Protein AF-0000000066252886 (afdb_homodimer)

Foldseek 3Di:
DALVVLLVVLLVQLVVDQALVSNLVSVQVSLVVLPFRKKKKWKDDPPDIDIRMDFDPVVVCVCVVVVVCVVVVVNVVLLVDQAKDKDFLVPPDCDDDDPSNVVSVSCLVRFFGIWIKHWHQDPPRMIIIMIGGGNDGDRDCRVVDDRVSSVVSRVSSVVSLVVNLVVQCPPPLLPQDPLLLLLLVCVLVVDQLCRSCVVVVNHSVVSVVSLVSNCRSQVHPDSVSSNVSCVSSPSD/DALVVLLVVLLVQLVVDQALVSNLVSVQVSLVVLPFRKKKKWKDDPPDIDIRMDFDPVVVCVCVVVVVCVVVVVNVVLLVDQAKDKDFLVVPDCDDDDPSNVVSVSCLVRFFGIWIKHWHQDPPRMIIIMIGGGNDGDRDCRVRDDRVSSVVSRVSSVVSLVVNLVVQCPPPLLPQDPLLLLLLVCVLVVDQLCRSCVVVVNHSVVSVVSLVSNCVSQVHPDSVSSNVSCVSSPSD

Organism: Sinorhizobium fredii (strain NBRC 101917 / NGR234) (NCBI:txid394)

pLDDT: mean 86.64, std 11.1, range [49.62, 98.5]

Secondary structure (DSSP, 8-state):
--HHHHHHHHHHHHHH--SHHHHHHHHHHHHHHTT-SEEEEEEEETTEEEEEE-S-HHHHHHHHHTTGGGT-HHHHHHHH-SS-EEEEGGGS--SSS-HHHHHHHHHHHTT-SEEEEEEEE-GGG-EEEEEEEESSS----TTTS-HHHHHHHHHHHHHHHHHHHHHHHH-TTTPPPHHHHHHHHHHHTT--HHHHHHHHS--HHHHHHHHHHHHHHHT-SSHHHHHHHHHHTT--/--HHHHHHHHHHHHHH--SHHHHHHHHHHHHHHTT-SEEEEEEEETTEEEEEE-S-HHHHHHHHHTTGGGT-HHHHHHHH-SS-EEEEGGGS--SSS-HHHHHHHHHHHTT-SEEEEEEEE-GGG-EEEEEEEESSS----TTTS-HHHHHHHHHHHHHHHHHHHHHHHH-TTSPPPHHHHHHHHHHHTT--HHHHHHHHS--HHHHHHHHHHHHHHHT-SSHHHHHHHHHHTT--

Structure (mmCIF, N/CA/C/O backbone):
data_AF-0000000066252886-model_v1
#
loop_
_entity.id
_entity.type
_entity.pdbx_description
1 polymer 'Probable transcriptional activator protein TraR'
#
loop_
_atom_site.group_PDB
_atom_site.id
_atom_site.type_symbol
_atom_site.label_atom_id
_atom_site.label_alt_id
_atom_site.label_comp_id
_atom_site.label_asym_id
_atom_site.label_entity_id
_atom_site.label_seq_id
_atom_site.pdbx_PDB_ins_code
_atom_site.Cartn_x
_atom_site.Cartn_y
_atom_site.Cartn_z
_atom_site.occupancy
_atom_site.B_iso_or_equiv
_atom_site.auth_seq_id
_atom_site.auth_comp_id
_atom_site.auth_asym_id
_atom_site.auth_atom_id
_atom_site.pdbx_PDB_model_num
ATOM 1 N N . MET A 1 1 ? 10.992 -1.065 -24.266 1 65.69 1 MET A N 1
ATOM 2 C CA . MET A 1 1 ? 10.906 -0.198 -23.094 1 65.69 1 MET A CA 1
ATOM 3 C C . MET A 1 1 ? 11.688 -0.783 -21.922 1 65.69 1 MET A C 1
ATOM 5 O O . MET A 1 1 ? 11.828 -2.002 -21.812 1 65.69 1 MET A O 1
ATOM 9 N N . SER A 1 2 ? 12.352 0.051 -21.203 1 86 2 SER A N 1
ATOM 10 C CA . SER A 1 2 ? 13.141 -0.414 -20.078 1 86 2 SER A CA 1
ATOM 11 C C . SER A 1 2 ? 12.258 -1.061 -19.016 1 86 2 SER A C 1
ATOM 13 O O . SER A 1 2 ? 11.055 -0.823 -18.969 1 86 2 SER A O 1
ATOM 15 N N . VAL A 1 3 ? 12.703 -2.037 -18.359 1 86.25 3 VAL A N 1
ATOM 16 C CA . VAL A 1 3 ? 11.977 -2.734 -17.297 1 86.25 3 VAL A CA 1
ATOM 17 C C . VAL A 1 3 ? 11.352 -1.721 -16.344 1 86.25 3 VAL A C 1
ATOM 19 O O . VAL A 1 3 ? 10.203 -1.878 -15.922 1 86.25 3 VAL A O 1
ATOM 22 N N . ASN A 1 4 ? 12.016 -0.656 -16.141 1 87.06 4 ASN A N 1
ATOM 23 C CA . ASN A 1 4 ? 11.508 0.358 -15.219 1 87.06 4 ASN A CA 1
ATOM 24 C C . ASN A 1 4 ? 10.383 1.175 -15.859 1 87.06 4 ASN A C 1
ATOM 26 O O . ASN A 1 4 ? 9.477 1.633 -15.172 1 87.06 4 ASN A O 1
ATOM 30 N N . GLY A 1 5 ? 10.547 1.331 -17.156 1 87.12 5 GLY A N 1
ATOM 31 C CA . GLY A 1 5 ? 9.422 1.916 -17.875 1 87.12 5 GLY A CA 1
ATOM 32 C C . GLY A 1 5 ? 8.164 1.069 -17.797 1 87.12 5 GLY A C 1
ATOM 33 O O . GLY A 1 5 ? 7.07 1.59 -17.578 1 87.12 5 GLY A O 1
ATOM 34 N N . ASN A 1 6 ? 8.297 -0.214 -17.984 1 89.25 6 ASN A N 1
ATOM 35 C CA . ASN A 1 6 ? 7.188 -1.155 -17.875 1 89.25 6 ASN A CA 1
ATOM 36 C C . ASN A 1 6 ? 6.594 -1.152 -16.469 1 89.25 6 ASN A C 1
ATOM 38 O O . ASN A 1 6 ? 5.379 -1.288 -16.297 1 89.25 6 ASN A O 1
ATOM 42 N N . LEU A 1 7 ? 7.461 -0.969 -15.508 1 91.62 7 LEU A N 1
ATOM 43 C CA . LEU A 1 7 ? 7.023 -0.94 -14.117 1 91.62 7 LEU A CA 1
ATOM 44 C C . LEU A 1 7 ? 6.133 0.27 -13.852 1 91.62 7 LEU A C 1
ATOM 46 O O . LEU A 1 7 ? 5.121 0.161 -13.156 1 91.62 7 LEU A O 1
ATOM 50 N N . ARG A 1 8 ? 6.43 1.404 -14.461 1 88.69 8 ARG A N 1
ATOM 51 C CA . ARG A 1 8 ? 5.617 2.607 -14.32 1 88.69 8 ARG A CA 1
ATOM 52 C C . ARG A 1 8 ? 4.234 2.408 -14.938 1 88.69 8 ARG A C 1
ATOM 54 O O . ARG A 1 8 ? 3.227 2.812 -14.352 1 88.69 8 ARG A O 1
ATOM 61 N N . SER A 1 9 ? 4.223 1.802 -16.062 1 89.31 9 SER A N 1
ATOM 62 C CA . SER A 1 9 ? 2.951 1.496 -16.703 1 89.31 9 SER A CA 1
ATOM 63 C C . SER A 1 9 ? 2.109 0.551 -15.859 1 89.31 9 SER A C 1
ATOM 65 O O . SER A 1 9 ? 0.889 0.708 -15.773 1 89.31 9 SER A O 1
ATOM 67 N N . LEU A 1 10 ? 2.773 -0.429 -15.273 1 94.38 10 LEU A N 1
ATOM 68 C CA . LEU A 1 10 ? 2.078 -1.376 -14.406 1 94.38 10 LEU A CA 1
ATOM 69 C C . LEU A 1 10 ? 1.446 -0.662 -13.219 1 94.38 10 LEU A C 1
ATOM 71 O O . LEU A 1 10 ? 0.292 -0.926 -12.875 1 94.38 10 LEU A O 1
ATOM 75 N N . ILE A 1 11 ? 2.156 0.247 -12.617 1 92.62 11 ILE A N 1
ATOM 76 C CA . ILE A 1 11 ? 1.671 1.023 -11.484 1 92.62 11 ILE A CA 1
ATOM 77 C C . ILE A 1 11 ? 0.42 1.801 -11.891 1 92.62 11 ILE A C 1
ATOM 79 O O . ILE A 1 11 ? -0.58 1.799 -11.164 1 92.62 11 ILE A O 1
ATOM 83 N N . ASP A 1 12 ? 0.446 2.373 -13.055 1 88.56 12 ASP A N 1
ATOM 84 C CA . ASP A 1 12 ? -0.712 3.104 -13.562 1 88.56 12 ASP A CA 1
ATOM 85 C C . ASP A 1 12 ? -1.901 2.17 -13.773 1 88.56 12 ASP A C 1
ATOM 87 O O . ASP A 1 12 ? -3.031 2.504 -13.406 1 88.56 12 ASP A O 1
ATOM 91 N N . MET A 1 13 ? -1.691 1.006 -14.312 1 89.69 13 MET A N 1
ATOM 92 C CA . MET A 1 13 ? -2.744 0.031 -14.586 1 89.69 13 MET A CA 1
ATOM 93 C C . MET A 1 13 ? -3.361 -0.475 -13.289 1 89.69 13 MET A C 1
ATOM 95 O O . MET A 1 13 ? -4.582 -0.621 -13.188 1 89.69 13 MET A O 1
ATOM 99 N N . LEU A 1 14 ? -2.494 -0.698 -12.312 1 92.69 14 LEU A N 1
ATOM 100 C CA . LEU A 1 14 ? -2.975 -1.198 -11.031 1 92.69 14 LEU A CA 1
ATOM 101 C C . LEU A 1 14 ? -3.852 -0.161 -10.336 1 92.69 14 LEU A C 1
ATOM 103 O O . LEU A 1 14 ? -4.863 -0.506 -9.727 1 92.69 14 LEU A O 1
ATOM 107 N N . GLU A 1 15 ? -3.418 1.083 -10.43 1 87.56 15 GLU A N 1
ATOM 108 C CA . GLU A 1 15 ? -4.207 2.158 -9.844 1 87.56 15 GLU A CA 1
ATOM 109 C C . GLU A 1 15 ? -5.609 2.207 -10.438 1 87.56 15 GLU A C 1
ATOM 111 O O . GLU A 1 15 ? -6.582 2.494 -9.734 1 87.56 15 GLU A O 1
ATOM 116 N N . ALA A 1 16 ? -5.711 1.885 -11.664 1 82.56 16 ALA A N 1
ATOM 117 C CA . ALA A 1 16 ? -6.973 1.963 -12.391 1 82.56 16 ALA A CA 1
ATOM 118 C C . ALA A 1 16 ? -7.789 0.686 -12.211 1 82.56 16 ALA A C 1
ATOM 120 O O . ALA A 1 16 ? -8.969 0.644 -12.562 1 82.56 16 ALA A O 1
ATOM 121 N N . ALA A 1 17 ? -7.199 -0.359 -11.688 1 85.81 17 ALA A N 1
ATOM 122 C CA . ALA A 1 17 ? -7.863 -1.655 -11.586 1 85.81 17 ALA A CA 1
ATOM 123 C C . ALA A 1 17 ? -9.023 -1.604 -10.594 1 85.81 17 ALA A C 1
ATOM 125 O O . ALA A 1 17 ? -8.867 -1.121 -9.469 1 85.81 17 ALA A O 1
ATOM 126 N N . GLN A 1 18 ? -10.117 -2.143 -10.992 1 78 18 GLN A N 1
ATOM 127 C CA . GLN A 1 18 ? -11.32 -2.057 -10.18 1 78 18 GLN A CA 1
ATOM 128 C C . GLN A 1 18 ? -11.672 -3.412 -9.57 1 78 18 GLN A C 1
ATOM 130 O O . GLN A 1 18 ? -12.492 -3.494 -8.648 1 78 18 GLN A O 1
ATOM 135 N N . ASP A 1 19 ? -11.055 -4.426 -10.172 1 80.94 19 ASP A N 1
ATOM 136 C CA . ASP A 1 19 ? -11.328 -5.77 -9.672 1 80.94 19 ASP A CA 1
ATOM 137 C C . ASP A 1 19 ? -10.109 -6.68 -9.867 1 80.94 19 ASP A C 1
ATOM 139 O O . ASP A 1 19 ? -9.094 -6.258 -10.414 1 80.94 19 ASP A O 1
ATOM 143 N N . GLY A 1 20 ? -10.242 -7.855 -9.359 1 86.06 20 GLY A N 1
ATOM 144 C CA . GLY A 1 20 ? -9.141 -8.805 -9.391 1 86.06 20 GLY A CA 1
ATOM 145 C C . GLY A 1 20 ? -8.734 -9.195 -10.805 1 86.06 20 GLY A C 1
ATOM 146 O O . GLY A 1 20 ? -7.555 -9.445 -11.07 1 86.06 20 GLY A O 1
ATOM 147 N N . HIS A 1 21 ? -9.742 -9.258 -11.672 1 85.25 21 HIS A N 1
ATOM 148 C CA . HIS A 1 21 ? -9.461 -9.609 -13.062 1 85.25 21 HIS A CA 1
ATOM 149 C C . HIS A 1 21 ? -8.539 -8.586 -13.719 1 85.25 21 HIS A C 1
ATOM 151 O O . HIS A 1 21 ? -7.582 -8.953 -14.398 1 85.25 21 HIS A O 1
ATOM 157 N N . MET A 1 22 ? -8.812 -7.348 -13.508 1 86.75 22 MET A N 1
ATOM 158 C CA . MET A 1 22 ? -7.996 -6.277 -14.07 1 86.75 22 MET A CA 1
ATOM 159 C C . MET A 1 22 ? -6.59 -6.305 -13.484 1 86.75 22 MET A C 1
ATOM 161 O O . MET A 1 22 ? -5.613 -6.039 -14.195 1 86.75 22 MET A O 1
ATOM 165 N N . ILE A 1 23 ? -6.469 -6.598 -12.195 1 93.12 23 ILE A N 1
ATOM 166 C CA . ILE A 1 23 ? -5.16 -6.723 -11.562 1 93.12 23 ILE A CA 1
ATOM 167 C C . ILE A 1 23 ? -4.383 -7.863 -12.211 1 93.12 23 ILE A C 1
ATOM 169 O O . ILE A 1 23 ? -3.195 -7.719 -12.516 1 93.12 23 ILE A O 1
ATOM 173 N N . LYS A 1 24 ? -5.074 -8.961 -12.453 1 93.06 24 LYS A N 1
ATOM 174 C CA . LYS A 1 24 ? -4.441 -10.125 -13.07 1 93.06 24 LYS A CA 1
ATOM 175 C C . LYS A 1 24 ? -3.924 -9.789 -14.469 1 93.06 24 LYS A C 1
ATOM 177 O O . LYS A 1 24 ? -2.805 -10.156 -14.828 1 93.06 24 LYS A O 1
ATOM 182 N N . ILE A 1 25 ? -4.746 -9.109 -15.203 1 90.12 25 ILE A N 1
ATOM 183 C CA . ILE A 1 25 ? -4.371 -8.727 -16.562 1 90.12 25 ILE A CA 1
ATOM 184 C C . ILE A 1 25 ? -3.139 -7.828 -16.516 1 90.12 25 ILE A C 1
ATOM 186 O O . ILE A 1 25 ? -2.197 -8.016 -17.297 1 90.12 25 ILE A O 1
ATOM 190 N N . ALA A 1 26 ? -3.131 -6.855 -15.664 1 94.19 26 ALA A N 1
ATOM 191 C CA . ALA A 1 26 ? -2.021 -5.914 -15.539 1 94.19 26 ALA A CA 1
ATOM 192 C C . ALA A 1 26 ? -0.724 -6.637 -15.188 1 94.19 26 ALA A C 1
ATOM 194 O O . ALA A 1 26 ? 0.312 -6.41 -15.82 1 94.19 26 ALA A O 1
ATOM 195 N N . LEU A 1 27 ? -0.748 -7.527 -14.219 1 97.06 27 LEU A N 1
ATOM 196 C CA . LEU A 1 27 ? 0.432 -8.258 -13.766 1 97.06 27 LEU A CA 1
ATOM 197 C C . LEU A 1 27 ? 0.929 -9.203 -14.852 1 97.06 27 LEU A C 1
ATOM 199 O O . LEU A 1 27 ? 2.137 -9.328 -15.07 1 97.06 27 LEU A O 1
ATOM 203 N N . ARG A 1 28 ? 0.003 -9.836 -15.531 1 95.12 28 ARG A N 1
ATOM 204 C CA . ARG A 1 28 ? 0.374 -10.734 -16.625 1 95.12 28 ARG A CA 1
ATOM 205 C C . ARG A 1 28 ? 1.053 -9.977 -17.75 1 95.12 28 ARG A C 1
ATOM 207 O O . ARG A 1 28 ? 2.039 -10.445 -18.328 1 95.12 28 ARG A O 1
ATOM 214 N N . SER A 1 29 ? 0.44 -8.883 -18.078 1 92.69 29 SER A N 1
ATOM 215 C CA . SER A 1 29 ? 1.004 -8.055 -19.141 1 92.69 29 SER A CA 1
ATOM 216 C C . SER A 1 29 ? 2.43 -7.633 -18.812 1 92.69 29 SER A C 1
ATOM 218 O O . SER A 1 29 ? 3.314 -7.695 -19.672 1 92.69 29 SER A O 1
ATOM 220 N N . PHE A 1 30 ? 2.662 -7.223 -17.641 1 96.12 30 PHE A N 1
ATOM 221 C CA . PHE A 1 30 ? 4.004 -6.844 -17.219 1 96.12 30 PHE A CA 1
ATOM 222 C C . PHE A 1 30 ? 4.941 -8.047 -17.25 1 96.12 30 PHE A C 1
ATOM 224 O O . PHE A 1 30 ? 6.066 -7.945 -17.75 1 96.12 30 PHE A O 1
ATOM 231 N N . ALA A 1 31 ? 4.512 -9.188 -16.656 1 96.94 31 ALA A N 1
ATOM 232 C CA . ALA A 1 31 ? 5.316 -10.406 -16.688 1 96.94 31 ALA A CA 1
ATOM 233 C C . ALA A 1 31 ? 5.785 -10.711 -18.109 1 96.94 31 ALA A C 1
ATOM 235 O O . ALA A 1 31 ? 6.977 -10.914 -18.344 1 96.94 31 ALA A O 1
ATOM 236 N N . HIS A 1 32 ? 4.859 -10.641 -19.031 1 95.81 32 HIS A N 1
ATOM 237 C CA . HIS A 1 32 ? 5.16 -10.969 -20.422 1 95.81 32 HIS A CA 1
ATOM 238 C C . HIS A 1 32 ? 6.145 -9.969 -21.016 1 95.81 32 HIS A C 1
ATOM 240 O O . HIS A 1 32 ? 7.059 -10.352 -21.75 1 95.81 32 HIS A O 1
ATOM 246 N N . SER A 1 33 ? 5.941 -8.727 -20.719 1 94.75 33 SER A N 1
ATOM 247 C CA . SER A 1 33 ? 6.812 -7.691 -21.25 1 94.75 33 SER A CA 1
ATOM 248 C C . SER A 1 33 ? 8.25 -7.863 -20.766 1 94.75 33 SER A C 1
ATOM 250 O O . SER A 1 33 ? 9.188 -7.375 -21.406 1 94.75 33 SER A O 1
ATOM 252 N N . CYS A 1 34 ?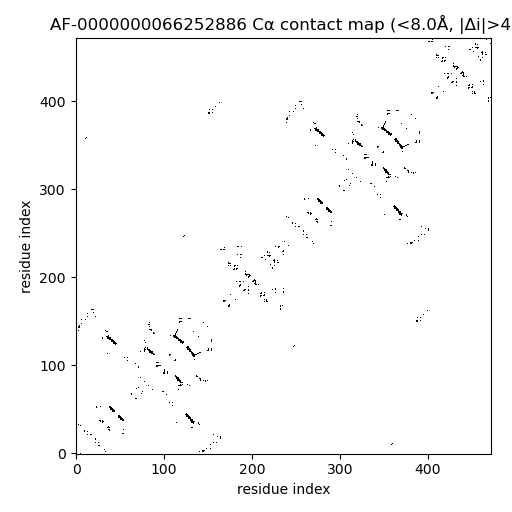 8.469 -8.602 -19.594 1 96.06 34 CYS A N 1
ATOM 253 C CA . CYS A 1 34 ? 9.789 -8.797 -19.016 1 96.06 34 CYS A CA 1
ATOM 254 C C . CYS A 1 34 ? 10.32 -10.195 -19.312 1 96.06 34 CYS A C 1
ATOM 256 O O . CYS A 1 34 ? 11.359 -10.594 -18.781 1 96.06 34 CYS A O 1
ATOM 258 N N . GLY A 1 35 ? 9.57 -10.984 -20.031 1 95.62 35 GLY A N 1
ATOM 259 C CA . GLY A 1 35 ? 10.031 -12.305 -20.438 1 95.62 35 GLY A CA 1
ATOM 260 C C . GLY A 1 35 ? 9.531 -13.414 -19.547 1 95.62 35 GLY A C 1
ATOM 261 O O . GLY A 1 35 ? 10.008 -14.547 -19.625 1 95.62 35 GLY A O 1
ATOM 262 N N . TYR A 1 36 ? 8.633 -13.109 -18.656 1 97.88 36 TYR A N 1
ATOM 263 C CA . TYR A 1 36 ? 8.039 -14.109 -17.781 1 97.88 36 TYR A CA 1
ATOM 264 C C . TYR A 1 36 ? 6.664 -14.531 -18.281 1 97.88 36 TYR A C 1
ATOM 266 O O . TYR A 1 36 ? 6.055 -13.836 -19.094 1 97.88 36 TYR A O 1
ATOM 274 N N . ASP A 1 37 ? 6.16 -15.648 -17.781 1 96.62 37 ASP A N 1
ATOM 275 C CA . ASP A 1 37 ? 4.891 -16.203 -18.234 1 96.62 37 ASP A CA 1
ATOM 276 C C . ASP A 1 37 ? 3.811 -16.078 -17.172 1 96.62 37 ASP A C 1
ATOM 278 O O . ASP A 1 37 ? 2.621 -16 -17.484 1 96.62 37 ASP A O 1
ATOM 282 N N . ARG A 1 38 ? 4.301 -16.031 -15.945 1 96.75 38 ARG A N 1
ATOM 283 C CA . ARG A 1 38 ? 3.363 -16.141 -14.836 1 96.75 38 ARG A CA 1
ATOM 284 C C . ARG A 1 38 ? 3.736 -15.188 -13.703 1 96.75 38 ARG A C 1
ATOM 286 O O . ARG A 1 38 ? 4.855 -14.672 -13.664 1 96.75 38 ARG A O 1
ATOM 293 N N . PHE A 1 39 ? 2.77 -14.969 -12.867 1 98.38 39 PHE A N 1
ATOM 294 C CA . PHE A 1 39 ? 3.027 -14.242 -11.633 1 98.38 39 PHE A CA 1
ATOM 295 C C . PHE A 1 39 ? 2.328 -14.906 -10.453 1 98.38 39 PHE A C 1
ATOM 297 O O . PHE A 1 39 ? 1.385 -15.68 -10.641 1 98.38 39 PHE A O 1
ATOM 304 N N . ALA A 1 40 ? 2.811 -14.609 -9.227 1 97.94 40 ALA A N 1
ATOM 305 C CA . ALA A 1 40 ? 2.146 -15.07 -8.008 1 97.94 40 ALA A CA 1
ATOM 306 C C . ALA A 1 40 ? 2.387 -14.094 -6.855 1 97.94 40 ALA A C 1
ATOM 308 O O . ALA A 1 40 ? 3.531 -13.742 -6.566 1 97.94 40 ALA A O 1
ATOM 309 N N . TYR A 1 41 ? 1.37 -13.609 -6.328 1 97.94 41 TYR A N 1
ATOM 310 C CA . TYR A 1 41 ? 1.401 -12.922 -5.039 1 97.94 41 TYR A CA 1
ATOM 311 C C . TYR A 1 41 ? 1.063 -13.883 -3.902 1 97.94 41 TYR A C 1
ATOM 313 O O . TYR A 1 41 ? 0.116 -14.664 -4.004 1 97.94 41 TYR A O 1
ATOM 321 N N . LEU A 1 42 ? 1.789 -13.852 -2.867 1 95.69 42 LEU A N 1
ATOM 322 C CA . LEU A 1 42 ? 1.565 -14.703 -1.705 1 95.69 42 LEU A CA 1
ATOM 323 C C . LEU A 1 42 ? 1.767 -13.922 -0.411 1 95.69 42 LEU A C 1
ATOM 325 O O . LEU A 1 42 ? 2.727 -13.156 -0.286 1 95.69 42 LEU A O 1
ATOM 329 N N . GLN A 1 43 ? 0.866 -14.008 0.469 1 93.38 43 GLN A N 1
ATOM 330 C CA . GLN A 1 43 ? 0.971 -13.477 1.824 1 93.38 43 GLN A CA 1
ATOM 331 C C . GLN A 1 43 ? 0.886 -14.594 2.859 1 93.38 43 GLN A C 1
ATOM 333 O O . GLN A 1 43 ? -0.076 -15.367 2.871 1 93.38 43 GLN A O 1
ATOM 338 N N . LYS A 1 44 ? 1.85 -14.656 3.6 1 90.94 44 LYS A N 1
ATOM 339 C CA . LYS A 1 44 ? 1.867 -15.648 4.672 1 90.94 44 LYS A CA 1
ATOM 340 C C . LYS A 1 44 ? 1.804 -14.984 6.039 1 90.94 44 LYS A C 1
ATOM 342 O O . LYS A 1 44 ? 2.652 -14.148 6.371 1 90.94 44 LYS A O 1
ATOM 347 N N . ASP A 1 45 ? 0.798 -15.25 6.777 1 84.81 45 ASP A N 1
ATOM 348 C CA . ASP A 1 45 ? 0.593 -14.789 8.148 1 84.81 45 ASP A CA 1
ATOM 349 C C . ASP A 1 45 ? 0.437 -15.961 9.109 1 84.81 45 ASP A C 1
ATOM 351 O O . ASP A 1 45 ? -0.671 -16.469 9.305 1 84.81 45 ASP A O 1
ATOM 355 N N . GLY A 1 46 ? 1.489 -16.234 9.789 1 80.62 46 GLY A N 1
ATOM 356 C CA . GLY A 1 46 ? 1.432 -17.453 10.578 1 80.62 46 GLY A CA 1
ATOM 357 C C . GLY A 1 46 ? 1.128 -18.688 9.75 1 80.62 46 GLY A C 1
ATOM 358 O O . GLY A 1 46 ? 1.869 -19 8.82 1 80.62 46 GLY A O 1
ATOM 359 N N . THR A 1 47 ? -0.057 -19.297 10 1 78.38 47 THR A N 1
ATOM 360 C CA . THR A 1 47 ? -0.427 -20.516 9.273 1 78.38 47 THR A CA 1
ATOM 361 C C . THR A 1 47 ? -1.343 -20.172 8.102 1 78.38 47 THR A C 1
ATOM 363 O O . THR A 1 47 ? -1.63 -21.031 7.266 1 78.38 47 THR A O 1
ATOM 366 N N . GLN A 1 48 ? -1.72 -18.953 7.996 1 81.94 48 GLN A N 1
ATOM 367 C CA . GLN A 1 48 ? -2.623 -18.547 6.922 1 81.94 48 GLN A CA 1
ATOM 368 C C . GLN A 1 48 ? -1.847 -18.094 5.691 1 81.94 48 GLN A C 1
ATOM 370 O O . GLN A 1 48 ? -0.856 -17.375 5.809 1 81.94 48 GLN A O 1
ATOM 375 N N . VAL A 1 49 ? -2.285 -18.625 4.578 1 86.06 49 VAL A N 1
ATOM 376 C CA . VAL A 1 49 ? -1.661 -18.25 3.316 1 86.06 49 VAL A CA 1
ATOM 377 C C . VAL A 1 49 ? -2.725 -17.734 2.348 1 86.06 49 VAL A C 1
ATOM 379 O O . VAL A 1 49 ? -3.766 -18.375 2.168 1 86.06 49 VAL A O 1
ATOM 382 N N . ARG A 1 50 ? -2.512 -16.594 1.849 1 87 50 ARG A N 1
ATOM 383 C CA . ARG A 1 50 ? -3.348 -16.031 0.79 1 87 50 ARG A CA 1
ATOM 384 C C . ARG A 1 50 ? -2.564 -15.898 -0.511 1 87 50 ARG A C 1
ATOM 386 O O . ARG A 1 50 ? -1.406 -15.477 -0.502 1 87 50 ARG A O 1
ATOM 393 N N . THR A 1 51 ? -3.18 -16.328 -1.562 1 89.81 51 THR A N 1
ATOM 394 C CA . THR A 1 51 ? -2.477 -16.281 -2.84 1 89.81 51 THR A CA 1
ATOM 395 C C . THR A 1 51 ? -3.318 -15.578 -3.898 1 89.81 51 THR A C 1
ATOM 397 O O . THR A 1 51 ? -4.543 -15.5 -3.777 1 89.81 51 THR A O 1
ATOM 400 N N . PHE A 1 52 ? -2.74 -14.984 -4.852 1 93.25 52 PHE A N 1
ATOM 401 C CA . PHE A 1 52 ? -3.268 -14.406 -6.082 1 93.25 52 PHE A CA 1
ATOM 402 C C . PHE A 1 52 ? -2.277 -14.578 -7.227 1 93.25 52 PHE A C 1
ATOM 404 O O . PHE A 1 52 ? -1.164 -14.047 -7.176 1 93.25 52 PHE A O 1
ATOM 411 N N . HIS A 1 53 ? -2.666 -15.336 -8.172 1 94 53 HIS A N 1
ATOM 412 C CA . HIS A 1 53 ? -1.648 -15.75 -9.125 1 94 53 HIS A CA 1
ATOM 413 C C . HIS A 1 53 ? -2.273 -16.125 -10.469 1 94 53 HIS A C 1
ATOM 415 O O . HIS A 1 53 ? -3.5 -16.172 -10.594 1 94 53 HIS A O 1
ATOM 421 N N . SER A 1 54 ? -1.422 -16.328 -11.422 1 93 54 SER A N 1
ATOM 422 C CA . SER A 1 54 ? -1.853 -16.812 -12.734 1 93 54 SER A CA 1
ATOM 423 C C . SER A 1 54 ? -1.369 -18.234 -12.992 1 93 54 SER A C 1
ATOM 425 O O . SER A 1 54 ? -1.283 -18.672 -14.141 1 93 54 SER A O 1
ATOM 427 N N . TYR A 1 55 ? -0.923 -18.953 -11.992 1 92.31 55 TYR A N 1
ATOM 428 C CA . TYR A 1 55 ? -0.461 -20.328 -12.125 1 92.31 55 TYR A CA 1
ATOM 429 C C . TYR A 1 55 ? -1.61 -21.25 -12.5 1 92.31 55 TYR A C 1
ATOM 431 O O . TYR A 1 55 ? -2.775 -20.953 -12.242 1 92.31 55 TYR A O 1
ATOM 439 N N . PRO A 1 56 ? -1.228 -22.406 -13.133 1 88 56 PRO A N 1
ATOM 440 C CA . PRO A 1 56 ? -2.287 -23.359 -13.469 1 88 56 PRO A CA 1
ATOM 441 C C . PRO A 1 56 ? -3.002 -23.906 -12.234 1 88 56 PRO A C 1
ATOM 443 O O . PRO A 1 56 ? -2.373 -24.109 -11.195 1 88 56 PRO A O 1
ATOM 446 N N . GLY A 1 57 ? -4.254 -24.156 -12.336 1 84.56 57 GLY A N 1
ATOM 447 C CA . GLY A 1 57 ? -5.102 -24.641 -11.258 1 84.56 57 GLY A CA 1
ATOM 448 C C . GLY A 1 57 ? -4.543 -25.875 -10.57 1 84.56 57 GLY A C 1
ATOM 449 O O . GLY A 1 57 ? -4.441 -25.922 -9.344 1 84.56 57 GLY A O 1
ATOM 450 N N . PRO A 1 58 ? -4.148 -26.875 -11.32 1 86 58 PRO A N 1
ATOM 451 C CA . PRO A 1 58 ? -3.602 -28.094 -10.719 1 86 58 PRO A CA 1
ATOM 452 C C . PRO A 1 58 ? -2.391 -27.812 -9.828 1 86 58 PRO A C 1
ATOM 454 O O . PRO A 1 58 ? -2.244 -28.438 -8.773 1 86 58 PRO A O 1
ATOM 457 N N . TRP A 1 59 ? -1.562 -26.906 -10.227 1 92.31 59 TRP A N 1
ATOM 458 C CA . TRP A 1 59 ? -0.418 -26.547 -9.383 1 92.31 59 TRP A CA 1
ATOM 459 C C . TRP A 1 59 ? -0.875 -25.953 -8.062 1 92.31 59 TRP A C 1
ATOM 461 O O . TRP A 1 59 ? -0.334 -26.281 -7.004 1 92.31 59 TRP A O 1
ATOM 471 N N . GLU A 1 60 ? -1.771 -25 -8.109 1 86.25 60 GLU A N 1
ATOM 472 C CA . GLU A 1 60 ? -2.281 -24.391 -6.879 1 86.25 60 GLU A CA 1
ATOM 473 C C . GLU A 1 60 ? -2.766 -25.469 -5.906 1 86.25 60 GLU A C 1
ATOM 475 O O . GLU A 1 60 ? -2.461 -25.406 -4.711 1 86.25 60 GLU A O 1
ATOM 480 N N . SER A 1 61 ? -3.549 -26.453 -6.445 1 84 61 SER A N 1
ATOM 481 C CA . SER A 1 61 ? -4.078 -27.531 -5.629 1 84 61 SER A CA 1
ATOM 482 C C . SER A 1 61 ? -2.955 -28.344 -4.996 1 84 61 SER A C 1
ATOM 484 O O . SER A 1 61 ? -3.006 -28.672 -3.805 1 84 61 SER A O 1
ATOM 486 N N . ILE A 1 62 ? -2.02 -28.609 -5.785 1 91.12 62 ILE A N 1
ATOM 487 C CA . ILE A 1 62 ? -0.877 -29.391 -5.309 1 91.12 62 ILE A CA 1
ATOM 488 C C . ILE A 1 62 ? -0.105 -28.578 -4.266 1 91.12 62 ILE A C 1
ATOM 490 O O . ILE A 1 62 ? 0.235 -29.094 -3.199 1 91.12 62 ILE A O 1
ATOM 494 N N . TYR A 1 63 ? 0.141 -27.297 -4.512 1 92.12 63 TYR A N 1
ATOM 495 C CA . TYR A 1 63 ? 0.944 -26.422 -3.664 1 92.12 63 TYR A CA 1
ATOM 496 C C . TYR A 1 63 ? 0.314 -26.281 -2.285 1 92.12 63 TYR A C 1
ATOM 498 O O . TYR A 1 63 ? 0.991 -26.438 -1.266 1 92.12 63 TYR A O 1
ATOM 506 N N . LEU A 1 64 ? -0.914 -25.969 -2.301 1 83.75 64 LEU A N 1
ATOM 507 C CA . LEU A 1 64 ? -1.624 -25.766 -1.044 1 83.75 64 LEU A CA 1
ATOM 508 C C . LEU A 1 64 ? -1.889 -27.094 -0.34 1 83.75 64 LEU A C 1
ATOM 510 O O . LEU A 1 64 ? -1.733 -27.188 0.879 1 83.75 64 LEU A O 1
ATOM 514 N N . GLY A 1 65 ? -2.293 -28.125 -1.137 1 85.81 65 GLY A N 1
ATOM 515 C CA . GLY A 1 65 ? -2.625 -29.422 -0.582 1 85.81 65 GLY A CA 1
ATOM 516 C C . GLY A 1 65 ? -1.438 -30.125 0.059 1 85.81 65 GLY A C 1
ATOM 517 O O . GLY A 1 65 ? -1.601 -30.875 1.017 1 85.81 65 GLY A O 1
ATOM 518 N N . SER A 1 66 ? -0.277 -29.859 -0.459 1 90.75 66 SER A N 1
ATOM 519 C CA . SER A 1 66 ? 0.935 -30.5 0.051 1 90.75 66 SER A CA 1
ATOM 520 C C . SER A 1 66 ? 1.66 -29.594 1.037 1 90.75 66 SER A C 1
ATOM 522 O O . SER A 1 66 ? 2.783 -29.891 1.453 1 90.75 66 SER A O 1
ATOM 524 N N . ASP A 1 67 ? 1.139 -28.359 1.36 1 89.12 67 ASP A N 1
ATOM 525 C CA . ASP A 1 67 ? 1.717 -27.359 2.254 1 89.12 67 ASP A CA 1
ATOM 526 C C . ASP A 1 67 ? 3.123 -26.969 1.804 1 89.12 67 ASP A C 1
ATOM 528 O O . ASP A 1 67 ? 4.043 -26.906 2.619 1 89.12 67 ASP A O 1
ATOM 532 N N . TYR A 1 68 ? 3.242 -26.844 0.566 1 93 68 TYR A N 1
ATOM 533 C CA . TYR A 1 68 ? 4.551 -26.547 -0.002 1 93 68 TYR A CA 1
ATOM 534 C C . TYR A 1 68 ? 5.078 -25.219 0.52 1 93 68 TYR A C 1
ATOM 536 O O . TYR A 1 68 ? 6.285 -24.953 0.48 1 93 68 TYR A O 1
ATOM 544 N N . PHE A 1 69 ? 4.203 -24.375 1.044 1 89.56 69 PHE A N 1
ATOM 545 C CA . PHE A 1 69 ? 4.641 -23.078 1.575 1 89.56 69 PHE A CA 1
ATOM 546 C C . PHE A 1 69 ? 5.543 -23.281 2.787 1 89.56 69 PHE A C 1
ATOM 548 O O . PHE A 1 69 ? 6.238 -22.344 3.205 1 89.56 69 PHE A O 1
ATOM 555 N N . ASN A 1 70 ? 5.617 -24.422 3.285 1 90.5 70 ASN A N 1
ATOM 556 C CA . ASN A 1 70 ? 6.473 -24.703 4.434 1 90.5 70 ASN A CA 1
ATOM 557 C C . ASN A 1 70 ? 7.867 -25.141 3.998 1 90.5 70 ASN A C 1
ATOM 559 O O . ASN A 1 70 ? 8.812 -25.109 4.793 1 90.5 70 ASN A O 1
ATOM 563 N N . ILE A 1 71 ? 8.055 -25.562 2.74 1 92.56 71 ILE A N 1
ATOM 564 C CA . ILE A 1 71 ? 9.344 -26.094 2.324 1 92.56 71 ILE A CA 1
ATOM 565 C C . ILE A 1 71 ? 9.836 -25.344 1.089 1 92.56 71 ILE A C 1
ATOM 567 O O . ILE A 1 71 ? 10.938 -25.594 0.594 1 92.56 71 ILE A O 1
ATOM 571 N N . ASP A 1 72 ? 9.008 -24.438 0.497 1 94.81 72 ASP A N 1
ATOM 572 C CA . ASP A 1 72 ? 9.328 -23.672 -0.7 1 94.81 72 ASP A CA 1
ATOM 573 C C . ASP A 1 72 ? 10.602 -22.844 -0.501 1 94.81 72 ASP A C 1
ATOM 575 O O . ASP A 1 72 ? 10.625 -21.922 0.316 1 94.81 72 ASP A O 1
ATOM 579 N N . PRO A 1 73 ? 11.664 -23.156 -1.224 1 95.62 73 PRO A N 1
ATOM 580 C CA . PRO A 1 73 ? 12.922 -22.422 -1.05 1 95.62 73 PRO A CA 1
ATOM 581 C C . PRO A 1 73 ? 12.797 -20.938 -1.377 1 95.62 73 PRO A C 1
ATOM 583 O O . PRO A 1 73 ? 13.555 -20.125 -0.856 1 95.62 73 PRO A O 1
ATOM 586 N N . VAL A 1 74 ? 11.875 -20.625 -2.27 1 96.88 74 VAL A N 1
ATOM 587 C CA . VAL A 1 74 ? 11.664 -19.219 -2.631 1 96.88 74 VAL A CA 1
ATOM 588 C C . VAL A 1 74 ? 11.125 -18.453 -1.426 1 96.88 74 VAL A C 1
ATOM 590 O O . VAL A 1 74 ? 11.594 -17.359 -1.121 1 96.88 74 VAL A O 1
ATOM 593 N N . LEU A 1 75 ? 10.148 -19.062 -0.732 1 94.75 75 LEU A N 1
ATOM 594 C CA . LEU A 1 75 ? 9.594 -18.438 0.466 1 94.75 75 LEU A CA 1
ATOM 595 C C . LEU A 1 75 ? 10.656 -18.312 1.555 1 94.75 75 LEU A C 1
ATOM 597 O O . LEU A 1 75 ? 10.734 -17.297 2.24 1 94.75 75 LEU A O 1
ATOM 601 N N . ALA A 1 76 ? 11.445 -19.359 1.698 1 93.44 76 ALA A N 1
ATOM 602 C CA . ALA A 1 76 ? 12.516 -19.344 2.689 1 93.44 76 ALA A CA 1
ATOM 603 C C . ALA A 1 76 ? 13.508 -18.219 2.395 1 93.44 76 ALA A C 1
ATOM 605 O O . ALA A 1 76 ? 13.938 -17.5 3.305 1 93.44 76 ALA A O 1
ATOM 606 N N . GLU A 1 77 ? 13.867 -18.094 1.144 1 95.31 77 GLU A N 1
ATOM 607 C CA . GLU A 1 77 ? 14.805 -17.047 0.743 1 95.31 77 GLU A CA 1
ATOM 608 C C . GLU A 1 77 ? 14.188 -15.656 0.923 1 95.31 77 GLU A C 1
ATOM 610 O O . GLU A 1 77 ? 14.883 -14.711 1.312 1 95.31 77 GLU A O 1
ATOM 615 N N . ALA A 1 78 ? 12.922 -15.539 0.593 1 94.81 78 ALA A N 1
ATOM 616 C CA . ALA A 1 78 ? 12.211 -14.273 0.746 1 94.81 78 ALA A CA 1
ATOM 617 C C . ALA A 1 78 ? 12.227 -13.805 2.199 1 94.81 78 ALA A C 1
ATOM 619 O O . ALA A 1 78 ? 12.336 -12.609 2.477 1 94.81 78 ALA A O 1
ATOM 620 N N . LYS A 1 79 ? 12.109 -14.68 3.141 1 90.19 79 LYS A N 1
ATOM 621 C CA . LYS A 1 79 ? 12.117 -14.359 4.562 1 90.19 79 LYS A CA 1
ATOM 622 C C . LYS A 1 79 ? 13.5 -13.906 5.016 1 90.19 79 LYS A C 1
ATOM 624 O O . LYS A 1 79 ? 13.633 -13.086 5.922 1 90.19 79 LYS A O 1
ATOM 629 N N . ARG A 1 80 ? 14.43 -14.469 4.316 1 88.56 80 ARG A N 1
ATOM 630 C CA . ARG A 1 80 ? 15.812 -14.172 4.688 1 88.56 80 ARG A CA 1
ATOM 631 C C . ARG A 1 80 ? 16.297 -12.891 4.02 1 88.56 80 ARG A C 1
ATOM 633 O O . ARG A 1 80 ? 16.984 -12.078 4.645 1 88.56 80 ARG A O 1
ATOM 640 N N . ARG A 1 81 ? 15.844 -12.812 2.797 1 86.38 81 ARG A N 1
ATOM 641 C CA . ARG A 1 81 ? 16.328 -11.688 2.012 1 86.38 81 ARG A CA 1
ATOM 642 C C . ARG A 1 81 ? 15.352 -10.508 2.096 1 86.38 81 ARG A C 1
ATOM 644 O O . ARG A 1 81 ? 14.148 -10.703 2.244 1 86.38 81 ARG A O 1
ATOM 651 N N . ARG A 1 82 ? 15.773 -9.367 2.094 1 82.81 82 ARG A N 1
ATOM 652 C CA . ARG A 1 82 ? 14.938 -8.172 2.133 1 82.81 82 ARG A CA 1
ATOM 653 C C . ARG A 1 82 ? 14.922 -7.469 0.777 1 82.81 82 ARG A C 1
ATOM 655 O O . ARG A 1 82 ? 14.242 -6.457 0.604 1 82.81 82 ARG A O 1
ATOM 662 N N . ASP A 1 83 ? 15.641 -8.141 -0.225 1 92.5 83 ASP A N 1
ATOM 663 C CA . ASP A 1 83 ? 15.742 -7.527 -1.547 1 92.5 83 ASP A CA 1
ATOM 664 C C . ASP A 1 83 ? 15.203 -8.469 -2.625 1 92.5 83 ASP A C 1
ATOM 666 O O . ASP A 1 83 ? 15.031 -9.664 -2.387 1 92.5 83 ASP A O 1
ATOM 670 N N . VAL A 1 84 ? 14.961 -7.87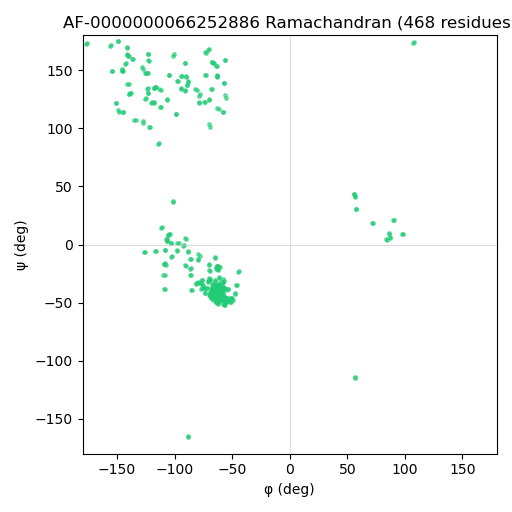5 -3.764 1 97 84 VAL A N 1
ATOM 671 C CA . VAL A 1 84 ? 14.578 -8.641 -4.945 1 97 84 VAL A CA 1
ATOM 672 C C . VAL A 1 84 ? 15.648 -9.68 -5.262 1 97 84 VAL A C 1
ATOM 674 O O . VAL A 1 84 ? 16.844 -9.391 -5.18 1 97 84 VAL A O 1
ATOM 677 N N . PHE A 1 85 ? 15.227 -10.875 -5.633 1 97.44 85 PHE A N 1
ATOM 678 C CA . PHE A 1 85 ? 16.234 -11.883 -5.93 1 97.44 85 PHE A CA 1
ATOM 679 C C . PHE A 1 85 ? 15.766 -12.805 -7.055 1 97.44 85 PHE A C 1
ATOM 681 O O . PHE A 1 85 ? 14.562 -13 -7.238 1 97.44 85 PHE A O 1
ATOM 688 N N . PHE A 1 86 ? 16.719 -13.25 -7.742 1 98.06 86 PHE A N 1
ATOM 689 C CA . PHE A 1 86 ? 16.516 -14.266 -8.773 1 98.06 86 PHE A CA 1
ATOM 690 C C . PHE A 1 86 ? 16.672 -15.664 -8.18 1 98.06 86 PHE A C 1
ATOM 692 O O . PHE A 1 86 ? 17.469 -15.883 -7.277 1 98.06 86 PHE A O 1
ATOM 699 N N . TRP A 1 87 ? 15.906 -16.594 -8.656 1 97.81 87 TRP A N 1
ATOM 700 C CA . TRP A 1 87 ? 16.047 -18 -8.273 1 97.81 87 TRP A CA 1
ATOM 701 C C . TRP A 1 87 ? 15.789 -18.922 -9.469 1 97.81 87 TRP A C 1
ATOM 703 O O . TRP A 1 87 ? 15.117 -18.531 -10.43 1 97.81 87 TRP A O 1
ATOM 713 N N . THR A 1 88 ? 16.312 -20.078 -9.406 1 97.88 88 THR A N 1
ATOM 714 C CA . THR A 1 88 ? 16.094 -21.125 -10.406 1 97.88 88 THR A CA 1
ATOM 715 C C . THR A 1 88 ? 15.977 -22.5 -9.742 1 97.88 88 THR A C 1
ATOM 717 O O . THR A 1 88 ? 16.703 -22.797 -8.797 1 97.88 88 THR A O 1
ATOM 720 N N . ALA A 1 89 ? 15.016 -23.234 -10.258 1 96.5 89 ALA A N 1
ATOM 721 C CA . ALA A 1 89 ? 14.82 -24.594 -9.742 1 96.5 89 ALA A CA 1
ATOM 722 C C . ALA A 1 89 ? 16.047 -25.469 -10.016 1 96.5 89 ALA A C 1
ATOM 724 O O . ALA A 1 89 ? 16.234 -26.484 -9.352 1 96.5 89 ALA A O 1
ATOM 725 N N . ASP A 1 90 ? 16.844 -25.062 -10.906 1 95.56 90 ASP A N 1
ATOM 726 C CA . ASP A 1 90 ? 18.031 -25.828 -11.266 1 95.56 90 ASP A CA 1
ATOM 727 C C . ASP A 1 90 ? 19.062 -25.797 -10.133 1 95.56 90 ASP A C 1
ATOM 729 O O . ASP A 1 90 ? 20 -26.594 -10.117 1 95.56 90 ASP A O 1
ATOM 733 N N . ALA A 1 91 ? 18.922 -24.844 -9.203 1 94.19 91 ALA A N 1
ATOM 734 C CA . ALA A 1 91 ? 19.844 -24.734 -8.078 1 94.19 91 ALA A CA 1
ATOM 735 C C . ALA A 1 91 ? 19.375 -25.594 -6.906 1 94.19 91 ALA A C 1
ATOM 737 O O . ALA A 1 91 ? 20.094 -25.734 -5.91 1 94.19 91 ALA A O 1
ATOM 738 N N . TRP A 1 92 ? 18.219 -26.203 -6.98 1 92.62 92 TRP A N 1
ATOM 739 C CA . TRP A 1 92 ? 17.656 -27.047 -5.918 1 92.62 92 TRP A CA 1
ATOM 740 C C . TRP A 1 92 ? 18.062 -28.5 -6.113 1 92.62 92 TRP A C 1
ATOM 742 O O . TRP A 1 92 ? 18.391 -28.922 -7.223 1 92.62 92 TRP A O 1
ATOM 752 N N . PRO A 1 93 ? 18.047 -29.234 -4.977 1 86.62 93 PRO A N 1
ATOM 753 C CA . PRO A 1 93 ? 18.453 -30.641 -5.078 1 86.62 93 PRO A CA 1
ATOM 754 C C . PRO A 1 93 ? 17.656 -31.422 -6.105 1 86.62 93 PRO A C 1
ATOM 756 O O . PRO A 1 93 ? 16.422 -31.422 -6.059 1 86.62 93 PRO A O 1
ATOM 759 N N . ALA A 1 94 ? 18.25 -32.031 -6.965 1 83.06 94 ALA A N 1
ATOM 760 C CA . ALA A 1 94 ? 17.609 -32.781 -8.055 1 83.06 94 ALA A CA 1
ATOM 761 C C . ALA A 1 94 ? 17.625 -34.281 -7.773 1 83.06 94 ALA A C 1
ATOM 763 O O . ALA A 1 94 ? 17 -35.062 -8.508 1 83.06 94 ALA A O 1
ATOM 764 N N . ARG A 1 95 ? 18.391 -34.594 -6.738 1 79.62 95 ARG A N 1
ATOM 765 C CA . ARG A 1 95 ? 18.516 -36 -6.438 1 79.62 95 ARG A CA 1
ATOM 766 C C . ARG A 1 95 ? 18.125 -36.312 -4.988 1 79.62 95 ARG A C 1
ATOM 768 O O . ARG A 1 95 ? 18.141 -35.406 -4.152 1 79.62 95 ARG A O 1
ATOM 775 N N . GLY A 1 96 ? 17.578 -37.469 -4.785 1 77.5 96 GLY A N 1
ATOM 776 C CA . GLY A 1 96 ? 17.172 -37.906 -3.461 1 77.5 96 GLY A CA 1
ATOM 777 C C . GLY A 1 96 ? 15.664 -37.906 -3.275 1 77.5 96 GLY A C 1
ATOM 778 O O . GLY A 1 96 ? 14.914 -37.781 -4.246 1 77.5 96 GLY A O 1
ATOM 779 N N . SER A 1 97 ? 15.117 -38.406 -2.17 1 71.81 97 SER A N 1
ATOM 780 C CA . SER A 1 97 ? 13.688 -38.562 -1.919 1 71.81 97 SER A CA 1
ATOM 781 C C . SER A 1 97 ? 13.156 -37.438 -1.014 1 71.81 97 SER A C 1
ATOM 783 O O . SER A 1 97 ? 12.125 -37.625 -0.362 1 71.81 97 SER A O 1
ATOM 785 N N . SER A 1 98 ? 13.664 -36.281 -1.198 1 84.5 98 SER A N 1
ATOM 786 C CA . SER A 1 98 ? 13.258 -35.219 -0.297 1 84.5 98 SER A CA 1
ATOM 787 C C . SER A 1 98 ? 12.008 -34.5 -0.805 1 84.5 98 SER A C 1
ATOM 789 O O . SER A 1 98 ? 11.727 -34.531 -2.006 1 84.5 98 SER A O 1
ATOM 791 N N . PRO A 1 99 ? 11.156 -34.188 0.057 1 89.94 99 PRO A N 1
ATOM 792 C CA . PRO A 1 99 ? 10 -33.375 -0.316 1 89.94 99 PRO A CA 1
ATOM 793 C C . PRO A 1 99 ? 10.367 -32.188 -1.22 1 89.94 99 PRO A C 1
ATOM 795 O O . PRO A 1 99 ? 9.594 -31.812 -2.1 1 89.94 99 PRO A O 1
ATOM 798 N N . LEU A 1 100 ? 11.508 -31.797 -1.183 1 91.69 100 LEU A N 1
ATOM 799 C CA . LEU A 1 100 ? 11.953 -30.672 -1.987 1 91.69 100 LEU A CA 1
ATOM 800 C C . LEU A 1 100 ? 12.156 -31.078 -3.441 1 91.69 100 LEU A C 1
ATOM 802 O O . LEU A 1 100 ? 11.898 -30.297 -4.355 1 91.69 100 LEU A O 1
ATOM 806 N N . ARG A 1 101 ? 12.672 -32.281 -3.656 1 93.75 101 ARG A N 1
ATOM 807 C CA . ARG A 1 101 ? 12.82 -32.781 -5.02 1 93.75 101 ARG A CA 1
ATOM 808 C C . ARG A 1 101 ? 11.461 -32.906 -5.707 1 93.75 101 ARG A C 1
ATOM 810 O O . ARG A 1 101 ? 11.328 -32.562 -6.883 1 93.75 101 ARG A O 1
ATOM 817 N N . ARG A 1 102 ? 10.562 -33.438 -4.957 1 93.69 102 ARG A N 1
ATOM 818 C CA . ARG A 1 102 ? 9.211 -33.531 -5.5 1 93.69 102 ARG A CA 1
ATOM 819 C C . ARG A 1 102 ? 8.656 -32.156 -5.852 1 93.69 102 ARG A C 1
ATOM 821 O O . ARG A 1 102 ? 8.055 -31.969 -6.914 1 93.69 102 ARG A O 1
ATOM 828 N N . PHE A 1 103 ? 8.844 -31.203 -4.941 1 95.62 103 PHE A N 1
ATOM 829 C CA . PHE A 1 103 ? 8.43 -29.828 -5.18 1 95.62 103 PHE A CA 1
ATOM 830 C C . PHE A 1 103 ? 9.055 -29.281 -6.461 1 95.62 103 PHE A C 1
ATOM 832 O O . PHE A 1 103 ? 8.367 -28.719 -7.305 1 95.62 103 PHE A O 1
ATOM 839 N N . ARG A 1 104 ? 10.344 -29.484 -6.566 1 95.69 104 ARG A N 1
ATOM 840 C CA . ARG A 1 104 ? 11.094 -29.016 -7.727 1 95.69 104 ARG A CA 1
ATOM 841 C C . ARG A 1 104 ? 10.523 -29.578 -9.016 1 95.69 104 ARG A C 1
ATOM 843 O O . ARG A 1 104 ? 10.219 -28.844 -9.953 1 95.69 104 ARG A O 1
ATOM 850 N N . ASP A 1 105 ? 10.352 -30.922 -9.086 1 95.31 105 ASP A N 1
ATOM 851 C CA . ASP A 1 105 ? 9.891 -31.594 -10.297 1 95.31 105 ASP A CA 1
ATOM 852 C C . ASP A 1 105 ? 8.477 -31.156 -10.664 1 95.31 105 ASP A C 1
ATOM 854 O O . ASP A 1 105 ? 8.18 -30.938 -11.844 1 95.31 105 ASP A O 1
ATOM 858 N N . GLU A 1 106 ? 7.691 -31 -9.672 1 95.38 106 GLU A N 1
ATOM 859 C CA . GLU A 1 106 ? 6.316 -30.578 -9.922 1 95.38 106 GLU A CA 1
ATOM 860 C C . GLU A 1 106 ? 6.266 -29.141 -10.398 1 95.38 106 GLU A C 1
ATOM 862 O O . GLU A 1 106 ? 5.504 -28.812 -11.312 1 95.38 106 GLU A O 1
ATOM 867 N N . ALA A 1 107 ? 7.023 -28.25 -9.789 1 96.25 107 ALA A N 1
ATOM 868 C CA . ALA A 1 107 ? 7.094 -26.859 -10.242 1 96.25 107 ALA A CA 1
ATOM 869 C C . ALA A 1 107 ? 7.527 -26.781 -11.703 1 96.25 107 ALA A C 1
ATOM 871 O O . ALA A 1 107 ? 6.875 -26.109 -12.508 1 96.25 107 ALA A O 1
ATOM 872 N N . ILE A 1 108 ? 8.547 -27.547 -12.047 1 96.25 108 ILE A N 1
ATOM 873 C CA . ILE A 1 108 ? 9.086 -27.531 -13.398 1 96.25 108 ILE A CA 1
ATOM 874 C C . ILE A 1 108 ? 8.039 -28.078 -14.375 1 96.25 108 ILE A C 1
ATOM 876 O O . ILE A 1 108 ? 7.836 -27.5 -15.445 1 96.25 108 ILE A O 1
ATOM 880 N N . SER A 1 109 ? 7.426 -29.141 -13.992 1 96.25 109 SER A N 1
ATOM 881 C CA . SER A 1 109 ? 6.438 -29.766 -14.867 1 96.25 109 SER A CA 1
ATOM 882 C C . SER A 1 109 ? 5.262 -28.844 -15.125 1 96.25 109 SER A C 1
ATOM 884 O O . SER A 1 109 ? 4.547 -29 -16.125 1 96.25 109 SER A O 1
ATOM 886 N N . HIS A 1 110 ? 5.074 -27.828 -14.273 1 96.5 110 HIS A N 1
ATOM 887 C CA . HIS A 1 110 ? 3.973 -26.891 -14.438 1 96.5 110 HIS A CA 1
ATOM 888 C C . HIS A 1 110 ? 4.465 -25.547 -14.984 1 96.5 110 HIS A C 1
ATOM 890 O O . HIS A 1 110 ? 3.748 -24.547 -14.938 1 96.5 110 HIS A O 1
ATOM 896 N N . GLY A 1 111 ? 5.684 -25.5 -15.383 1 95.75 111 GLY A N 1
ATOM 897 C CA . GLY A 1 111 ? 6.211 -24.344 -16.078 1 95.75 111 GLY A CA 1
ATOM 898 C C . GLY A 1 111 ? 6.812 -23.312 -15.156 1 95.75 111 GLY A C 1
ATOM 899 O O . GLY A 1 111 ? 6.891 -22.125 -15.5 1 95.75 111 GLY A O 1
ATOM 900 N N . ILE A 1 112 ? 7.188 -23.656 -13.961 1 97.44 112 ILE A N 1
ATOM 901 C CA . ILE A 1 112 ? 7.809 -22.781 -12.977 1 97.44 112 ILE A CA 1
ATOM 902 C C . ILE A 1 112 ? 9.25 -23.234 -12.719 1 97.44 112 ILE A C 1
ATOM 904 O O . ILE A 1 112 ? 9.5 -24.062 -11.836 1 97.44 112 ILE A O 1
ATOM 908 N N . ARG A 1 113 ? 10.102 -22.719 -13.539 1 97.94 113 ARG A N 1
ATOM 909 C CA . ARG A 1 113 ? 11.477 -23.203 -13.461 1 97.94 113 ARG A CA 1
ATOM 910 C C . ARG A 1 113 ? 12.406 -22.141 -12.875 1 97.94 113 ARG A C 1
ATOM 912 O O . ARG A 1 113 ? 13.375 -22.469 -12.188 1 97.94 113 ARG A O 1
ATOM 919 N N . CYS A 1 114 ? 12.195 -20.922 -13.219 1 98.38 114 CYS A N 1
ATOM 920 C CA . CYS A 1 114 ? 12.93 -19.828 -12.609 1 98.38 114 CYS A CA 1
ATOM 921 C C . CYS A 1 114 ? 12.023 -18.625 -12.375 1 98.38 114 CYS A C 1
ATOM 923 O O . CYS A 1 114 ? 10.867 -18.625 -12.805 1 98.38 114 CYS A O 1
ATOM 925 N N . GLY A 1 115 ? 12.523 -17.609 -11.617 1 98.44 115 GLY A N 1
ATOM 926 C CA . GLY A 1 115 ? 11.719 -16.422 -11.406 1 98.44 115 GLY A CA 1
ATOM 927 C C . GLY A 1 115 ? 12.438 -15.352 -10.609 1 98.44 115 GLY A C 1
ATOM 928 O O . GLY A 1 115 ? 13.594 -15.531 -10.211 1 98.44 115 GLY A O 1
ATOM 929 N N . VAL A 1 116 ? 11.859 -14.289 -10.523 1 98.5 116 VAL A N 1
ATOM 930 C CA . VAL A 1 116 ? 12.281 -13.18 -9.672 1 98.5 116 VAL A CA 1
ATOM 931 C C . VAL A 1 116 ? 11.203 -12.891 -8.625 1 98.5 116 VAL A C 1
ATOM 933 O O . VAL A 1 116 ? 10.016 -12.906 -8.93 1 98.5 116 VAL A O 1
ATOM 936 N N . THR A 1 117 ? 11.648 -12.711 -7.406 1 98.38 117 THR A N 1
ATOM 937 C CA . THR A 1 117 ? 10.711 -12.5 -6.309 1 98.38 117 THR A CA 1
ATOM 938 C C . THR A 1 117 ? 11.008 -11.188 -5.586 1 98.38 117 THR A C 1
ATOM 940 O O . THR A 1 117 ? 12.164 -10.875 -5.312 1 98.38 117 THR A O 1
ATOM 943 N N . ILE A 1 118 ? 10.023 -10.43 -5.402 1 98 118 ILE A N 1
ATOM 944 C CA . ILE A 1 118 ? 10.039 -9.227 -4.578 1 98 118 ILE A CA 1
ATOM 945 C C . ILE A 1 118 ? 9.453 -9.531 -3.201 1 98 118 ILE A C 1
ATOM 947 O O . ILE A 1 118 ? 8.258 -9.789 -3.07 1 98 118 ILE A O 1
ATOM 951 N N . PRO A 1 119 ? 10.242 -9.492 -2.191 1 97.5 119 PRO A N 1
ATOM 952 C CA . PRO A 1 119 ? 9.75 -9.781 -0.844 1 97.5 119 PRO A CA 1
ATOM 953 C C . PRO A 1 119 ? 9.602 -8.523 0.008 1 97.5 119 PRO A C 1
ATOM 955 O O . PRO A 1 119 ? 10.359 -7.57 -0.153 1 97.5 119 PRO A O 1
ATOM 958 N N . VAL A 1 120 ? 8.648 -8.484 0.844 1 96.56 120 VAL A N 1
ATOM 959 C CA . VAL A 1 120 ? 8.5 -7.457 1.867 1 96.56 120 VAL A CA 1
ATOM 960 C C . VAL A 1 120 ? 8.031 -8.094 3.174 1 96.56 120 VAL A C 1
ATOM 962 O O . VAL A 1 120 ? 7.121 -8.93 3.178 1 96.56 120 VAL A O 1
ATOM 965 N N . GLU A 1 121 ? 8.688 -7.789 4.195 1 93.81 121 GLU A N 1
ATOM 966 C CA . GLU A 1 121 ? 8.203 -8.195 5.512 1 93.81 121 GLU A CA 1
ATOM 967 C C . GLU A 1 121 ? 7.004 -7.352 5.945 1 93.81 121 GLU A C 1
ATOM 969 O O . GLU A 1 121 ? 7.078 -6.121 5.957 1 93.81 121 GLU A O 1
ATOM 974 N N . GLY A 1 122 ? 5.938 -8.008 6.219 1 90.06 122 GLY A N 1
ATOM 975 C CA . GLY A 1 122 ? 4.738 -7.316 6.664 1 90.06 122 GLY A CA 1
ATOM 976 C C . GLY A 1 122 ? 4.68 -7.129 8.164 1 90.06 122 GLY A C 1
ATOM 977 O O . GLY A 1 122 ? 5.711 -7.16 8.844 1 90.06 122 GLY A O 1
ATOM 978 N N . SER A 1 123 ? 3.494 -6.793 8.633 1 85.69 123 SER A N 1
ATOM 979 C CA . SER A 1 123 ? 3.25 -6.57 10.055 1 85.69 123 SER A CA 1
ATOM 980 C C . SER A 1 123 ? 3.236 -7.887 10.82 1 85.69 123 SER A C 1
ATOM 982 O O . SER A 1 123 ? 2.84 -8.922 10.281 1 85.69 123 SER A O 1
ATOM 984 N N . TYR A 1 124 ? 3.73 -7.812 12.07 1 84.5 124 TYR A N 1
ATOM 985 C CA . TYR A 1 124 ? 3.682 -8.922 13.016 1 84.5 124 TYR A CA 1
ATOM 986 C C . TYR A 1 124 ? 4.371 -10.156 12.445 1 84.5 124 TYR A C 1
ATOM 988 O O . TYR A 1 124 ? 3.893 -11.281 12.617 1 84.5 124 TYR A O 1
ATOM 996 N N . GLY A 1 125 ? 5.352 -9.922 11.617 1 80.5 125 GLY A N 1
ATOM 997 C CA . GLY A 1 125 ? 6.176 -11.008 11.117 1 80.5 125 GLY A CA 1
ATOM 998 C C . GLY A 1 125 ? 5.609 -11.672 9.875 1 80.5 125 GLY A C 1
ATOM 999 O O . GLY A 1 125 ? 6.137 -12.68 9.406 1 80.5 125 GLY A O 1
ATOM 1000 N N . SER A 1 126 ? 4.59 -11.18 9.359 1 88.06 126 SER A N 1
ATOM 1001 C CA . SER A 1 126 ? 4.047 -11.711 8.109 1 88.06 126 SER A CA 1
ATOM 1002 C C . SER A 1 126 ? 4.988 -11.445 6.941 1 88.06 126 SER A C 1
ATOM 1004 O O . SER A 1 126 ? 5.879 -10.602 7.035 1 88.06 126 SER A O 1
ATOM 1006 N N . ALA A 1 127 ? 4.809 -12.266 5.973 1 92.56 127 ALA A N 1
ATOM 1007 C CA . ALA A 1 127 ? 5.613 -12.109 4.766 1 92.56 127 ALA A CA 1
ATOM 1008 C C . ALA A 1 127 ? 4.723 -11.969 3.531 1 92.56 127 ALA A C 1
ATOM 1010 O O . ALA A 1 127 ? 3.709 -12.656 3.406 1 92.56 127 ALA A O 1
ATOM 1011 N N . MET A 1 128 ? 5.031 -11.023 2.711 1 95.62 128 MET A N 1
ATOM 1012 C CA . MET A 1 128 ? 4.391 -10.891 1.407 1 95.62 128 MET A CA 1
ATOM 1013 C C . MET A 1 128 ? 5.426 -10.914 0.287 1 95.62 128 MET A C 1
ATOM 1015 O O . MET A 1 128 ? 6.551 -10.445 0.468 1 95.62 128 MET A O 1
ATOM 1019 N N . MET A 1 129 ? 5.02 -11.445 -0.826 1 97.5 129 MET A N 1
ATOM 1020 C CA . MET A 1 129 ? 5.965 -11.484 -1.94 1 97.5 129 MET A CA 1
ATOM 1021 C C . MET A 1 129 ? 5.227 -11.523 -3.275 1 97.5 129 MET A C 1
ATOM 1023 O O . MET A 1 129 ? 4.113 -12.047 -3.357 1 97.5 129 MET A O 1
ATOM 1027 N N . LEU A 1 130 ? 5.777 -11 -4.254 1 98.5 130 LEU A N 1
ATOM 1028 C CA . LEU A 1 130 ? 5.344 -11.047 -5.645 1 98.5 130 LEU A CA 1
ATOM 1029 C C . LEU A 1 130 ? 6.41 -11.703 -6.52 1 98.5 130 LEU A C 1
ATOM 1031 O O . LEU A 1 130 ? 7.574 -11.289 -6.5 1 98.5 130 LEU A O 1
ATOM 1035 N N . THR A 1 131 ? 6.012 -12.734 -7.184 1 98.5 131 THR A N 1
ATOM 1036 C CA . THR A 1 131 ? 6.938 -13.492 -8.016 1 98.5 131 THR A CA 1
ATOM 1037 C C . THR A 1 131 ? 6.52 -13.438 -9.477 1 98.5 131 THR A C 1
ATOM 1039 O O . THR A 1 131 ? 5.332 -13.555 -9.797 1 98.5 131 THR A O 1
ATOM 1042 N N . PHE A 1 132 ? 7.434 -13.227 -10.328 1 98.5 132 PHE A N 1
ATOM 1043 C CA . PHE A 1 132 ? 7.289 -13.484 -11.75 1 98.5 132 PHE A CA 1
ATOM 1044 C C . PHE A 1 132 ? 8.086 -14.719 -12.164 1 98.5 132 PHE A C 1
ATOM 1046 O O . PHE A 1 132 ? 9.289 -14.812 -11.883 1 98.5 132 PHE A O 1
ATOM 1053 N N . ALA A 1 133 ? 7.422 -15.656 -12.781 1 98.38 133 ALA A N 1
ATOM 1054 C CA . ALA A 1 133 ? 8.031 -16.953 -13.039 1 98.38 133 ALA A CA 1
ATOM 1055 C C . ALA A 1 133 ? 8.023 -17.281 -14.531 1 98.38 133 ALA A C 1
ATOM 1057 O O . ALA A 1 133 ? 7.188 -16.766 -15.281 1 98.38 133 ALA A O 1
ATOM 1058 N N . SER A 1 134 ? 8.906 -18.172 -14.922 1 98.25 134 SER A N 1
ATOM 1059 C CA . SER A 1 134 ? 9.086 -18.578 -16.312 1 98.25 134 SER A CA 1
ATOM 1060 C C . SER A 1 134 ? 9.469 -20.062 -16.391 1 98.25 134 SER A C 1
ATOM 1062 O O . SER A 1 134 ? 10.125 -20.594 -15.492 1 98.25 134 SER A O 1
ATOM 1064 N N . PRO A 1 135 ? 9.086 -20.734 -17.516 1 97.25 135 PRO A N 1
ATOM 1065 C CA . PRO A 1 135 ? 9.555 -22.109 -17.734 1 97.25 135 PRO A CA 1
ATOM 1066 C C . PRO A 1 135 ? 10.992 -22.172 -18.266 1 97.25 135 PRO A C 1
ATOM 1068 O O . PRO A 1 135 ? 11.586 -23.25 -18.312 1 97.25 135 PRO A O 1
ATOM 1071 N N . GLU A 1 136 ? 11.5 -21.031 -18.594 1 97.31 136 GLU A N 1
ATOM 1072 C CA . GLU A 1 136 ? 12.867 -21 -19.125 1 97.31 136 GLU A CA 1
ATOM 1073 C C . GLU A 1 136 ? 13.883 -21.234 -18.016 1 97.31 136 GLU A C 1
ATOM 1075 O O . GLU A 1 136 ? 13.562 -21.109 -16.828 1 97.31 136 GLU A O 1
ATOM 1080 N N . ARG A 1 137 ? 15.062 -21.516 -18.359 1 95.06 137 ARG A N 1
ATOM 1081 C CA . ARG A 1 137 ? 16.109 -21.812 -17.391 1 95.06 137 ARG A CA 1
ATOM 1082 C C . ARG A 1 137 ? 16.578 -20.547 -16.672 1 95.06 137 ARG A C 1
ATOM 1084 O O . ARG A 1 137 ? 16.906 -20.578 -15.492 1 95.06 137 ARG A O 1
ATOM 1091 N N . LYS A 1 138 ? 16.656 -19.453 -17.422 1 96.5 138 LYS A N 1
ATOM 1092 C CA . LYS A 1 138 ? 17.156 -18.219 -16.828 1 96.5 138 LYS A CA 1
ATOM 1093 C C . LYS A 1 138 ? 16.516 -16.984 -17.453 1 96.5 138 LYS A C 1
ATOM 1095 O O . LYS A 1 138 ? 16.703 -16.734 -18.656 1 96.5 138 LYS A O 1
ATOM 1100 N N . VAL A 1 139 ? 15.797 -16.281 -16.766 1 96.75 139 VAL A N 1
ATOM 1101 C CA . VAL A 1 139 ? 15.297 -14.93 -17 1 96.75 139 VAL A CA 1
ATOM 1102 C C . VAL A 1 139 ? 15.469 -14.086 -15.742 1 96.75 139 VAL A C 1
ATOM 1104 O O . VAL A 1 139 ? 14.797 -14.32 -14.734 1 96.75 139 VAL A O 1
ATOM 1107 N N . ASP A 1 140 ? 16.391 -13.188 -15.766 1 96.69 140 ASP A N 1
ATOM 1108 C CA . ASP A 1 140 ? 16.766 -12.492 -14.539 1 96.69 140 ASP A CA 1
ATOM 1109 C C . ASP A 1 140 ? 16.719 -10.977 -14.727 1 96.69 140 ASP A C 1
ATOM 1111 O O . ASP A 1 140 ? 17.594 -10.398 -15.359 1 96.69 140 ASP A O 1
ATOM 1115 N N . ILE A 1 141 ? 15.711 -10.375 -14.188 1 95 141 ILE A N 1
ATOM 1116 C CA . ILE A 1 141 ? 15.617 -8.922 -14.273 1 95 141 ILE A CA 1
ATOM 1117 C C . ILE A 1 141 ? 15.922 -8.305 -12.914 1 95 141 ILE A C 1
ATOM 1119 O O . ILE A 1 141 ? 15.734 -7.105 -12.711 1 95 141 ILE A O 1
ATOM 1123 N N . SER A 1 142 ? 16.312 -9.078 -11.898 1 94.5 142 SER A N 1
ATOM 1124 C CA . SER A 1 142 ? 16.484 -8.609 -10.531 1 94.5 142 SER A CA 1
ATOM 1125 C C . SER A 1 142 ? 17.5 -7.465 -10.461 1 94.5 142 SER A C 1
ATOM 1127 O O . SER A 1 142 ? 17.359 -6.559 -9.633 1 94.5 142 SER A O 1
ATOM 1129 N N . GLY A 1 143 ? 18.484 -7.418 -11.359 1 93.69 143 GLY A N 1
ATOM 1130 C CA . GLY A 1 143 ? 19.531 -6.41 -11.344 1 93.69 143 GLY A CA 1
ATOM 1131 C C . GLY A 1 143 ? 19.094 -5.086 -11.938 1 93.69 143 GLY A C 1
ATOM 1132 O O . GLY A 1 143 ? 19.766 -4.07 -11.758 1 93.69 143 GLY A O 1
ATOM 1133 N N . VAL A 1 144 ? 17.984 -5.082 -12.602 1 93.25 144 VAL A N 1
ATOM 1134 C CA . VAL A 1 144 ? 17.609 -3.854 -13.289 1 93.25 144 VAL A CA 1
ATOM 1135 C C . VAL A 1 144 ? 16.312 -3.312 -12.695 1 93.25 144 VAL A C 1
ATOM 1137 O O . VAL A 1 144 ? 15.828 -2.254 -13.109 1 93.25 144 VAL A O 1
ATOM 1140 N N . LEU A 1 145 ? 15.727 -4.082 -11.797 1 92.69 145 LEU A N 1
ATOM 1141 C CA . LEU A 1 145 ? 14.516 -3.627 -11.117 1 92.69 145 LEU A CA 1
ATOM 1142 C C . LEU A 1 145 ? 14.852 -2.646 -10 1 92.69 145 LEU A C 1
ATOM 1144 O O . LEU A 1 145 ? 15.617 -2.975 -9.094 1 92.69 145 LEU A O 1
ATOM 1148 N N . ASP A 1 146 ? 14.32 -1.461 -10.055 1 92.19 146 ASP A N 1
ATOM 1149 C CA . ASP A 1 146 ? 14.477 -0.51 -8.961 1 92.19 146 ASP A CA 1
ATOM 1150 C C . ASP A 1 146 ? 13.859 -1.046 -7.672 1 92.19 146 ASP A C 1
ATOM 1152 O O . ASP A 1 146 ? 12.656 -1.306 -7.617 1 92.19 146 ASP A O 1
ATOM 1156 N N . PRO A 1 147 ? 14.703 -1.248 -6.66 1 92.75 147 PRO A N 1
ATOM 1157 C CA . PRO A 1 147 ? 14.195 -1.876 -5.438 1 92.75 147 PRO A CA 1
ATOM 1158 C C . PRO A 1 147 ? 13.047 -1.094 -4.805 1 92.75 147 PRO A C 1
ATOM 1160 O O . PRO A 1 147 ? 12.125 -1.69 -4.25 1 92.75 147 PRO A O 1
ATOM 1163 N N . LYS A 1 148 ? 13.094 0.168 -4.852 1 93.44 148 LYS A N 1
ATOM 1164 C CA . LYS A 1 148 ? 12.039 0.996 -4.27 1 93.44 148 LYS A CA 1
ATOM 1165 C C . LYS A 1 148 ? 10.734 0.843 -5.035 1 93.44 148 LYS A C 1
ATOM 1167 O O . LYS A 1 148 ? 9.664 0.719 -4.434 1 93.44 148 LYS A O 1
ATOM 1172 N N . LYS A 1 149 ? 10.883 0.864 -6.324 1 93.75 149 LYS A N 1
ATOM 1173 C CA . LYS A 1 149 ? 9.695 0.688 -7.152 1 93.75 149 LYS A CA 1
ATOM 1174 C C . LYS A 1 149 ? 9.117 -0.716 -6.996 1 93.75 149 LYS A C 1
ATOM 1176 O O . LYS A 1 149 ? 7.902 -0.903 -7.066 1 93.75 149 LYS A O 1
ATOM 1181 N N . ALA A 1 150 ? 9.992 -1.662 -6.805 1 95.69 150 ALA A N 1
ATOM 1182 C CA . ALA A 1 150 ? 9.547 -3.035 -6.582 1 95.69 150 ALA A CA 1
ATOM 1183 C C . ALA A 1 150 ? 8.711 -3.141 -5.312 1 95.69 150 ALA A C 1
ATOM 1185 O O . ALA A 1 150 ? 7.656 -3.781 -5.309 1 95.69 150 ALA A O 1
ATOM 1186 N N . VAL A 1 151 ? 9.172 -2.52 -4.27 1 96.31 151 VAL A N 1
ATOM 1187 C CA . VAL A 1 151 ? 8.43 -2.508 -3.016 1 96.31 151 VAL A CA 1
ATOM 1188 C C . VAL A 1 151 ? 7.098 -1.782 -3.213 1 96.31 151 VAL A C 1
ATOM 1190 O O . VAL A 1 151 ? 6.051 -2.252 -2.758 1 96.31 151 VAL A O 1
ATOM 1193 N N . GLN A 1 152 ? 7.168 -0.643 -3.857 1 96.56 152 GLN A N 1
ATOM 1194 C CA . GLN A 1 152 ? 5.949 0.097 -4.164 1 96.56 152 GLN A CA 1
ATOM 1195 C C . GLN A 1 152 ? 4.934 -0.787 -4.883 1 96.56 152 GLN A C 1
ATOM 1197 O O . GLN A 1 152 ? 3.756 -0.809 -4.523 1 96.56 152 GLN A O 1
ATOM 1202 N N . LEU A 1 153 ? 5.426 -1.479 -5.898 1 97 153 LEU A N 1
ATOM 1203 C CA . LEU A 1 153 ? 4.578 -2.369 -6.68 1 97 153 LEU A CA 1
ATOM 1204 C C . LEU A 1 153 ? 3.924 -3.42 -5.789 1 97 153 LEU A C 1
ATOM 1206 O O . LEU A 1 153 ? 2.705 -3.607 -5.832 1 97 153 LEU A O 1
ATOM 1210 N N . LEU A 1 154 ? 4.715 -4.09 -5.004 1 97.88 154 LEU A N 1
ATOM 1211 C CA . LEU A 1 154 ? 4.191 -5.148 -4.148 1 97.88 154 LEU A CA 1
ATOM 1212 C C . LEU A 1 154 ? 3.158 -4.594 -3.172 1 97.88 154 LEU A C 1
ATOM 1214 O O . LEU A 1 154 ? 2.105 -5.203 -2.963 1 97.88 154 LEU A O 1
ATOM 1218 N N . MET A 1 155 ? 3.441 -3.461 -2.588 1 97.31 155 MET A N 1
ATOM 1219 C CA . MET A 1 155 ? 2.512 -2.846 -1.645 1 97.31 155 MET A CA 1
ATOM 1220 C C . MET A 1 155 ? 1.212 -2.457 -2.34 1 97.31 155 MET A C 1
ATOM 1222 O O . MET A 1 155 ? 0.13 -2.6 -1.766 1 97.31 155 MET A O 1
ATOM 1226 N N . MET A 1 156 ? 1.309 -1.975 -3.521 1 96.56 156 MET A N 1
ATOM 1227 C CA . MET A 1 156 ? 0.118 -1.638 -4.297 1 96.56 156 MET A CA 1
ATOM 1228 C C . MET A 1 156 ? -0.738 -2.875 -4.543 1 96.56 156 MET A C 1
ATOM 1230 O O . MET A 1 156 ? -1.954 -2.844 -4.344 1 96.56 156 MET A O 1
ATOM 1234 N N . VAL A 1 157 ? -0.121 -3.918 -4.984 1 97.62 157 VAL A N 1
ATOM 1235 C CA . VAL A 1 157 ? -0.846 -5.16 -5.23 1 97.62 157 VAL A CA 1
ATOM 1236 C C . VAL A 1 157 ? -1.519 -5.629 -3.941 1 97.62 157 VAL A C 1
ATOM 1238 O O . VAL A 1 157 ? -2.707 -5.957 -3.938 1 97.62 157 VAL A O 1
ATOM 1241 N N . HIS A 1 158 ? -0.802 -5.645 -2.838 1 96.5 158 HIS A N 1
ATOM 1242 C CA . HIS A 1 158 ? -1.294 -6.082 -1.536 1 96.5 158 HIS A CA 1
ATOM 1243 C C . HIS A 1 158 ? -2.547 -5.309 -1.134 1 96.5 158 HIS A C 1
ATOM 1245 O O . HIS A 1 158 ? -3.574 -5.91 -0.811 1 96.5 158 HIS A O 1
ATOM 1251 N N . TYR A 1 159 ? -2.498 -4.027 -1.235 1 94.62 159 TYR A N 1
ATOM 1252 C CA . TYR A 1 159 ? -3.596 -3.217 -0.717 1 94.62 159 TYR A CA 1
ATOM 1253 C C . TYR A 1 159 ? -4.75 -3.166 -1.708 1 94.62 159 TYR A C 1
ATOM 1255 O O . TYR A 1 159 ? -5.918 -3.102 -1.31 1 94.62 159 TYR A O 1
ATOM 1263 N N . GLN A 1 160 ? -4.457 -3.184 -2.984 1 92.44 160 GLN A N 1
ATOM 1264 C CA . GLN A 1 160 ? -5.547 -3.242 -3.951 1 92.44 160 GLN A CA 1
ATOM 1265 C C . GLN A 1 160 ? -6.363 -4.52 -3.787 1 92.44 160 GLN A C 1
ATOM 1267 O O . GLN A 1 160 ? -7.59 -4.496 -3.869 1 92.44 160 GLN A O 1
ATOM 1272 N N . LEU A 1 161 ? -5.652 -5.578 -3.6 1 91.44 161 LEU A N 1
ATOM 1273 C CA . LEU A 1 161 ? -6.344 -6.844 -3.363 1 91.44 161 LEU A CA 1
ATOM 1274 C C . LEU A 1 161 ? -7.172 -6.777 -2.086 1 91.44 161 LEU A C 1
ATOM 1276 O O . LEU A 1 161 ? -8.281 -7.309 -2.037 1 91.44 161 LEU A O 1
ATOM 1280 N N . LYS A 1 162 ? -6.703 -6.125 -1.064 1 88.31 162 LYS A N 1
ATOM 1281 C CA . LYS A 1 162 ? -7.426 -5.957 0.194 1 88.31 162 LYS A CA 1
ATOM 1282 C C . LYS A 1 162 ? -8.68 -5.117 -0.003 1 88.31 162 LYS A C 1
ATOM 1284 O O . LYS A 1 162 ? -9.742 -5.449 0.525 1 88.31 162 LYS A O 1
ATOM 1289 N N . ILE A 1 163 ? -8.562 -4.07 -0.745 1 85.06 163 ILE A N 1
ATOM 1290 C CA . ILE A 1 163 ? -9.664 -3.15 -0.995 1 85.06 163 ILE A CA 1
ATOM 1291 C C . ILE A 1 163 ? -10.75 -3.857 -1.802 1 85.06 163 ILE A C 1
ATOM 1293 O O . ILE A 1 163 ? -11.938 -3.748 -1.485 1 85.06 163 ILE A O 1
ATOM 1297 N N . ILE A 1 164 ? -10.328 -4.543 -2.752 1 79.81 164 ILE A N 1
ATOM 1298 C CA . ILE A 1 164 ? -11.266 -5.246 -3.617 1 79.81 164 ILE A CA 1
ATOM 1299 C C . ILE A 1 164 ? -12 -6.324 -2.818 1 79.81 164 ILE A C 1
ATOM 1301 O O . ILE A 1 164 ? -13.203 -6.512 -2.977 1 79.81 164 ILE A O 1
ATOM 1305 N N . ALA A 1 165 ? -11.258 -6.973 -1.979 1 75.69 165 ALA A N 1
ATOM 1306 C CA . ALA A 1 165 ? -11.859 -8.008 -1.14 1 75.69 165 ALA A CA 1
ATOM 1307 C C . ALA A 1 165 ? -12.898 -7.41 -0.195 1 75.69 165 ALA A C 1
ATOM 1309 O O . ALA A 1 165 ? -13.953 -8.008 0.033 1 75.69 165 ALA A O 1
ATOM 1310 N N . ALA A 1 166 ? -12.68 -6.266 0.345 1 71.31 166 ALA A N 1
ATOM 1311 C CA . ALA A 1 166 ? -13.586 -5.59 1.269 1 71.31 166 ALA A CA 1
ATOM 1312 C C . ALA A 1 166 ? -14.852 -5.121 0.551 1 71.31 166 ALA A C 1
ATOM 1314 O O . ALA A 1 166 ? -15.945 -5.191 1.105 1 71.31 166 ALA A O 1
ATOM 1315 N N . LYS A 1 167 ? -14.727 -4.617 -0.573 1 67.12 167 LYS A N 1
ATOM 1316 C CA . LYS A 1 167 ? -15.867 -4.164 -1.36 1 67.12 167 LYS A CA 1
ATOM 1317 C C . LYS A 1 167 ? -16.797 -5.324 -1.697 1 67.12 167 LYS A C 1
ATOM 1319 O O . LYS A 1 167 ? -18.016 -5.16 -1.729 1 67.12 167 LYS A O 1
ATOM 1324 N N . THR A 1 168 ? -16.234 -6.332 -1.931 1 58.06 168 THR A N 1
ATOM 1325 C CA . THR A 1 168 ? -17 -7.508 -2.346 1 58.06 168 THR A CA 1
ATOM 1326 C C . THR A 1 168 ? -17.828 -8.055 -1.184 1 58.06 168 THR A C 1
ATOM 1328 O O . THR A 1 168 ? -18.953 -8.5 -1.375 1 58.06 168 THR A O 1
ATOM 1331 N N . VAL A 1 169 ? -17.328 -7.875 0.014 1 54.44 169 VAL A N 1
ATOM 1332 C CA . VAL A 1 169 ? -18.047 -8.344 1.199 1 54.44 169 VAL A CA 1
ATOM 1333 C C . VAL A 1 169 ? -19.219 -7.41 1.495 1 54.44 169 VAL A C 1
ATOM 1335 O O . VAL A 1 169 ? -20.297 -7.863 1.899 1 54.44 169 VAL A O 1
ATOM 1338 N N . LEU A 1 170 ? -19.141 -6.133 1.272 1 49.62 170 LEU A N 1
ATOM 1339 C CA . LEU A 1 170 ? -20.141 -5.129 1.643 1 49.62 170 LEU A CA 1
ATOM 1340 C C . LEU A 1 170 ? -21.203 -5.004 0.566 1 49.62 170 LEU A C 1
ATOM 1342 O O . LEU A 1 170 ? -22.281 -4.449 0.814 1 49.62 170 LEU A O 1
ATOM 1346 N N . ASN A 1 171 ? -21.188 -5.285 -0.542 1 50.81 171 ASN A N 1
ATOM 1347 C CA . ASN A 1 171 ? -22.234 -5.145 -1.547 1 50.81 171 ASN A CA 1
ATOM 1348 C C . ASN A 1 171 ? -23.391 -6.102 -1.284 1 50.81 171 ASN A C 1
ATOM 1350 O O . ASN A 1 171 ? -23.25 -7.316 -1.444 1 50.81 171 ASN A O 1
ATOM 1354 N N . PRO A 1 172 ? -24.5 -5.441 -0.673 1 51.41 172 PRO A N 1
ATOM 1355 C CA . PRO A 1 172 ? -25.672 -6.258 -0.354 1 51.41 172 PRO A CA 1
ATOM 1356 C C . PRO A 1 172 ? -26.109 -7.148 -1.518 1 51.41 172 PRO A C 1
ATOM 1358 O O . PRO A 1 172 ? -26.578 -8.266 -1.301 1 51.41 172 PRO A O 1
ATOM 1361 N N . LYS A 1 173 ? -26.094 -6.602 -2.699 1 55.41 173 LYS A N 1
ATOM 1362 C CA . LYS A 1 173 ? -26.484 -7.398 -3.855 1 55.41 173 LYS A CA 1
ATOM 1363 C C . LYS A 1 173 ? -25.547 -8.586 -4.055 1 55.41 173 LYS A C 1
ATOM 1365 O O . LYS A 1 173 ? -25.938 -9.602 -4.641 1 55.41 173 LYS A O 1
ATOM 1370 N N . GLN A 1 174 ? -24.484 -8.281 -3.443 1 59.19 174 GLN A N 1
ATOM 1371 C CA . GLN A 1 174 ? -23.5 -9.344 -3.59 1 59.19 174 GLN A CA 1
ATOM 1372 C C . GLN A 1 174 ? -23.312 -10.109 -2.281 1 59.19 174 GLN A C 1
ATOM 1374 O O . GLN A 1 174 ? -22.562 -11.086 -2.227 1 59.19 174 GLN A O 1
ATOM 1379 N N . MET A 1 175 ? -24.047 -9.484 -1.339 1 60.47 175 MET A N 1
ATOM 1380 C CA . MET A 1 175 ? -24.016 -10.188 -0.061 1 60.47 175 MET A CA 1
ATOM 1381 C C . MET A 1 175 ? -24.797 -11.492 -0.142 1 60.47 175 MET A C 1
ATOM 1383 O O . MET A 1 175 ? -25.953 -11.5 -0.56 1 60.47 175 MET A O 1
ATOM 1387 N N . LEU A 1 176 ? -24.125 -12.422 0.194 1 69.69 176 LEU A N 1
ATOM 1388 C CA . LEU A 1 176 ? -24.766 -13.727 0.196 1 69.69 176 LEU A CA 1
ATOM 1389 C C . LEU A 1 176 ? -25.625 -13.906 1.443 1 69.69 176 LEU A C 1
ATOM 1391 O O . LEU A 1 176 ? -25.234 -13.492 2.537 1 69.69 176 LEU A O 1
ATOM 1395 N N . SER A 1 177 ? -26.953 -14.312 1.222 1 70.31 177 SER A N 1
ATOM 1396 C CA . SER A 1 177 ? -27.766 -14.711 2.359 1 70.31 177 SER A CA 1
ATOM 1397 C C . SER A 1 177 ? -27.109 -15.836 3.146 1 70.31 177 SER A C 1
ATOM 1399 O O . SER A 1 177 ? -26.203 -16.516 2.639 1 70.31 177 SER A O 1
ATOM 1401 N N . PRO A 1 178 ? -27.469 -16.016 4.367 1 69.5 178 PRO A N 1
ATOM 1402 C CA . PRO A 1 178 ? -26.891 -17.109 5.152 1 69.5 178 PRO A CA 1
ATOM 1403 C C . PRO A 1 178 ? -27.031 -18.469 4.465 1 69.5 178 PRO A C 1
ATOM 1405 O O . PRO A 1 178 ? -26.094 -19.281 4.523 1 69.5 178 PRO A O 1
ATOM 1408 N N . ARG A 1 179 ? -28.094 -18.672 3.85 1 77.44 179 ARG A N 1
ATOM 1409 C CA . ARG A 1 179 ? -28.312 -19.938 3.168 1 77.44 179 ARG A CA 1
ATOM 1410 C C . ARG A 1 179 ? -27.438 -20.031 1.916 1 77.44 179 ARG A C 1
ATOM 1412 O O . ARG A 1 179 ? -26.891 -21.094 1.618 1 77.44 179 ARG A O 1
ATOM 1419 N N . GLU A 1 180 ? -27.266 -18.844 1.199 1 81 180 GLU A N 1
ATOM 1420 C CA . GLU A 1 180 ? -26.375 -18.812 0.044 1 81 180 GLU A CA 1
ATOM 1421 C C . GLU A 1 180 ? -24.938 -19.078 0.453 1 81 180 GLU A C 1
ATOM 1423 O O . GLU A 1 180 ? -24.219 -19.844 -0.203 1 81 180 GLU A O 1
ATOM 1428 N N . MET A 1 181 ? -24.641 -18.531 1.52 1 79.19 181 MET A N 1
ATOM 1429 C CA . MET A 1 181 ? -23.297 -18.703 2.041 1 79.19 181 MET A CA 1
ATOM 1430 C C . MET A 1 181 ? -23.062 -20.141 2.49 1 79.19 181 MET A C 1
ATOM 1432 O O . MET A 1 181 ? -22.016 -20.719 2.213 1 79.19 181 MET A O 1
ATOM 1436 N N . LEU A 1 182 ? -24.031 -20.672 3.16 1 75.75 182 LEU A N 1
ATOM 1437 C CA . LEU A 1 182 ? -23.953 -22.047 3.611 1 75.75 182 LEU A CA 1
ATOM 1438 C C . LEU A 1 182 ? -23.719 -23 2.438 1 75.75 182 LEU A C 1
ATOM 1440 O O . LEU A 1 182 ? -22.828 -23.859 2.494 1 75.75 182 LEU A O 1
ATOM 1444 N N . CYS A 1 183 ? -24.469 -22.797 1.434 1 84.12 183 CYS A N 1
ATOM 1445 C CA . CYS A 1 183 ? -24.344 -23.641 0.247 1 84.12 183 CYS A CA 1
ATOM 1446 C C . CYS A 1 183 ? -22.984 -23.422 -0.424 1 84.12 183 CYS A C 1
ATOM 1448 O O . CYS A 1 183 ? -22.359 -24.375 -0.894 1 84.12 183 CYS A O 1
ATOM 1450 N N . LEU A 1 184 ? -22.578 -22.156 -0.361 1 81.69 184 LEU A N 1
ATOM 1451 C CA . LEU A 1 184 ? -21.297 -21.812 -0.972 1 81.69 184 LEU A CA 1
ATOM 1452 C C . LEU A 1 184 ? -20.141 -22.453 -0.214 1 81.69 184 LEU A C 1
ATOM 1454 O O . LEU A 1 184 ? -19.188 -22.938 -0.826 1 81.69 184 LEU A O 1
ATOM 1458 N N . VAL A 1 185 ? -20.203 -22.516 1.046 1 77.25 185 VAL A N 1
ATOM 1459 C CA . VAL A 1 185 ? -19.156 -23.094 1.881 1 77.25 185 VAL A CA 1
ATOM 1460 C C . VAL A 1 185 ? -19.016 -24.594 1.56 1 77.25 185 VAL A C 1
ATOM 1462 O O . VAL A 1 185 ? -17.906 -25.094 1.383 1 77.25 185 VAL A O 1
ATOM 1465 N N . TRP A 1 186 ? -20.062 -25.219 1.471 1 78 186 TRP A N 1
ATOM 1466 C CA . TRP A 1 186 ? -20.031 -26.641 1.168 1 78 186 TRP A CA 1
ATOM 1467 C C . TRP A 1 186 ? -19.531 -26.891 -0.256 1 78 186 TRP A C 1
ATOM 1469 O O . TRP A 1 186 ? -18.781 -27.828 -0.507 1 78 186 TRP A O 1
ATOM 1479 N N . ALA A 1 187 ? -19.953 -25.984 -1.164 1 82.56 187 ALA A N 1
ATOM 1480 C CA . ALA A 1 187 ? -19.453 -26.078 -2.529 1 82.56 187 ALA A CA 1
ATOM 1481 C C . ALA A 1 187 ? -17.938 -25.906 -2.564 1 82.56 187 ALA A C 1
ATOM 1483 O O . ALA A 1 187 ? -17.25 -26.625 -3.293 1 82.56 187 ALA A O 1
ATOM 1484 N N . SER A 1 188 ? -17.516 -25.031 -1.722 1 76.62 188 SER A N 1
ATOM 1485 C CA . SER A 1 188 ? -16.078 -24.75 -1.683 1 76.62 188 SER A CA 1
ATOM 1486 C C . SER A 1 188 ? -15.297 -25.922 -1.108 1 76.62 188 SER A C 1
ATOM 1488 O O . SER A 1 188 ? -14.102 -26.078 -1.376 1 76.62 188 SER A O 1
ATOM 1490 N N . LYS A 1 189 ? -15.938 -26.688 -0.406 1 70.69 189 LYS A N 1
ATOM 1491 C CA . LYS A 1 189 ? -15.344 -27.891 0.168 1 70.69 189 LYS A CA 1
ATOM 1492 C C . LYS A 1 189 ? -15.531 -29.094 -0.758 1 70.69 189 LYS A C 1
ATOM 1494 O O . LYS A 1 189 ? -15.297 -30.234 -0.358 1 70.69 189 LYS A O 1
ATOM 1499 N N . GLY A 1 190 ? -16.062 -28.75 -1.884 1 72.06 190 GLY A N 1
ATOM 1500 C CA . GLY A 1 190 ? -16.156 -29.766 -2.916 1 72.06 190 GLY A CA 1
ATOM 1501 C C . GLY A 1 190 ? -17.406 -30.625 -2.803 1 72.06 190 GLY A C 1
ATOM 1502 O O . GLY A 1 190 ? -17.516 -31.672 -3.441 1 72.06 190 GLY A O 1
ATOM 1503 N N . LYS A 1 191 ? -18.297 -30.266 -1.995 1 78.69 191 LYS A N 1
ATOM 1504 C CA . LYS A 1 191 ? -19.531 -31.047 -1.842 1 78.69 191 LYS A CA 1
ATOM 1505 C C . LYS A 1 191 ? -20.531 -30.703 -2.93 1 78.69 191 LYS A C 1
ATOM 1507 O O . LYS A 1 191 ? -20.719 -29.531 -3.273 1 78.69 191 LYS A O 1
ATOM 1512 N N . THR A 1 192 ? -21.109 -31.781 -3.518 1 81.19 192 THR A N 1
ATOM 1513 C CA . THR A 1 192 ? -22.172 -31.609 -4.504 1 81.19 192 THR A CA 1
ATOM 1514 C C . THR A 1 192 ? -23.453 -31.109 -3.836 1 81.19 192 THR A C 1
ATOM 1516 O O . THR A 1 192 ? -23.562 -31.141 -2.609 1 81.19 192 THR A O 1
ATOM 1519 N N . ALA A 1 193 ? -24.422 -30.672 -4.75 1 85.94 193 ALA A N 1
ATOM 1520 C CA . ALA A 1 193 ? -25.703 -30.203 -4.246 1 85.94 193 ALA A CA 1
ATOM 1521 C C . ALA A 1 193 ? -26.422 -31.312 -3.477 1 85.94 193 ALA A C 1
ATOM 1523 O O . ALA A 1 193 ? -27.062 -31.062 -2.453 1 85.94 193 ALA A O 1
ATOM 1524 N N . SER A 1 194 ? -26.297 -32.531 -3.959 1 87.62 194 SER A N 1
ATOM 1525 C CA . SER A 1 194 ? -26.953 -33.656 -3.318 1 87.62 194 SER A CA 1
ATOM 1526 C C . SER A 1 194 ? -26.359 -33.938 -1.937 1 87.62 194 SER A C 1
ATOM 1528 O O . SER A 1 194 ? -27.094 -34.156 -0.973 1 87.62 194 SER A O 1
ATOM 1530 N N . VAL A 1 195 ? -25.125 -33.875 -1.869 1 82.38 195 VAL A N 1
ATOM 1531 C CA . VAL A 1 195 ? -24.438 -34.094 -0.6 1 82.38 195 VAL A CA 1
ATOM 1532 C C . VAL A 1 195 ? -24.766 -32.969 0.373 1 82.38 195 VAL A C 1
ATOM 1534 O O . VAL A 1 195 ? -25.031 -33.219 1.551 1 82.38 195 VAL A O 1
ATOM 1537 N N . THR A 1 196 ? -24.672 -31.75 -0.104 1 83.69 196 THR A N 1
ATOM 1538 C CA . THR A 1 196 ? -25.016 -30.578 0.711 1 83.69 196 THR A CA 1
ATOM 1539 C C . THR A 1 196 ? -26.438 -30.703 1.259 1 83.69 196 THR A C 1
ATOM 1541 O O . THR A 1 196 ? -26.688 -30.375 2.42 1 83.69 196 THR A O 1
ATOM 1544 N N . ALA A 1 197 ? -27.344 -31.219 0.428 1 86.06 197 ALA A N 1
ATOM 1545 C CA . ALA A 1 197 ? -28.734 -31.438 0.837 1 86.06 197 ALA A CA 1
ATOM 1546 C C . ALA A 1 197 ? -28.812 -32.406 2.02 1 86.06 197 ALA A C 1
ATOM 1548 O O . ALA A 1 197 ? -29.516 -32.125 2.998 1 86.06 197 ALA A O 1
ATOM 1549 N N . ASN A 1 198 ? -28.078 -33.406 1.967 1 82.31 198 ASN A N 1
ATOM 1550 C CA . ASN A 1 198 ? -28.078 -34.406 3.025 1 82.31 198 ASN A CA 1
ATOM 1551 C C . ASN A 1 198 ? -27.5 -33.844 4.324 1 82.31 198 ASN A C 1
ATOM 1553 O O . ASN A 1 198 ? -27.984 -34.156 5.41 1 82.31 198 ASN A O 1
ATOM 1557 N N . LEU A 1 199 ? -26.562 -33 4.121 1 74.75 199 LEU A N 1
ATOM 1558 C CA . LEU A 1 199 ? -25.844 -32.469 5.27 1 74.75 199 LEU A CA 1
ATOM 1559 C C . LEU A 1 199 ? -26.641 -31.359 5.949 1 74.75 199 LEU A C 1
ATOM 1561 O O . LEU A 1 199 ? -26.516 -31.156 7.16 1 74.75 199 LEU A O 1
ATOM 1565 N N . THR A 1 200 ? -27.375 -30.641 5.219 1 75.38 200 THR A N 1
ATOM 1566 C CA . THR A 1 200 ? -28 -29.422 5.73 1 75.38 200 THR A CA 1
ATOM 1567 C C . THR A 1 200 ? -29.5 -29.625 5.91 1 75.38 200 THR A C 1
ATOM 1569 O O . THR A 1 200 ? -30.172 -28.828 6.586 1 75.38 200 THR A O 1
ATOM 1572 N N . GLY A 1 201 ? -30.078 -30.688 5.262 1 81.88 201 GLY A N 1
ATOM 1573 C CA . GLY A 1 201 ? -31.516 -30.938 5.309 1 81.88 201 GLY A CA 1
ATOM 1574 C C . GLY A 1 201 ? -32.281 -30.156 4.273 1 81.88 201 GLY A C 1
ATOM 1575 O O . GLY A 1 201 ? -33.531 -30.109 4.312 1 81.88 201 GLY A O 1
ATOM 1576 N N . ILE A 1 202 ? -31.594 -29.469 3.48 1 79.81 202 ILE A N 1
ATOM 1577 C CA . ILE A 1 202 ? -32.188 -28.75 2.367 1 79.81 202 ILE A CA 1
ATOM 1578 C C . ILE A 1 202 ? -32.25 -29.641 1.137 1 79.81 202 ILE A C 1
ATOM 1580 O O . ILE A 1 202 ? -31.375 -30.484 0.942 1 79.81 202 ILE A O 1
ATOM 1584 N N . ASN A 1 203 ? -33.312 -29.656 0.392 1 87.56 203 ASN A N 1
ATOM 1585 C CA . ASN A 1 203 ? -33.344 -30.469 -0.813 1 87.56 203 ASN A CA 1
ATOM 1586 C C . ASN A 1 203 ? -32.312 -30.016 -1.839 1 87.56 203 ASN A C 1
ATOM 1588 O O . ASN A 1 203 ? -31.938 -28.844 -1.857 1 87.56 203 ASN A O 1
ATOM 1592 N N . ALA A 1 204 ? -31.922 -30.953 -2.645 1 87.56 204 ALA A N 1
ATOM 1593 C CA . ALA A 1 204 ? -30.859 -30.703 -3.617 1 87.56 204 ALA A CA 1
ATOM 1594 C C . ALA A 1 204 ? -31.25 -29.594 -4.594 1 87.56 204 ALA A C 1
ATOM 1596 O O . ALA A 1 204 ? -30.406 -28.797 -5.004 1 87.56 204 ALA A O 1
ATOM 1597 N N . ARG A 1 205 ? -32.469 -29.516 -4.875 1 89.25 205 ARG A N 1
ATOM 1598 C CA . ARG A 1 205 ? -32.938 -28.484 -5.785 1 89.25 205 ARG A CA 1
ATOM 1599 C C . ARG A 1 205 ? -32.812 -27.094 -5.156 1 89.25 205 ARG A C 1
ATOM 1601 O O . ARG A 1 205 ? -32.438 -26.141 -5.836 1 89.25 205 ARG A O 1
ATOM 1608 N N . THR A 1 206 ? -33.094 -27 -3.965 1 92.06 206 THR A N 1
ATOM 1609 C CA . THR A 1 206 ? -32.969 -25.734 -3.234 1 92.06 206 THR A CA 1
ATOM 1610 C C . THR A 1 206 ? -31.516 -25.312 -3.08 1 92.06 206 THR A C 1
ATOM 1612 O O . THR A 1 206 ? -31.203 -24.125 -3.164 1 92.06 206 THR A O 1
ATOM 1615 N N . VAL A 1 207 ? -30.703 -26.297 -2.834 1 89.69 207 VAL A N 1
ATOM 1616 C CA . VAL A 1 207 ? -29.281 -26.016 -2.764 1 89.69 207 VAL A CA 1
ATOM 1617 C C . VAL A 1 207 ? -28.812 -25.375 -4.07 1 89.69 207 VAL A C 1
ATOM 1619 O O . VAL A 1 207 ? -28.109 -24.359 -4.062 1 89.69 207 VAL A O 1
ATOM 1622 N N . GLN A 1 208 ? -29.281 -25.984 -5.145 1 89.31 208 GLN A N 1
ATOM 1623 C CA . GLN A 1 208 ? -28.922 -25.469 -6.453 1 89.31 208 GLN A CA 1
ATOM 1624 C C . GLN A 1 208 ? -29.453 -24.047 -6.645 1 89.31 208 GLN A C 1
ATOM 1626 O O . GLN A 1 208 ? -28.781 -23.188 -7.215 1 89.31 208 GLN A O 1
ATOM 1631 N N . HIS A 1 209 ? -30.609 -23.844 -6.18 1 90.38 209 HIS A N 1
ATOM 1632 C CA . HIS A 1 209 ? -31.219 -22.516 -6.25 1 90.38 209 HIS A CA 1
ATOM 1633 C C . HIS A 1 209 ? -30.359 -21.484 -5.508 1 90.38 209 HIS A C 1
ATOM 1635 O O . HIS A 1 209 ? -30.094 -20.406 -6.027 1 90.38 209 HIS A O 1
ATOM 1641 N N . TYR A 1 210 ? -29.906 -21.828 -4.363 1 87.12 210 TYR A N 1
ATOM 1642 C CA . TYR A 1 210 ? -29.078 -20.906 -3.584 1 87.12 210 TYR A CA 1
ATOM 1643 C C . TYR A 1 210 ? -27.75 -20.672 -4.27 1 87.12 210 TYR A C 1
ATOM 1645 O O . TYR A 1 210 ? -27.234 -19.547 -4.266 1 87.12 210 TYR A O 1
ATOM 1653 N N . LEU A 1 211 ? -27.203 -21.688 -4.812 1 88.06 211 LE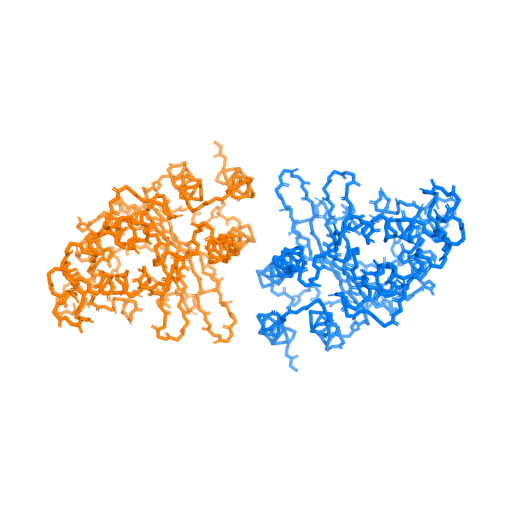U A N 1
ATOM 1654 C CA . LEU A 1 211 ? -25.953 -21.531 -5.543 1 88.06 211 LEU A CA 1
ATOM 1655 C C . LEU A 1 211 ? -26.141 -20.656 -6.773 1 88.06 211 LEU A C 1
ATOM 1657 O O . LEU A 1 211 ? -25.281 -19.844 -7.109 1 88.06 211 LEU A O 1
ATOM 1661 N N . ASP A 1 212 ? -27.25 -20.828 -7.398 1 87.81 212 ASP A N 1
ATOM 1662 C CA . ASP A 1 212 ? -27.578 -20 -8.555 1 87.81 212 ASP A CA 1
ATOM 1663 C C . ASP A 1 212 ? -27.766 -18.531 -8.141 1 87.81 212 ASP A C 1
ATOM 1665 O O . ASP A 1 212 ? -27.297 -17.641 -8.844 1 87.81 212 ASP A O 1
ATOM 1669 N N . LYS A 1 213 ? -28.406 -18.344 -7.059 1 86.81 213 LYS A N 1
ATOM 1670 C CA . LYS A 1 213 ? -28.562 -16.984 -6.543 1 86.81 213 LYS A CA 1
ATOM 1671 C C . LYS A 1 213 ? -27.203 -16.375 -6.176 1 86.81 213 LYS A C 1
ATOM 1673 O O . LYS A 1 213 ? -26.953 -15.211 -6.469 1 86.81 213 LYS A O 1
ATOM 1678 N N . ALA A 1 214 ? -26.453 -17.172 -5.516 1 83.31 214 ALA A N 1
ATOM 1679 C CA . ALA A 1 214 ? -25.109 -16.734 -5.164 1 83.31 214 ALA A CA 1
ATOM 1680 C C . ALA A 1 214 ? -24.297 -16.375 -6.414 1 83.31 214 ALA A C 1
ATOM 1682 O O . ALA A 1 214 ? -23.578 -15.383 -6.43 1 83.31 214 ALA A O 1
ATOM 1683 N N . ARG A 1 215 ? -24.469 -17.219 -7.398 1 82.88 215 ARG A N 1
ATOM 1684 C CA . ARG A 1 215 ? -23.797 -16.953 -8.672 1 82.88 215 ARG A CA 1
ATOM 1685 C C . ARG A 1 215 ? -24.234 -15.617 -9.258 1 82.88 215 ARG A C 1
ATOM 1687 O O . ARG A 1 215 ? -23.391 -14.828 -9.703 1 82.88 215 ARG A O 1
ATOM 1694 N N . ALA A 1 216 ? -25.438 -15.383 -9.234 1 83.69 216 ALA A N 1
ATOM 1695 C CA . ALA A 1 216 ? -25.984 -14.133 -9.758 1 83.69 216 ALA A CA 1
ATOM 1696 C C . ALA A 1 216 ? -25.469 -12.938 -8.961 1 83.69 216 ALA A C 1
ATOM 1698 O O . ALA A 1 216 ? -25.094 -11.922 -9.539 1 83.69 216 ALA A O 1
ATOM 1699 N N . LYS A 1 217 ? -25.391 -13.141 -7.707 1 79 217 LYS A N 1
ATOM 1700 C CA . LYS A 1 217 ? -24.969 -12.047 -6.836 1 79 217 LYS A CA 1
ATOM 1701 C C . LYS A 1 217 ? -23.484 -11.734 -7.02 1 79 217 LYS A C 1
ATOM 1703 O O . LYS A 1 217 ? -23.078 -10.57 -6.949 1 79 217 LYS A O 1
ATOM 1708 N N . LEU A 1 218 ? -22.812 -12.812 -7.332 1 72.81 218 LEU A N 1
ATOM 1709 C CA . LEU A 1 218 ? -21.359 -12.633 -7.422 1 72.81 218 LEU A CA 1
ATOM 1710 C C . LEU A 1 218 ? -20.906 -12.641 -8.875 1 72.81 218 LEU A C 1
ATOM 1712 O O . LEU A 1 218 ? -19.703 -12.688 -9.148 1 72.81 218 LEU A O 1
ATOM 1716 N N . ASP A 1 219 ? -21.844 -12.625 -9.812 1 74.56 219 ASP A N 1
ATOM 1717 C CA . ASP A 1 219 ? -21.625 -12.57 -11.25 1 74.56 219 ASP A CA 1
ATOM 1718 C C . ASP A 1 219 ? -20.719 -13.711 -11.719 1 74.56 219 ASP A C 1
ATOM 1720 O O . ASP A 1 219 ? -19.75 -13.484 -12.43 1 74.56 219 ASP A O 1
ATOM 1724 N N . ALA A 1 220 ? -21 -14.805 -11.195 1 76.44 220 ALA A N 1
ATOM 1725 C CA . ALA A 1 220 ? -20.312 -16.016 -11.617 1 76.44 220 ALA A CA 1
ATOM 1726 C C . ALA A 1 220 ? -21.125 -16.797 -12.648 1 76.44 220 ALA A C 1
ATOM 1728 O O . ALA A 1 220 ? -22.359 -16.844 -12.555 1 76.44 220 ALA A O 1
ATOM 1729 N N . GLU A 1 221 ? -20.422 -17.297 -13.562 1 74.81 221 GLU A N 1
ATOM 1730 C CA . GLU A 1 221 ? -21.094 -18.047 -14.617 1 74.81 221 GLU A CA 1
ATOM 1731 C C . GLU A 1 221 ? -21.281 -19.5 -14.219 1 74.81 221 GLU A C 1
ATOM 1733 O O . GLU A 1 221 ? -22.141 -20.203 -14.789 1 74.81 221 GLU A O 1
ATOM 1738 N N . SER A 1 222 ? -20.469 -19.969 -13.391 1 78.5 222 SER A N 1
ATOM 1739 C CA . SER A 1 222 ? -20.516 -21.359 -12.938 1 78.5 222 SER A CA 1
ATOM 1740 C C . SER A 1 222 ? -20.203 -21.469 -11.453 1 78.5 222 SER A C 1
ATOM 1742 O O . SER A 1 222 ? -19.703 -20.531 -10.844 1 78.5 222 SER A O 1
ATOM 1744 N N . VAL A 1 223 ? -20.547 -22.625 -10.906 1 77.38 223 VAL A N 1
ATOM 1745 C CA . VAL A 1 223 ? -20.328 -22.844 -9.484 1 77.38 223 VAL A CA 1
ATOM 1746 C C . VAL A 1 223 ? -18.828 -22.844 -9.195 1 77.38 223 VAL A C 1
ATOM 1748 O O . VAL A 1 223 ? -18.359 -22.234 -8.219 1 77.38 223 VAL A O 1
ATOM 1751 N N . PRO A 1 224 ? -18.016 -23.453 -10.031 1 64.69 224 PRO A N 1
ATOM 1752 C CA . PRO A 1 224 ? -16.578 -23.375 -9.781 1 64.69 224 PRO A CA 1
ATOM 1753 C C . PRO A 1 224 ? -16.047 -21.938 -9.797 1 64.69 224 PRO A C 1
ATOM 1755 O O . PRO A 1 224 ? -15.227 -21.562 -8.953 1 64.69 224 PRO A O 1
ATOM 1758 N N . GLN A 1 225 ? -16.547 -21.156 -10.688 1 67.25 225 GLN A N 1
ATOM 1759 C CA . GLN A 1 225 ? -16.172 -19.75 -10.703 1 67.25 225 GLN A CA 1
ATOM 1760 C C . GLN A 1 225 ? -16.672 -19.031 -9.445 1 67.25 225 GLN A C 1
ATOM 1762 O O . GLN A 1 225 ? -15.977 -18.172 -8.906 1 67.25 225 GLN A O 1
ATOM 1767 N N . LEU A 1 226 ? -17.938 -19.422 -9.109 1 78.06 226 LEU A N 1
ATOM 1768 C CA . LEU A 1 226 ? -18.5 -18.875 -7.891 1 78.06 226 LEU A CA 1
ATOM 1769 C C . LEU A 1 226 ? -17.578 -19.125 -6.699 1 78.06 226 LEU A C 1
ATOM 1771 O O . LEU A 1 226 ? -17.281 -18.203 -5.938 1 78.06 226 LEU A O 1
ATOM 1775 N N . VAL A 1 227 ? -17.078 -20.281 -6.543 1 70.81 227 VAL A N 1
ATOM 1776 C CA . VAL A 1 227 ? -16.203 -20.672 -5.441 1 70.81 227 VAL A CA 1
ATOM 1777 C C . VAL A 1 227 ? -14.891 -19.906 -5.535 1 70.81 227 VAL A C 1
ATOM 1779 O O . VAL A 1 227 ? -14.375 -19.422 -4.527 1 70.81 227 VAL A O 1
ATOM 1782 N N . ALA A 1 228 ? -14.438 -19.766 -6.691 1 62.84 228 ALA A N 1
ATOM 1783 C CA . ALA A 1 228 ? -13.188 -19.047 -6.914 1 62.84 228 ALA A CA 1
ATOM 1784 C C . ALA A 1 228 ? -13.312 -17.594 -6.488 1 62.84 228 ALA A C 1
ATOM 1786 O O . ALA A 1 228 ? -12.445 -17.062 -5.785 1 62.84 228 ALA A O 1
ATOM 1787 N N . ILE A 1 229 ? -14.406 -17.047 -6.957 1 66.88 229 ILE A N 1
ATOM 1788 C CA . ILE A 1 229 ? -14.68 -15.656 -6.637 1 66.88 229 ILE A CA 1
ATOM 1789 C C . ILE A 1 229 ? -14.805 -15.484 -5.125 1 66.88 229 ILE A C 1
ATOM 1791 O O . ILE A 1 229 ? -14.258 -14.547 -4.547 1 66.88 229 ILE A O 1
ATOM 1795 N N . ALA A 1 230 ? -15.594 -16.422 -4.551 1 70.5 230 ALA A N 1
ATOM 1796 C CA . ALA A 1 230 ? -15.828 -16.359 -3.107 1 70.5 230 ALA A CA 1
ATOM 1797 C C . ALA A 1 230 ? -14.516 -16.469 -2.336 1 70.5 230 ALA A C 1
ATOM 1799 O O . ALA A 1 230 ? -14.32 -15.766 -1.336 1 70.5 230 ALA A O 1
ATOM 1800 N N . LYS A 1 231 ? -13.633 -17.234 -2.746 1 60.56 231 LYS A N 1
ATOM 1801 C CA . LYS A 1 231 ? -12.32 -17.406 -2.123 1 60.56 231 LYS A CA 1
ATOM 1802 C C . LYS A 1 231 ? -11.477 -16.141 -2.27 1 60.56 231 LYS A C 1
ATOM 1804 O O . LYS A 1 231 ? -10.875 -15.672 -1.304 1 60.56 231 LYS A O 1
ATOM 1809 N N . ASP A 1 232 ? -11.547 -15.688 -3.49 1 55.44 232 ASP A N 1
ATOM 1810 C CA . ASP A 1 232 ? -10.812 -14.461 -3.777 1 55.44 232 ASP A CA 1
ATOM 1811 C C . ASP A 1 232 ? -11.273 -13.32 -2.867 1 55.44 232 ASP A C 1
ATOM 1813 O O . ASP A 1 232 ? -10.469 -12.484 -2.453 1 55.44 232 ASP A O 1
ATOM 1817 N N . ARG A 1 233 ? -12.586 -13.5 -2.611 1 59.34 233 ARG A N 1
ATOM 1818 C CA . ARG A 1 233 ? -13.203 -12.438 -1.825 1 59.34 233 ARG A CA 1
ATOM 1819 C C . ARG A 1 233 ? -13.156 -12.758 -0.335 1 59.34 233 ARG A C 1
ATOM 1821 O O . ARG A 1 233 ? -13.656 -11.992 0.488 1 59.34 233 ARG A O 1
ATOM 1828 N N . GLY A 1 234 ? -12.617 -13.852 -0.075 1 57.16 234 GLY A N 1
ATOM 1829 C CA . GLY A 1 234 ? -12.477 -14.281 1.309 1 57.16 234 GLY A CA 1
ATOM 1830 C C . GLY A 1 234 ? -13.797 -14.68 1.943 1 57.16 234 GLY A C 1
ATOM 1831 O O . GLY A 1 234 ? -13.953 -14.609 3.164 1 57.16 234 GLY A O 1
ATOM 1832 N N . LEU A 1 235 ? -14.719 -14.938 1.173 1 61.19 235 LEU A N 1
ATOM 1833 C CA . LEU A 1 235 ? -16.031 -15.32 1.671 1 61.19 235 LEU A CA 1
ATOM 1834 C C . LEU A 1 235 ? -16.031 -16.766 2.158 1 61.19 235 LEU A C 1
ATOM 1836 O O . LEU A 1 235 ? -16.875 -17.141 2.977 1 61.19 235 LEU A O 1
ATOM 1840 N N . VAL A 1 236 ? -15.188 -17.422 1.466 1 63.78 236 VAL A N 1
ATOM 1841 C CA . VAL A 1 236 ? -15.008 -18.812 1.891 1 63.78 236 VAL A CA 1
ATOM 1842 C C . VAL A 1 236 ? -13.523 -19.156 1.945 1 63.78 236 VAL A C 1
ATOM 1844 O O . VAL A 1 236 ? -12.703 -18.484 1.312 1 63.78 236 VAL A O 1
ATOM 1847 N N . MET B 1 1 ? 16.234 2.244 20.875 1 65.31 1 MET B N 1
ATOM 1848 C CA . MET B 1 1 ? 15.938 1.37 19.75 1 65.31 1 MET B CA 1
ATOM 1849 C C . MET B 1 1 ? 16.391 2.004 18.438 1 65.31 1 MET B C 1
ATOM 1851 O O . MET B 1 1 ? 16.406 3.23 18.312 1 65.31 1 MET B O 1
ATOM 1855 N N . SER B 1 2 ? 16.922 1.2 17.578 1 85.69 2 SER B N 1
ATOM 1856 C CA . SER B 1 2 ? 17.391 1.718 16.281 1 85.69 2 SER B CA 1
ATOM 1857 C C . SER B 1 2 ? 16.234 2.281 15.469 1 85.69 2 SER B C 1
ATOM 1859 O O . SER B 1 2 ? 15.07 1.948 15.711 1 85.69 2 SER B O 1
ATOM 1861 N N . VAL B 1 3 ? 16.422 3.281 14.75 1 85.88 3 VAL B N 1
ATOM 1862 C CA . VAL B 1 3 ? 15.414 3.908 13.891 1 85.88 3 VAL B CA 1
ATOM 1863 C C . VAL B 1 3 ? 14.672 2.838 13.102 1 85.88 3 VAL B C 1
ATOM 1865 O O . VAL B 1 3 ? 13.445 2.898 12.961 1 85.88 3 VAL B O 1
ATOM 1868 N N . ASN B 1 4 ? 15.352 1.822 12.742 1 86.88 4 ASN B N 1
ATOM 1869 C CA . ASN B 1 4 ? 14.719 0.761 11.961 1 86.88 4 ASN B CA 1
ATOM 1870 C C . ASN B 1 4 ? 13.844 -0.135 12.844 1 86.88 4 ASN B C 1
ATOM 1872 O O . ASN B 1 4 ? 12.836 -0.662 12.383 1 86.88 4 ASN B O 1
ATOM 1876 N N . GLY B 1 5 ? 14.312 -0.264 14.07 1 86.62 5 GLY B N 1
ATOM 1877 C CA . GLY B 1 5 ? 13.438 -0.928 15.016 1 86.62 5 GLY B CA 1
ATOM 1878 C C . GLY B 1 5 ? 12.133 -0.184 15.242 1 86.62 5 GLY B C 1
ATOM 1879 O O . GLY B 1 5 ? 11.062 -0.792 15.281 1 86.62 5 GLY B O 1
ATOM 1880 N N . ASN B 1 6 ? 12.211 1.106 15.391 1 88.94 6 ASN B N 1
ATOM 1881 C CA . ASN B 1 6 ? 11.039 1.957 15.547 1 88.94 6 ASN B CA 1
ATOM 1882 C C . ASN B 1 6 ? 10.133 1.895 14.328 1 88.94 6 ASN B C 1
ATOM 1884 O O . ASN B 1 6 ? 8.906 1.933 14.453 1 88.94 6 ASN B O 1
ATOM 1888 N N . LEU B 1 7 ? 10.758 1.769 13.195 1 91.5 7 LEU B N 1
ATOM 1889 C CA . LEU B 1 7 ? 10.008 1.693 11.945 1 91.5 7 LEU B CA 1
ATOM 1890 C C . LEU B 1 7 ? 9.18 0.418 11.891 1 91.5 7 LEU B C 1
ATOM 1892 O O . LEU B 1 7 ? 8.023 0.444 11.453 1 91.5 7 LEU B O 1
ATOM 1896 N N . ARG B 1 8 ? 9.688 -0.685 12.406 1 88.62 8 ARG B N 1
ATOM 1897 C CA . ARG B 1 8 ? 8.961 -1.948 12.453 1 88.62 8 ARG B CA 1
ATOM 1898 C C . ARG B 1 8 ? 7.746 -1.847 13.375 1 88.62 8 ARG B C 1
ATOM 1900 O O . ARG B 1 8 ? 6.664 -2.33 13.031 1 88.62 8 ARG B O 1
ATOM 1907 N N . SER B 1 9 ? 7.957 -1.241 14.469 1 89 9 SER B N 1
ATOM 1908 C CA . SER B 1 9 ? 6.855 -1.025 15.398 1 89 9 SER B CA 1
ATOM 1909 C C . SER B 1 9 ? 5.766 -0.156 14.773 1 89 9 SER B C 1
ATOM 1911 O O . SER B 1 9 ? 4.578 -0.406 14.969 1 89 9 SER B O 1
ATOM 1913 N N . LEU B 1 10 ? 6.207 0.876 14.062 1 94.25 10 LEU B N 1
ATOM 1914 C CA . LEU B 1 10 ? 5.258 1.758 13.391 1 94.25 10 LEU B CA 1
ATOM 1915 C C . LEU B 1 10 ? 4.422 0.984 12.375 1 94.25 10 LEU B C 1
ATOM 1917 O O . LEU B 1 10 ? 3.203 1.156 12.312 1 94.25 10 LEU B O 1
ATOM 1921 N N . ILE B 1 11 ? 5.039 0.114 11.617 1 92.5 11 ILE B N 1
ATOM 1922 C CA . ILE B 1 11 ? 4.359 -0.71 10.625 1 92.5 11 ILE B CA 1
ATOM 1923 C C . ILE B 1 11 ? 3.303 -1.576 11.297 1 92.5 11 ILE B C 1
ATOM 1925 O O . ILE B 1 11 ? 2.164 -1.656 10.836 1 92.5 11 ILE B O 1
ATOM 1929 N N . ASP B 1 12 ? 3.641 -2.135 12.422 1 88 12 ASP B N 1
ATOM 1930 C CA . ASP B 1 12 ? 2.693 -2.947 13.18 1 88 12 ASP B CA 1
ATOM 1931 C C . ASP B 1 12 ? 1.517 -2.105 13.672 1 88 12 ASP B C 1
ATOM 1933 O O . ASP B 1 12 ? 0.363 -2.529 13.578 1 88 12 ASP B O 1
ATOM 1937 N N . MET B 1 13 ? 1.772 -0.923 14.164 1 89.31 13 MET B N 1
ATOM 1938 C CA . MET B 1 13 ? 0.74 -0.03 14.68 1 89.31 13 MET B CA 1
ATOM 1939 C C . MET B 1 13 ? -0.202 0.415 13.57 1 89.31 13 MET B C 1
ATOM 1941 O O . MET B 1 13 ? -1.418 0.466 13.758 1 89.31 13 MET B O 1
ATOM 1945 N N . LEU B 1 14 ? 0.39 0.699 12.414 1 92.56 14 LEU B N 1
ATOM 1946 C CA . LEU B 1 14 ? -0.415 1.145 11.289 1 92.56 14 LEU B CA 1
ATOM 1947 C C . LEU B 1 14 ? -1.344 0.034 10.805 1 92.56 14 LEU B C 1
ATOM 1949 O O . LEU B 1 14 ? -2.496 0.291 10.453 1 92.56 14 LEU B O 1
ATOM 1953 N N . GLU B 1 15 ? -0.812 -1.168 10.797 1 87.19 15 GLU B N 1
ATOM 1954 C CA . GLU B 1 15 ? -1.631 -2.311 10.398 1 87.19 15 GLU B CA 1
ATOM 1955 C C . GLU B 1 15 ? -2.846 -2.463 11.305 1 87.19 15 GLU B C 1
ATOM 1957 O O . GLU B 1 15 ? -3.928 -2.832 10.852 1 87.19 15 GLU B O 1
ATOM 1962 N N . ALA B 1 16 ? -2.676 -2.135 12.531 1 81.75 16 ALA B N 1
ATOM 1963 C CA . ALA B 1 16 ? -3.725 -2.303 13.531 1 81.75 16 ALA B CA 1
ATOM 1964 C C . ALA B 1 16 ? -4.66 -1.098 13.555 1 81.75 16 ALA B C 1
ATOM 1966 O O . ALA B 1 16 ? -5.734 -1.149 14.156 1 81.75 16 ALA B O 1
ATOM 1967 N N . ALA B 1 17 ? -4.289 -0.016 12.906 1 85.44 17 ALA B N 1
ATOM 1968 C CA . ALA B 1 17 ? -5.059 1.224 12.977 1 85.44 17 ALA B CA 1
ATOM 1969 C C . ALA B 1 17 ? -6.406 1.072 12.273 1 85.44 17 ALA B C 1
ATOM 1971 O O . ALA B 1 17 ? -6.473 0.591 11.141 1 85.44 17 ALA B O 1
ATOM 1972 N N . GLN B 1 18 ? -7.414 1.522 12.906 1 77.69 18 GLN B N 1
ATOM 1973 C CA . GLN B 1 18 ? -8.766 1.338 12.391 1 77.69 18 GLN B CA 1
ATOM 1974 C C . GLN B 1 18 ? -9.352 2.658 11.891 1 77.69 18 GLN B C 1
ATOM 1976 O O . GLN 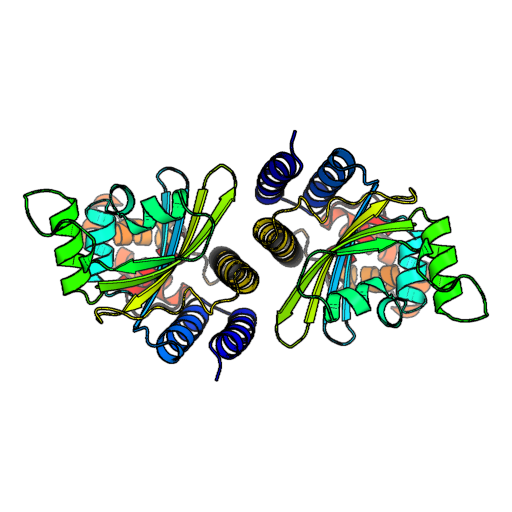B 1 18 ? -10.359 2.67 11.188 1 77.69 18 GLN B O 1
ATOM 1981 N N . ASP B 1 19 ? -8.688 3.715 12.344 1 80.69 19 ASP B N 1
ATOM 1982 C CA . ASP B 1 19 ? -9.172 5.031 11.938 1 80.69 19 ASP B CA 1
ATOM 1983 C C . ASP B 1 19 ? -8.023 6.035 11.852 1 80.69 19 ASP B C 1
ATOM 1985 O O . ASP B 1 19 ? -6.875 5.699 12.148 1 80.69 19 ASP B O 1
ATOM 1989 N N . GLY B 1 20 ? -8.359 7.199 11.406 1 86.19 20 GLY B N 1
ATOM 1990 C CA . GLY B 1 20 ? -7.355 8.227 11.203 1 86.19 20 GLY B CA 1
ATOM 1991 C C . GLY B 1 20 ? -6.664 8.664 12.484 1 86.19 20 GLY B C 1
ATOM 1992 O O . GLY B 1 20 ? -5.484 9.016 12.469 1 86.19 20 GLY B O 1
ATOM 1993 N N . HIS B 1 21 ? -7.453 8.656 13.562 1 84.75 21 HIS B N 1
ATOM 1994 C CA . HIS B 1 21 ? -6.883 9.047 14.852 1 84.75 21 HIS B CA 1
ATOM 1995 C C . HIS B 1 21 ? -5.762 8.102 15.258 1 84.75 21 HIS B C 1
ATOM 1997 O O . HIS B 1 21 ? -4.695 8.547 15.695 1 84.75 21 HIS B O 1
ATOM 2003 N N . MET B 1 22 ? -5.977 6.84 15.109 1 86.12 22 MET B N 1
ATOM 2004 C CA . MET B 1 22 ? -4.973 5.84 15.453 1 86.12 22 MET B CA 1
ATOM 2005 C C . MET B 1 22 ? -3.744 5.969 14.562 1 86.12 22 MET B C 1
ATOM 2007 O O . MET B 1 22 ? -2.613 5.793 15.016 1 86.12 22 MET B O 1
ATOM 2011 N N . ILE B 1 23 ? -3.947 6.246 13.281 1 92.94 23 ILE B N 1
ATOM 2012 C CA . ILE B 1 23 ? -2.838 6.469 12.359 1 92.94 23 ILE B CA 1
ATOM 2013 C C . ILE B 1 23 ? -2.018 7.672 12.82 1 92.94 23 ILE B C 1
ATOM 2015 O O . ILE B 1 23 ? -0.786 7.621 12.836 1 92.94 23 ILE B O 1
ATOM 2019 N N . LYS B 1 24 ? -2.727 8.719 13.227 1 92.81 24 LYS B N 1
ATOM 2020 C CA . LYS B 1 24 ? -2.059 9.938 13.695 1 92.81 24 LYS B CA 1
ATOM 2021 C C . LYS B 1 24 ? -1.206 9.656 14.922 1 92.81 24 LYS B C 1
ATOM 2023 O O . LYS B 1 24 ? -0.066 10.117 15.016 1 92.81 24 LYS B O 1
ATOM 2028 N N . ILE B 1 25 ? -1.776 8.93 15.82 1 89.44 25 ILE B N 1
ATOM 2029 C CA . ILE B 1 25 ? -1.064 8.586 17.047 1 89.44 25 ILE B CA 1
ATOM 2030 C C . ILE B 1 25 ? 0.188 7.781 16.719 1 89.44 25 ILE B C 1
ATOM 2032 O O . ILE B 1 25 ? 1.269 8.047 17.25 1 89.44 25 ILE B O 1
ATOM 2036 N N . ALA B 1 26 ? 0.078 6.812 15.875 1 93.75 26 ALA B N 1
ATOM 2037 C CA . ALA B 1 26 ? 1.197 5.957 15.484 1 93.75 26 ALA B CA 1
ATOM 2038 C C . ALA B 1 26 ? 2.314 6.777 14.844 1 93.75 26 ALA B C 1
ATOM 2040 O O . ALA B 1 26 ? 3.484 6.641 15.211 1 93.75 26 ALA B O 1
ATOM 2041 N N . LEU B 1 27 ? 1.995 7.645 13.906 1 96.94 27 LEU B N 1
ATOM 2042 C CA . LEU B 1 27 ? 2.977 8.461 13.203 1 96.94 27 LEU B CA 1
ATOM 2043 C C . LEU B 1 27 ? 3.639 9.461 14.156 1 96.94 27 LEU B C 1
ATOM 2045 O O . LEU B 1 27 ? 4.848 9.68 14.086 1 96.94 27 LEU B O 1
ATOM 2049 N N . ARG B 1 28 ? 2.842 10.031 15.031 1 94.94 28 ARG B N 1
ATOM 2050 C CA . ARG B 1 28 ? 3.385 10.969 16.016 1 94.94 28 ARG B CA 1
ATOM 2051 C C . ARG B 1 28 ? 4.367 10.273 16.953 1 94.94 28 ARG B C 1
ATOM 2053 O O . ARG B 1 28 ? 5.418 10.828 17.281 1 94.94 28 ARG B O 1
ATOM 2060 N N . SER B 1 29 ? 3.943 9.133 17.406 1 92.06 29 SER B N 1
ATOM 2061 C CA . SER B 1 29 ? 4.801 8.367 18.297 1 92.06 29 SER B CA 1
ATOM 2062 C C . SER B 1 29 ? 6.141 8.047 17.641 1 92.06 29 SER B C 1
ATOM 2064 O O . SER B 1 29 ? 7.195 8.188 18.266 1 92.06 29 SER B O 1
ATOM 2066 N N . PHE B 1 30 ? 6.137 7.652 16.438 1 95.88 30 PHE B N 1
ATOM 2067 C CA . PHE B 1 30 ? 7.371 7.379 15.703 1 95.88 30 PHE B CA 1
ATOM 2068 C C . PHE B 1 30 ? 8.195 8.648 15.539 1 95.88 30 PHE B C 1
ATOM 2070 O O . PHE B 1 30 ? 9.406 8.641 15.75 1 95.88 30 PHE B O 1
ATOM 2077 N N . ALA B 1 31 ? 7.527 9.75 15.07 1 96.81 31 ALA B N 1
ATOM 2078 C CA . ALA B 1 31 ? 8.219 11.023 14.922 1 96.81 31 ALA B CA 1
ATOM 2079 C C . ALA B 1 31 ? 8.977 11.391 16.203 1 96.81 31 ALA B C 1
ATOM 2081 O O . ALA B 1 31 ? 10.172 11.688 16.156 1 96.81 31 ALA B O 1
ATOM 2082 N N . HIS B 1 32 ? 8.312 11.25 17.312 1 95.5 32 HIS B N 1
ATOM 2083 C CA . HIS B 1 32 ? 8.906 11.609 18.594 1 95.5 32 HIS B CA 1
ATOM 2084 C C . HIS B 1 32 ? 10.078 10.703 18.938 1 95.5 32 HIS B C 1
ATOM 2086 O O . HIS B 1 32 ? 11.102 11.172 19.438 1 95.5 32 HIS B O 1
ATOM 2092 N N . SER B 1 33 ? 9.898 9.445 18.672 1 94.44 33 SER B N 1
ATOM 2093 C CA . SER B 1 33 ? 10.953 8.492 19 1 94.44 33 SER B CA 1
ATOM 2094 C C . SER B 1 33 ? 12.219 8.773 18.188 1 94.44 33 SER B C 1
ATOM 2096 O O . SER B 1 33 ? 13.312 8.375 18.578 1 94.44 33 SER B O 1
ATOM 2098 N N . CYS B 1 34 ? 12.094 9.516 17 1 96 34 CYS B N 1
ATOM 2099 C CA . CYS B 1 34 ? 13.227 9.805 16.141 1 96 34 CYS B CA 1
ATOM 2100 C C . CYS B 1 34 ? 13.695 11.25 16.312 1 96 34 CYS B C 1
ATOM 2102 O O . CYS B 1 34 ? 14.547 11.727 15.555 1 96 34 CYS B O 1
ATOM 2104 N N . GLY B 1 35 ? 13.062 11.984 17.188 1 95.44 35 GLY B N 1
ATOM 2105 C CA . GLY B 1 35 ? 13.5 13.344 17.484 1 95.44 35 GLY B CA 1
ATOM 2106 C C . GLY B 1 35 ? 12.711 14.398 16.734 1 95.44 35 GLY B C 1
ATOM 2107 O O . GLY B 1 35 ? 13.102 15.57 16.719 1 95.44 35 GLY B O 1
ATOM 2108 N N . TYR B 1 36 ? 11.664 14.008 16.094 1 97.81 36 TYR B N 1
ATOM 2109 C CA . TYR B 1 36 ? 10.805 14.945 15.383 1 97.81 36 TYR B CA 1
ATOM 2110 C C . TYR B 1 36 ? 9.555 15.258 16.188 1 97.81 36 TYR B C 1
ATOM 2112 O O . TYR B 1 36 ? 9.211 14.523 17.125 1 97.81 36 TYR B O 1
ATOM 2120 N N . ASP B 1 37 ? 8.883 16.344 15.844 1 96.5 37 ASP B N 1
ATOM 2121 C CA . ASP B 1 37 ? 7.711 16.797 16.594 1 96.5 37 ASP B CA 1
ATOM 2122 C C . ASP B 1 37 ? 6.426 16.562 15.797 1 96.5 37 ASP B C 1
ATOM 2124 O O . ASP B 1 37 ? 5.352 16.406 16.391 1 96.5 37 ASP B O 1
ATOM 2128 N N . ARG B 1 38 ? 6.621 16.547 14.5 1 96.62 38 ARG B N 1
ATOM 2129 C CA . ARG B 1 38 ? 5.445 16.562 13.633 1 96.62 38 ARG B CA 1
ATOM 2130 C C . ARG B 1 38 ? 5.617 15.641 12.438 1 96.62 38 ARG B C 1
ATOM 2132 O O . ARG B 1 38 ? 6.734 15.227 12.133 1 96.62 38 ARG B O 1
ATOM 2139 N N . PHE B 1 39 ? 4.492 15.336 11.852 1 98.31 39 PHE B N 1
ATOM 2140 C CA . PHE B 1 39 ? 4.512 14.617 10.578 1 98.31 39 PHE B CA 1
ATOM 2141 C C . PHE B 1 39 ? 3.51 15.219 9.602 1 98.31 39 PHE B C 1
ATOM 2143 O O . PHE B 1 39 ? 2.58 15.914 10.008 1 98.31 39 PHE B O 1
ATOM 2150 N N . ALA B 1 40 ? 3.717 14.945 8.312 1 97.88 40 ALA B N 1
ATOM 2151 C CA . ALA B 1 40 ? 2.754 15.336 7.289 1 97.88 40 ALA B CA 1
ATOM 2152 C C . ALA B 1 40 ? 2.795 14.375 6.102 1 97.88 40 ALA B C 1
ATOM 2154 O O . ALA B 1 40 ? 3.865 14.109 5.547 1 97.88 40 ALA B O 1
ATOM 2155 N N . TYR B 1 41 ? 1.718 13.797 5.812 1 97.88 41 TYR B N 1
ATOM 2156 C CA . TYR B 1 41 ? 1.5 13.102 4.547 1 97.88 41 TYR B CA 1
ATOM 2157 C C . TYR B 1 41 ? 0.833 14.023 3.529 1 97.88 41 TYR B C 1
ATOM 2159 O O . TYR B 1 41 ? -0.121 14.734 3.857 1 97.88 41 TYR B O 1
ATOM 2167 N N . LEU B 1 42 ? 1.31 14.047 2.359 1 95.62 42 LEU B N 1
ATOM 2168 C CA . LEU B 1 42 ? 0.755 14.867 1.291 1 95.62 42 LEU B CA 1
ATOM 2169 C C . LEU B 1 42 ? 0.71 14.094 -0.023 1 95.62 42 LEU B C 1
ATOM 2171 O O . LEU B 1 42 ? 1.67 13.406 -0.377 1 95.62 42 LEU B O 1
ATOM 2175 N N . GLN B 1 43 ? -0.378 14.102 -0.669 1 93.44 43 GLN B N 1
ATOM 2176 C CA . GLN B 1 43 ? -0.55 13.57 -2.018 1 93.44 43 GLN B CA 1
ATOM 2177 C C . GLN B 1 43 ? -0.962 14.664 -2.994 1 93.44 43 GLN B C 1
ATOM 2179 O O . GLN B 1 43 ? -1.956 15.359 -2.771 1 93.44 43 GLN B O 1
ATOM 2184 N N . LYS B 1 44 ? -0.202 14.805 -3.938 1 91.06 44 LYS B N 1
ATOM 2185 C CA . LYS B 1 44 ? -0.514 15.781 -4.977 1 91.06 44 LYS B CA 1
ATOM 2186 C C . LYS B 1 44 ? -0.847 15.094 -6.297 1 91.06 44 LYS B C 1
ATOM 2188 O O . LYS B 1 44 ? -0.042 14.32 -6.824 1 91.06 44 LYS B O 1
ATOM 2193 N N . ASP B 1 45 ? -2.01 15.281 -6.777 1 85.44 45 ASP B N 1
ATOM 2194 C CA . ASP B 1 45 ? -2.494 14.789 -8.062 1 85.44 45 ASP B CA 1
ATOM 2195 C C . ASP B 1 45 ? -2.965 15.938 -8.945 1 85.44 45 ASP B C 1
ATOM 2197 O O . ASP B 1 45 ? -4.129 16.344 -8.883 1 85.44 45 ASP B O 1
ATOM 2201 N N . GLY B 1 46 ? -2.113 16.281 -9.859 1 81 46 GLY B N 1
ATOM 2202 C CA . GLY B 1 46 ? -2.447 17.484 -10.602 1 81 46 GLY B CA 1
ATOM 2203 C C . GLY B 1 46 ? -2.645 18.703 -9.711 1 81 46 GLY B C 1
ATOM 2204 O O . GLY B 1 46 ? -1.734 19.094 -8.984 1 81 46 GLY B O 1
ATOM 2205 N N . THR B 1 47 ? -3.891 19.234 -9.664 1 79 47 THR B N 1
ATOM 2206 C CA . THR B 1 47 ? -4.172 20.422 -8.867 1 79 47 THR B CA 1
ATOM 2207 C C . THR B 1 47 ? -4.766 20.031 -7.512 1 79 47 THR B C 1
ATOM 2209 O O . THR B 1 47 ? -4.922 20.875 -6.629 1 79 47 THR B O 1
ATOM 2212 N N . GLN B 1 48 ? -5.012 18.75 -7.344 1 82.06 48 GLN B N 1
ATOM 2213 C CA . GLN B 1 48 ? -5.605 18.297 -6.094 1 82.06 48 GLN B CA 1
ATOM 2214 C C . GLN B 1 48 ? -4.531 17.922 -5.082 1 82.06 48 GLN B C 1
ATOM 2216 O O . GLN B 1 48 ? -3.543 17.266 -5.434 1 82.06 48 GLN B O 1
ATOM 2221 N N . VAL B 1 49 ? -4.754 18.422 -3.895 1 86.12 49 VAL B N 1
ATOM 2222 C CA . VAL B 1 49 ? -3.824 18.109 -2.814 1 86.12 49 VAL B CA 1
ATOM 2223 C C . VAL B 1 49 ? -4.59 17.531 -1.63 1 86.12 49 VAL B C 1
ATOM 2225 O O . VAL B 1 49 ? -5.605 18.078 -1.205 1 86.12 49 VAL B O 1
ATOM 2228 N N . ARG B 1 50 ? -4.168 16.375 -1.213 1 87 50 ARG B N 1
ATOM 2229 C CA . ARG B 1 50 ? -4.684 15.758 0.007 1 87 50 ARG B CA 1
ATOM 2230 C C . ARG B 1 50 ? -3.611 15.703 1.088 1 87 50 ARG B C 1
ATOM 2232 O O . ARG B 1 50 ? -2.457 15.375 0.807 1 87 50 ARG B O 1
ATOM 2239 N N . THR B 1 51 ? -3.998 16.109 2.254 1 89.75 51 THR B N 1
ATOM 2240 C CA . THR B 1 51 ? -3.018 16.141 3.334 1 89.75 51 THR B CA 1
ATOM 2241 C C . THR B 1 51 ? -3.529 15.383 4.555 1 89.75 51 THR B C 1
ATOM 2243 O O . THR B 1 51 ? -4.738 15.211 4.723 1 89.75 51 THR B O 1
ATOM 2246 N N . PHE B 1 52 ? -2.699 14.836 5.34 1 93.06 52 PHE B N 1
ATOM 2247 C CA . PHE B 1 52 ? -2.879 14.227 6.652 1 93.06 52 PHE B CA 1
ATOM 2248 C C . PHE B 1 52 ? -1.665 14.484 7.535 1 93.06 52 PHE B C 1
ATOM 2250 O O . PHE B 1 52 ? -0.559 14.039 7.227 1 93.06 52 PHE B O 1
ATOM 2257 N N . HIS B 1 53 ? -1.882 15.211 8.539 1 93.81 53 HIS B N 1
ATOM 2258 C CA . HIS B 1 53 ? -0.706 15.719 9.242 1 93.81 53 HIS B CA 1
ATOM 2259 C C . HIS B 1 53 ? -1.032 16.047 10.695 1 93.81 53 HIS B C 1
ATOM 2261 O O . HIS B 1 53 ? -2.195 16 11.102 1 93.81 53 HIS B O 1
ATOM 2267 N N . SER B 1 54 ? -0.003 16.344 11.43 1 92.75 54 SER B N 1
ATOM 2268 C CA . SER B 1 54 ? -0.155 16.797 12.805 1 92.75 54 SER B CA 1
ATOM 2269 C C . SER B 1 54 ? 0.262 18.266 12.961 1 92.75 54 SER B C 1
ATOM 2271 O O . SER B 1 54 ? 0.581 18.703 14.062 1 92.75 54 SER B O 1
ATOM 2273 N N . TYR B 1 55 ? 0.405 19 11.891 1 91.94 55 TYR B N 1
ATOM 2274 C CA . TYR B 1 55 ? 0.773 20.406 11.93 1 91.94 55 TYR B CA 1
ATOM 2275 C C . TYR B 1 55 ? -0.326 21.25 12.578 1 91.94 55 TYR B C 1
ATOM 2277 O O . TYR B 1 55 ? -1.492 20.844 12.594 1 91.94 55 TYR B O 1
ATOM 2285 N N . PRO B 1 56 ? 0.105 22.438 13.125 1 87.38 56 PRO B N 1
ATOM 2286 C CA . PRO B 1 56 ? -0.919 23.297 13.711 1 87.38 56 PRO B CA 1
ATOM 2287 C C . PRO B 1 56 ? -1.945 23.781 12.68 1 87.38 56 PRO B C 1
ATOM 2289 O O . PRO B 1 56 ? -1.598 24.031 11.523 1 87.38 56 PRO B O 1
ATOM 2292 N N . GLY B 1 57 ? -3.15 23.922 13.062 1 84.38 57 GLY B N 1
ATOM 2293 C CA . GLY B 1 57 ? -4.262 24.344 12.219 1 84.38 57 GLY B CA 1
ATOM 2294 C C . GLY B 1 57 ? -3.975 25.609 11.438 1 84.38 57 GLY B C 1
ATOM 2295 O O . GLY B 1 57 ? -4.168 25.641 10.219 1 84.38 57 GLY B O 1
ATOM 2296 N N . PRO B 1 58 ? -3.502 26.641 12.078 1 86.12 58 PRO B N 1
ATOM 2297 C CA . PRO B 1 58 ? -3.207 27.891 11.367 1 86.12 58 PRO B CA 1
ATOM 2298 C C . PRO B 1 58 ? -2.219 27.703 10.219 1 86.12 58 PRO B C 1
ATOM 2300 O O . PRO B 1 58 ? -2.367 28.328 9.164 1 86.12 58 PRO B O 1
ATOM 2303 N N . TRP B 1 59 ? -1.253 26.859 10.406 1 92 59 TRP B N 1
ATOM 2304 C CA . TRP B 1 59 ? -0.312 26.594 9.32 1 92 59 TRP B CA 1
ATOM 2305 C C . TRP B 1 59 ? -1.019 25.953 8.133 1 92 59 TRP B C 1
ATOM 2307 O O . TRP B 1 59 ? -0.763 26.312 6.98 1 92 59 TRP B O 1
ATOM 2317 N N . GLU B 1 60 ? -1.8 24.922 8.391 1 85.88 60 GLU B N 1
ATOM 2318 C CA . GLU B 1 60 ? -2.537 24.281 7.309 1 85.88 60 GLU B CA 1
ATOM 2319 C C . GLU B 1 60 ? -3.316 25.297 6.488 1 85.88 60 GLU B C 1
ATOM 2321 O O . GLU B 1 60 ? -3.293 25.266 5.254 1 85.88 60 GLU B O 1
ATOM 2326 N N . SER B 1 61 ? -4.016 26.219 7.199 1 83.5 61 SER B N 1
ATOM 2327 C CA . SER B 1 61 ? -4.801 27.25 6.539 1 83.5 61 SER B CA 1
ATOM 2328 C C . SER B 1 61 ? -3.92 28.141 5.668 1 83.5 61 SER B C 1
ATOM 2330 O O . SER B 1 61 ? -4.27 28.453 4.527 1 83.5 61 SER B O 1
ATOM 2332 N N . ILE B 1 62 ? -2.848 28.5 6.215 1 91.06 62 ILE B N 1
ATOM 2333 C CA . ILE B 1 62 ? -1.912 29.344 5.496 1 91.06 62 ILE B CA 1
ATOM 2334 C C . ILE B 1 62 ? -1.342 28.594 4.297 1 91.06 62 ILE B C 1
ATOM 2336 O O . ILE B 1 62 ? -1.3 29.141 3.186 1 91.06 62 ILE B O 1
ATOM 2340 N N . TYR B 1 63 ? -0.955 27.344 4.477 1 91.94 63 TYR B N 1
ATOM 2341 C CA . TYR B 1 63 ? -0.307 26.531 3.455 1 91.94 63 TYR B CA 1
ATOM 2342 C C . TYR B 1 63 ? -1.23 26.312 2.26 1 91.94 63 TYR B C 1
ATOM 2344 O O . TYR B 1 63 ? -0.827 26.516 1.112 1 91.94 63 TYR B O 1
ATOM 2352 N N . LEU B 1 64 ? -2.389 25.906 2.549 1 83.62 64 LEU B N 1
ATOM 2353 C CA . LEU B 1 64 ? -3.357 25.641 1.493 1 83.62 64 LEU B CA 1
ATOM 2354 C C . LEU B 1 64 ? -3.883 26.938 0.886 1 83.62 64 LEU B C 1
ATOM 2356 O O . LEU B 1 64 ? -4.027 27.031 -0.335 1 83.62 64 LEU B O 1
ATOM 2360 N N . GLY B 1 65 ? -4.168 27.938 1.767 1 85.94 65 GLY B N 1
ATOM 2361 C CA . GLY B 1 65 ? -4.723 29.203 1.32 1 85.94 65 GLY B CA 1
ATOM 2362 C C . GLY B 1 65 ? -3.777 29.984 0.425 1 85.94 65 GLY B C 1
ATOM 2363 O O . GLY B 1 65 ? -4.219 30.734 -0.458 1 85.94 65 GLY B O 1
ATOM 2364 N N . SER B 1 66 ? -2.502 29.844 0.643 1 90.69 66 SER B N 1
ATOM 2365 C CA . SER B 1 66 ? -1.497 30.562 -0.129 1 90.69 66 SER B CA 1
ATOM 2366 C C . SER B 1 66 ? -0.955 29.703 -1.269 1 90.69 66 SER B C 1
ATOM 2368 O O . SER B 1 66 ? 0.012 30.078 -1.933 1 90.69 66 SER B O 1
ATOM 2370 N N . ASP B 1 67 ? -1.445 28.438 -1.47 1 89.19 67 ASP B N 1
ATOM 2371 C CA . ASP B 1 67 ? -1.018 27.484 -2.484 1 89.19 67 ASP B CA 1
ATOM 2372 C C . ASP B 1 67 ? 0.481 27.203 -2.381 1 89.19 67 ASP B C 1
ATOM 2374 O O . ASP B 1 67 ? 1.189 27.203 -3.389 1 89.19 67 ASP B O 1
ATOM 2378 N N . TYR B 1 68 ? 0.9 27.078 -1.207 1 92.81 68 TYR B N 1
ATOM 2379 C CA . TYR B 1 68 ? 2.326 26.891 -0.966 1 92.81 68 TYR B CA 1
ATOM 2380 C C . TYR B 1 68 ? 2.818 25.594 -1.608 1 92.81 68 TYR B C 1
ATOM 2382 O O . TYR B 1 68 ? 4.016 25.438 -1.857 1 92.81 68 TYR B O 1
ATOM 2390 N N . PHE B 1 69 ? 1.906 24.688 -1.915 1 89.44 69 PHE B N 1
ATOM 2391 C CA . PHE B 1 69 ? 2.305 23.438 -2.547 1 89.44 69 PHE B CA 1
ATOM 2392 C C . PHE B 1 69 ? 2.881 23.688 -3.934 1 89.44 69 PHE B C 1
ATOM 2394 O O . PHE B 1 69 ? 3.529 22.812 -4.512 1 89.44 69 PHE B O 1
ATOM 2401 N N . ASN B 1 70 ? 2.746 24.828 -4.43 1 90.5 70 ASN B N 1
ATOM 2402 C CA . ASN B 1 70 ? 3.283 25.172 -5.742 1 90.5 70 ASN B CA 1
ATOM 2403 C C . ASN B 1 70 ? 4.703 25.719 -5.641 1 90.5 70 ASN B C 1
ATOM 2405 O O . ASN B 1 70 ? 5.434 25.75 -6.637 1 90.5 70 ASN B O 1
ATOM 2409 N N . ILE B 1 71 ? 5.145 26.172 -4.457 1 92.56 71 ILE B N 1
ATOM 2410 C CA . ILE B 1 71 ? 6.453 26.812 -4.348 1 92.56 71 ILE B CA 1
ATOM 2411 C C . ILE B 1 71 ? 7.277 26.109 -3.271 1 92.56 71 ILE B C 1
ATOM 2413 O O . ILE B 1 71 ? 8.445 26.438 -3.049 1 92.56 71 ILE B O 1
ATOM 2417 N N . ASP B 1 72 ? 6.691 25.141 -2.514 1 94.88 72 ASP B N 1
ATOM 2418 C CA . ASP B 1 72 ? 7.34 24.406 -1.433 1 94.88 72 ASP B CA 1
ATOM 2419 C C . ASP B 1 72 ? 8.586 23.688 -1.933 1 94.88 72 ASP B C 1
ATOM 2421 O O . ASP B 1 72 ? 8.492 22.766 -2.746 1 94.88 72 ASP B O 1
ATOM 2425 N N . PRO B 1 73 ? 9.758 24.094 -1.471 1 95.62 73 PRO B N 1
ATOM 2426 C CA . PRO B 1 73 ? 10.992 23.469 -1.942 1 95.62 73 PRO B CA 1
ATOM 2427 C C . PRO B 1 73 ? 11.062 21.969 -1.606 1 95.62 73 PRO B C 1
ATOM 2429 O O . PRO B 1 73 ? 11.742 21.219 -2.299 1 95.62 73 PRO B O 1
ATOM 2432 N N . VAL B 1 74 ? 10.398 21.594 -0.526 1 96.94 74 VAL B N 1
ATOM 2433 C CA . VAL B 1 74 ? 10.391 20.188 -0.139 1 96.94 74 VAL B CA 1
ATOM 2434 C C . VAL B 1 74 ? 9.648 19.359 -1.189 1 96.94 74 VAL B C 1
ATOM 2436 O O . VAL B 1 74 ? 10.117 18.297 -1.607 1 96.94 74 VAL B O 1
ATOM 2439 N N . LEU B 1 75 ? 8.492 19.891 -1.622 1 94.75 75 LEU B N 1
ATOM 2440 C CA . LEU B 1 75 ? 7.719 19.219 -2.662 1 94.75 75 LEU B CA 1
ATOM 2441 C C . LEU B 1 75 ? 8.5 19.172 -3.973 1 94.75 75 LEU B C 1
ATOM 2443 O O . LEU B 1 75 ? 8.492 18.156 -4.668 1 94.75 75 LEU B O 1
ATOM 2447 N N . ALA B 1 76 ? 9.141 20.281 -4.293 1 93.44 76 ALA B N 1
ATOM 2448 C CA . ALA B 1 76 ? 9.953 20.328 -5.508 1 93.44 76 ALA B CA 1
ATOM 2449 C C . ALA B 1 76 ? 11.07 19.281 -5.469 1 93.44 76 ALA B C 1
ATOM 2451 O O . ALA B 1 76 ? 11.32 18.609 -6.461 1 93.44 76 ALA B O 1
ATOM 2452 N N . GLU B 1 77 ? 11.727 19.188 -4.332 1 95.31 77 GLU B N 1
ATOM 2453 C CA . GLU B 1 77 ? 12.812 18.234 -4.172 1 95.31 77 GLU B CA 1
ATOM 2454 C C . GLU B 1 77 ? 12.289 16.797 -4.215 1 95.31 77 GLU B C 1
ATOM 2456 O O . GLU B 1 77 ? 12.938 15.906 -4.762 1 95.31 77 GLU B O 1
ATOM 2461 N N . ALA B 1 78 ? 11.141 16.578 -3.605 1 94.81 78 ALA B N 1
ATOM 2462 C CA . ALA B 1 78 ? 10.523 15.258 -3.6 1 94.81 78 ALA B CA 1
ATOM 2463 C C . ALA B 1 78 ? 10.227 14.781 -5.02 1 94.81 78 ALA B C 1
ATOM 2465 O O . ALA B 1 78 ? 10.367 13.594 -5.324 1 94.81 78 ALA B O 1
ATOM 2466 N N . LYS B 1 79 ? 9.812 15.641 -5.891 1 90.19 79 LYS B N 1
ATOM 2467 C CA . LYS B 1 79 ? 9.516 15.297 -7.281 1 90.19 79 LYS B CA 1
ATOM 2468 C C . LYS B 1 79 ? 10.789 14.961 -8.047 1 90.19 79 LYS B C 1
ATOM 2470 O O . LYS B 1 79 ? 10.766 14.148 -8.977 1 90.19 79 LYS B O 1
ATOM 2475 N N . ARG B 1 80 ? 11.812 15.617 -7.57 1 88.56 80 ARG B N 1
ATOM 2476 C CA . ARG B 1 80 ? 13.086 15.43 -8.258 1 88.56 80 ARG B CA 1
ATOM 2477 C C . ARG B 1 80 ? 13.812 14.188 -7.742 1 88.56 80 ARG B C 1
ATOM 2479 O O . ARG B 1 80 ? 14.391 13.43 -8.516 1 88.56 80 ARG B O 1
ATOM 2486 N N . ARG B 1 81 ? 13.672 14.086 -6.441 1 86.06 81 ARG B N 1
ATOM 2487 C CA . ARG B 1 81 ? 14.414 13 -5.805 1 86.06 81 ARG B CA 1
ATOM 2488 C C . ARG B 1 81 ? 13.555 11.75 -5.668 1 86.06 81 ARG B C 1
ATOM 2490 O O . ARG B 1 81 ? 12.336 11.844 -5.512 1 86.06 81 ARG B O 1
ATOM 2497 N N . ARG B 1 82 ? 14.039 10.641 -5.785 1 82.81 82 ARG B N 1
ATOM 2498 C CA . ARG B 1 82 ? 13.32 9.383 -5.637 1 82.81 82 ARG B CA 1
ATOM 2499 C C . ARG B 1 82 ? 13.688 8.695 -4.324 1 82.81 82 ARG B C 1
ATOM 2501 O O . ARG B 1 82 ? 13.148 7.629 -4.008 1 82.81 82 ARG B O 1
ATOM 2508 N N . ASP B 1 83 ? 14.562 9.43 -3.516 1 92.56 83 ASP B N 1
ATOM 2509 C CA . ASP B 1 83 ? 15.023 8.844 -2.262 1 92.56 83 ASP B CA 1
ATOM 2510 C C . ASP B 1 83 ? 14.68 9.742 -1.075 1 92.56 83 ASP B C 1
ATOM 2512 O O . ASP B 1 83 ? 14.359 10.922 -1.253 1 92.56 83 ASP B O 1
ATOM 2516 N N . VAL B 1 84 ? 14.75 9.148 0.078 1 97 84 VAL B N 1
ATOM 2517 C CA . VAL B 1 84 ? 14.594 9.891 1.325 1 97 84 VAL B CA 1
ATOM 2518 C C . VAL B 1 84 ? 15.625 11.008 1.395 1 97 84 VAL B C 1
ATOM 2520 O O . VAL B 1 84 ? 16.781 10.82 1.036 1 97 84 VAL B O 1
ATOM 2523 N N . PHE B 1 85 ? 15.195 12.164 1.864 1 97.44 85 PHE B N 1
ATOM 2524 C CA . PHE B 1 85 ? 16.156 13.258 1.928 1 97.44 85 PHE B CA 1
ATOM 2525 C C . PHE B 1 85 ? 15.898 14.141 3.143 1 97.44 85 PHE B C 1
ATOM 2527 O O . PHE B 1 85 ? 14.766 14.242 3.607 1 97.44 85 PHE B O 1
ATOM 2534 N N . PHE B 1 86 ? 16.938 14.672 3.594 1 98.06 86 PHE B N 1
ATOM 2535 C CA . PHE B 1 86 ? 16.922 15.672 4.652 1 98.06 86 PHE B CA 1
ATOM 2536 C C . PHE B 1 86 ? 16.812 17.078 4.062 1 98.06 86 PHE B C 1
ATOM 2538 O O .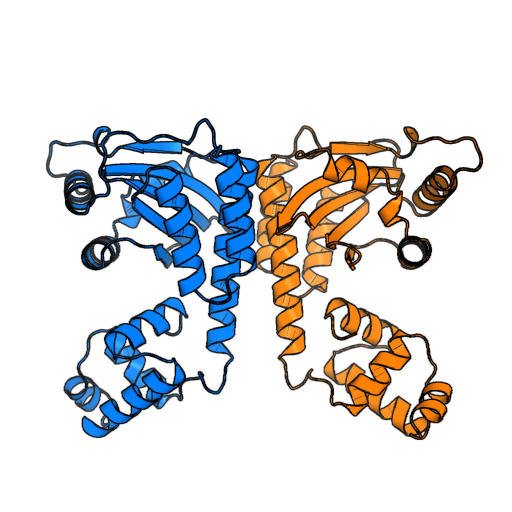 PHE B 1 86 ? 17.375 17.359 3 1 98.06 86 PHE B O 1
ATOM 2545 N N . TRP B 1 87 ? 16.109 17.953 4.711 1 97.81 87 TRP B N 1
ATOM 2546 C CA . TRP B 1 87 ? 16.047 19.359 4.324 1 97.81 87 TRP B CA 1
ATOM 2547 C C . TRP B 1 87 ? 16 20.266 5.555 1 97.81 87 TRP B C 1
ATOM 2549 O O . TRP B 1 87 ? 15.609 19.828 6.641 1 97.81 87 TRP B O 1
ATOM 2559 N N . THR B 1 88 ? 16.422 21.469 5.395 1 97.88 88 THR B N 1
ATOM 2560 C CA . THR B 1 88 ? 16.359 22.5 6.426 1 97.88 88 THR B CA 1
ATOM 2561 C C . THR B 1 88 ? 15.969 23.844 5.824 1 97.88 88 THR B C 1
ATOM 2563 O O . THR B 1 88 ? 16.422 24.188 4.734 1 97.88 88 THR B O 1
ATOM 2566 N N . ALA B 1 89 ? 15.109 24.516 6.539 1 96.5 89 ALA B N 1
ATOM 2567 C CA . ALA B 1 89 ? 14.695 25.844 6.102 1 96.5 89 ALA B CA 1
ATOM 2568 C C . ALA B 1 89 ? 15.867 26.812 6.082 1 96.5 89 ALA B C 1
ATOM 2570 O O . ALA B 1 89 ? 15.828 27.828 5.398 1 96.5 89 ALA B O 1
ATOM 2571 N N . ASP B 1 90 ? 16.875 26.484 6.754 1 95.56 90 ASP B N 1
ATOM 2572 C CA . ASP B 1 90 ? 18.062 27.344 6.824 1 95.56 90 ASP B CA 1
ATOM 2573 C C . ASP B 1 90 ? 18.797 27.375 5.484 1 95.56 90 ASP B C 1
ATOM 2575 O O . ASP B 1 90 ? 19.641 28.25 5.254 1 95.56 90 ASP B O 1
ATOM 2579 N N . ALA B 1 91 ? 18.5 26.406 4.621 1 94.19 91 ALA B N 1
ATOM 2580 C CA . ALA B 1 91 ? 19.141 26.359 3.307 1 94.19 91 AL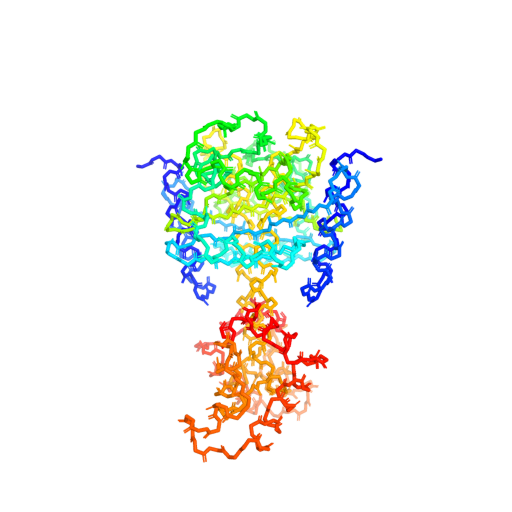A B CA 1
ATOM 2581 C C . ALA B 1 91 ? 18.359 27.172 2.287 1 94.19 91 ALA B C 1
ATOM 2583 O O . ALA B 1 91 ? 18.797 27.359 1.152 1 94.19 91 ALA B O 1
ATOM 2584 N N . TRP B 1 92 ? 17.188 27.688 2.629 1 92.69 92 TRP B N 1
ATOM 2585 C CA . TRP B 1 92 ? 16.344 28.469 1.733 1 92.69 92 TRP B CA 1
ATOM 2586 C C . TRP B 1 92 ? 16.656 29.953 1.842 1 92.69 92 TRP B C 1
ATOM 2588 O O . TRP B 1 92 ? 17.203 30.406 2.85 1 92.69 92 TRP B O 1
ATOM 2598 N N . PRO B 1 93 ? 16.328 30.688 0.756 1 86.69 93 PRO B N 1
ATOM 2599 C CA . PRO B 1 93 ? 16.656 32.125 0.771 1 86.69 93 PRO B CA 1
ATOM 2600 C C . PRO B 1 93 ? 16.047 32.844 1.967 1 86.69 93 PRO B C 1
ATOM 2602 O O . PRO B 1 93 ? 14.836 32.75 2.211 1 86.69 93 PRO B O 1
ATOM 2605 N N . ALA B 1 94 ? 16.781 33.531 2.672 1 83.12 94 ALA B N 1
ATOM 2606 C CA . ALA B 1 94 ? 16.359 34.219 3.883 1 83.12 94 ALA B CA 1
ATOM 2607 C C . ALA B 1 94 ? 16.172 35.719 3.621 1 83.12 94 ALA B C 1
ATOM 2609 O O . ALA B 1 94 ? 15.68 36.438 4.484 1 83.12 94 ALA B O 1
ATOM 2610 N N . ARG B 1 95 ? 16.656 36.062 2.445 1 79.56 95 ARG B N 1
ATOM 2611 C CA . ARG B 1 95 ? 16.578 37.5 2.133 1 79.56 95 ARG B CA 1
ATOM 2612 C C . ARG B 1 95 ? 15.875 37.75 0.805 1 79.56 95 ARG B C 1
ATOM 2614 O O . ARG B 1 95 ? 15.758 36.812 -0.017 1 79.56 95 ARG B O 1
ATOM 2621 N N . GLY B 1 96 ? 15.195 38.844 0.733 1 77.38 96 GLY B N 1
ATOM 2622 C CA . GLY B 1 96 ? 14.469 39.25 -0.464 1 77.38 96 GLY B CA 1
ATOM 2623 C C . GLY B 1 96 ? 12.961 39.125 -0.306 1 77.38 96 GLY B C 1
ATOM 2624 O O . GLY B 1 96 ? 12.461 38.938 0.806 1 77.38 96 GLY B O 1
ATOM 2625 N N . SER B 1 97 ? 12.141 39.562 -1.256 1 72.44 97 SER B N 1
ATOM 2626 C CA . SER B 1 97 ? 10.688 39.625 -1.174 1 72.44 97 SER B CA 1
ATOM 2627 C C . SER B 1 97 ? 10.047 38.469 -1.931 1 72.44 97 SER B C 1
ATOM 2629 O O . SER B 1 97 ? 8.883 38.531 -2.322 1 72.44 97 SER B O 1
ATOM 2631 N N . SER B 1 98 ? 10.672 37.344 -1.856 1 84.56 98 SER B N 1
ATOM 2632 C CA . SER B 1 98 ? 10.156 36.219 -2.639 1 84.56 98 SER B CA 1
ATOM 2633 C C . SER B 1 98 ? 9.117 35.438 -1.854 1 84.56 98 SER B C 1
ATOM 2635 O O . SER B 1 98 ? 9.125 35.438 -0.622 1 84.56 98 SER B O 1
ATOM 2637 N N . PRO B 1 99 ? 8.117 35.031 -2.504 1 90 99 PRO B N 1
ATOM 2638 C CA . PRO B 1 99 ? 7.141 34.125 -1.875 1 90 99 PRO B CA 1
ATOM 2639 C C . PRO B 1 99 ? 7.801 33 -1.092 1 90 99 PRO B C 1
ATOM 2641 O O . PRO B 1 99 ? 7.281 32.562 -0.057 1 90 99 PRO B O 1
ATOM 2644 N N . LEU B 1 100 ? 8.922 32.688 -1.393 1 91.75 100 LEU B N 1
ATOM 2645 C CA . LEU B 1 100 ? 9.633 31.594 -0.725 1 91.75 100 LEU B CA 1
ATOM 2646 C C . LEU B 1 100 ? 10.133 32.031 0.646 1 91.75 100 LEU B C 1
ATOM 2648 O O . LEU B 1 100 ? 10.156 31.234 1.589 1 91.75 100 LEU B O 1
ATOM 2652 N N . ARG B 1 101 ? 10.578 33.281 0.748 1 93.75 101 ARG B N 1
ATOM 2653 C CA . ARG B 1 101 ? 11 33.812 2.043 1 93.75 101 ARG B CA 1
ATOM 2654 C C . ARG B 1 101 ? 9.836 33.812 3.033 1 93.75 101 ARG B C 1
ATOM 2656 O O . ARG B 1 101 ? 10.008 33.469 4.203 1 93.75 101 ARG B O 1
ATOM 2663 N N . ARG B 1 102 ? 8.758 34.281 2.523 1 93.75 102 ARG B N 1
ATOM 2664 C CA . ARG B 1 102 ? 7.57 34.281 3.371 1 93.75 102 ARG B CA 1
ATOM 2665 C C . ARG B 1 102 ? 7.219 32.875 3.826 1 93.75 102 ARG B C 1
ATOM 2667 O O . ARG B 1 102 ? 6.906 32.656 4.996 1 93.75 102 ARG B O 1
ATOM 2674 N N . PHE B 1 103 ? 7.27 31.922 2.881 1 95.62 103 PHE B N 1
ATOM 2675 C CA . PHE B 1 103 ? 7.031 30.516 3.197 1 95.62 103 PHE B CA 1
ATOM 2676 C C . PHE B 1 103 ? 7.98 30.047 4.289 1 95.62 103 PHE B C 1
ATOM 2678 O O . PHE B 1 103 ? 7.551 29.422 5.266 1 95.62 103 PHE B O 1
ATOM 2685 N N . ARG B 1 104 ? 9.234 30.328 4.102 1 95.69 104 ARG B N 1
ATOM 2686 C CA . ARG B 1 104 ? 10.273 29.938 5.051 1 95.69 104 ARG B CA 1
ATOM 2687 C C . ARG B 1 104 ? 9.969 30.469 6.445 1 95.69 104 ARG B C 1
ATOM 2689 O O . ARG B 1 104 ? 9.961 29.703 7.418 1 95.69 104 ARG B O 1
ATOM 2696 N N . ASP B 1 105 ? 9.703 31.797 6.562 1 95.31 105 ASP B N 1
ATOM 2697 C CA . ASP B 1 105 ? 9.492 32.438 7.852 1 95.31 105 ASP B CA 1
ATOM 2698 C C . ASP B 1 105 ? 8.242 31.891 8.539 1 95.31 105 ASP B C 1
ATOM 2700 O O . ASP B 1 105 ? 8.25 31.656 9.75 1 95.31 105 ASP B O 1
ATOM 2704 N N . GLU B 1 106 ? 7.27 31.672 7.75 1 95.38 106 GLU B N 1
ATOM 2705 C CA . GLU B 1 106 ? 6.031 31.141 8.305 1 95.38 106 GLU B CA 1
ATOM 2706 C C . GLU B 1 106 ? 6.207 29.703 8.766 1 95.38 106 GLU B C 1
ATOM 2708 O O . GLU B 1 106 ? 5.711 29.312 9.836 1 95.38 106 GLU B O 1
ATOM 2713 N N . ALA B 1 107 ? 6.867 28.859 7.984 1 96.25 107 ALA B N 1
ATOM 2714 C CA . ALA B 1 107 ? 7.152 27.484 8.391 1 96.25 107 ALA B CA 1
ATOM 2715 C C . ALA B 1 107 ? 7.922 27.453 9.711 1 96.25 107 ALA B C 1
ATOM 2717 O O . ALA B 1 107 ? 7.531 26.75 10.641 1 96.25 107 ALA B O 1
ATOM 2718 N N . ILE B 1 108 ? 8.93 28.312 9.812 1 96.19 108 ILE B N 1
ATOM 2719 C CA . ILE B 1 108 ? 9.766 28.359 11 1 96.19 108 ILE B CA 1
ATOM 2720 C C . ILE B 1 108 ? 8.938 28.812 12.203 1 96.19 108 ILE B C 1
ATOM 2722 O O . ILE B 1 108 ? 9.031 28.234 13.289 1 96.19 108 ILE B O 1
ATOM 2726 N N . SER B 1 109 ? 8.164 29.828 11.992 1 96.19 109 SER B N 1
ATOM 2727 C CA . SER B 1 109 ? 7.359 30.375 13.078 1 96.19 109 SER B CA 1
ATOM 2728 C C . SER B 1 109 ? 6.355 29.359 13.594 1 96.19 109 SER B C 1
ATOM 2730 O O . SER B 1 109 ? 5.891 29.469 14.734 1 96.19 109 SER B O 1
ATOM 2732 N N . HIS B 1 110 ? 6.059 28.328 12.789 1 96.38 110 HIS B N 1
ATOM 2733 C CA . HIS B 1 110 ? 5.105 27.297 13.203 1 96.38 110 HIS B CA 1
ATOM 2734 C C . HIS B 1 110 ? 5.816 26.016 13.609 1 96.38 110 HIS B C 1
ATOM 2736 O O . HIS B 1 110 ? 5.188 24.969 13.719 1 96.38 110 HIS B O 1
ATOM 2742 N N . GLY B 1 111 ? 7.094 26.078 13.711 1 95.62 111 GLY B N 1
ATOM 2743 C CA . GLY B 1 111 ? 7.859 24.969 14.258 1 95.62 111 GLY B CA 1
ATOM 2744 C C . GLY B 1 111 ? 8.305 23.969 13.203 1 95.62 111 GLY B C 1
ATOM 2745 O O . GLY B 1 111 ? 8.555 22.812 13.508 1 95.62 111 GLY B O 1
ATOM 2746 N N . ILE B 1 112 ? 8.359 24.344 11.961 1 97.38 112 ILE B N 1
ATOM 2747 C CA . ILE B 1 112 ? 8.789 23.5 10.844 1 97.38 112 ILE B CA 1
ATOM 2748 C C . ILE B 1 112 ? 10.094 24.062 10.258 1 97.38 112 ILE B C 1
ATOM 2750 O O . ILE B 1 112 ? 10.062 24.875 9.336 1 97.38 112 ILE B O 1
ATOM 2754 N N . ARG B 1 113 ? 11.156 23.641 10.852 1 97.94 113 ARG B N 1
ATOM 2755 C CA . ARG B 1 113 ? 12.43 24.234 10.461 1 97.94 113 ARG B CA 1
ATOM 2756 C C . ARG B 1 113 ? 13.273 23.234 9.672 1 97.94 113 ARG B C 1
ATOM 2758 O O . ARG B 1 113 ? 14.031 23.625 8.781 1 97.94 113 ARG B O 1
ATOM 2765 N N . CYS B 1 114 ? 13.242 22.016 10.047 1 98.38 114 CYS B N 1
ATOM 2766 C CA . CYS B 1 114 ? 13.906 20.969 9.273 1 98.38 114 CYS B CA 1
ATOM 2767 C C . CYS B 1 114 ? 13.062 19.688 9.25 1 98.38 114 CYS B C 1
ATOM 2769 O O . CYS B 1 114 ? 12.047 19.594 9.938 1 98.38 114 CYS B O 1
ATOM 2771 N N . GLY B 1 115 ? 13.445 18.734 8.391 1 98.44 115 GLY B N 1
ATOM 2772 C CA . GLY B 1 115 ? 12.711 17.484 8.359 1 98.44 115 GLY B CA 1
ATOM 2773 C C . GLY B 1 115 ? 13.312 16.453 7.406 1 98.44 115 GLY B C 1
ATOM 2774 O O . GLY B 1 115 ? 14.32 16.734 6.75 1 98.44 115 GLY B O 1
ATOM 2775 N N . VAL B 1 116 ? 12.805 15.352 7.445 1 98.44 116 VAL B N 1
ATOM 2776 C CA . VAL B 1 116 ? 13.109 14.273 6.516 1 98.44 116 VAL B CA 1
ATOM 2777 C C . VAL B 1 116 ? 11.844 13.883 5.742 1 98.44 116 VAL B C 1
ATOM 2779 O O . VAL B 1 116 ? 10.758 13.805 6.32 1 98.44 116 VAL B O 1
ATOM 2782 N N . THR B 1 117 ? 12.008 13.727 4.453 1 98.44 117 THR B N 1
ATOM 2783 C CA . THR B 1 117 ? 10.859 13.438 3.602 1 98.44 117 THR B CA 1
ATOM 2784 C C . THR B 1 117 ? 11.086 12.141 2.822 1 98.44 117 THR B C 1
ATOM 2786 O O . THR B 1 117 ? 12.172 11.914 2.285 1 98.44 117 THR B O 1
ATOM 2789 N N . ILE B 1 118 ? 10.148 11.305 2.865 1 98 118 ILE B N 1
ATOM 2790 C CA . ILE B 1 118 ? 10.062 10.102 2.049 1 98 118 ILE B CA 1
ATOM 2791 C C . ILE B 1 118 ? 9.148 10.352 0.848 1 98 118 ILE B C 1
ATOM 2793 O O . ILE B 1 118 ? 7.938 10.516 1.002 1 98 118 ILE B O 1
ATOM 2797 N N . PRO B 1 119 ? 9.688 10.367 -0.317 1 97.5 119 PRO B N 1
ATOM 2798 C CA . PRO B 1 119 ? 8.867 10.602 -1.51 1 97.5 119 PRO B CA 1
ATOM 2799 C C . PRO B 1 119 ? 8.617 9.328 -2.314 1 97.5 119 PRO B C 1
ATOM 2801 O O . PRO B 1 119 ? 9.477 8.445 -2.355 1 97.5 119 PRO B O 1
ATOM 2804 N N . VAL B 1 120 ? 7.504 9.211 -2.902 1 96.56 120 VAL B N 1
ATOM 2805 C CA . VAL B 1 120 ? 7.195 8.164 -3.873 1 96.56 120 VAL B CA 1
ATOM 2806 C C . VAL B 1 120 ? 6.391 8.75 -5.027 1 96.56 120 VAL B C 1
ATOM 2808 O O . VAL B 1 120 ? 5.441 9.508 -4.809 1 96.56 120 VAL B O 1
ATOM 2811 N N . GLU B 1 121 ? 6.809 8.492 -6.184 1 93.94 121 GLU B N 1
ATOM 2812 C CA . GLU B 1 121 ? 6 8.852 -7.348 1 93.94 121 GLU B CA 1
ATOM 2813 C C . GLU B 1 121 ? 4.809 7.91 -7.496 1 93.94 121 GLU B C 1
ATOM 2815 O O . GLU B 1 121 ? 4.973 6.688 -7.543 1 93.94 121 GLU B O 1
ATOM 2820 N N . GLY B 1 122 ? 3.66 8.469 -7.504 1 90.31 122 GLY B N 1
ATOM 2821 C CA . GLY B 1 122 ? 2.451 7.68 -7.668 1 90.31 122 GLY B CA 1
ATOM 2822 C C . GLY B 1 122 ? 2.059 7.48 -9.117 1 90.31 122 GLY B C 1
ATOM 2823 O O . GLY B 1 122 ? 2.898 7.586 -10.016 1 90.31 122 GLY B O 1
ATOM 2824 N N . SER B 1 123 ? 0.827 7.039 -9.297 1 86.31 123 SER B N 1
ATOM 2825 C CA . SER B 1 123 ? 0.274 6.789 -10.625 1 86.31 123 SER B CA 1
ATOM 2826 C C . SER B 1 123 ? -0.014 8.094 -11.359 1 86.31 123 SER B C 1
ATOM 2828 O O . SER B 1 123 ? -0.355 9.102 -10.734 1 86.31 123 SER B O 1
ATOM 2830 N N . TYR B 1 124 ? 0.181 8.055 -12.695 1 85.25 124 TYR B N 1
ATOM 2831 C CA . TYR B 1 124 ? -0.161 9.148 -13.594 1 85.25 124 TYR B CA 1
ATOM 2832 C C . TYR B 1 124 ? 0.551 10.43 -13.188 1 85.25 124 TYR B C 1
ATOM 2834 O O . TYR B 1 124 ? -0.033 11.516 -13.242 1 85.25 124 TYR B O 1
ATOM 2842 N N . GLY B 1 125 ? 1.713 10.273 -12.609 1 81.25 125 GLY B N 1
ATOM 2843 C CA . GLY B 1 125 ? 2.553 11.414 -12.305 1 81.25 125 GLY B CA 1
ATOM 2844 C C . GLY B 1 125 ? 2.236 12.047 -10.961 1 81.25 125 GLY B C 1
ATOM 2845 O O . GLY B 1 125 ? 2.775 13.102 -10.617 1 81.25 125 GLY B O 1
ATOM 2846 N N . SER B 1 126 ? 1.398 11.477 -10.219 1 88.25 126 SER B N 1
ATOM 2847 C CA . SER B 1 126 ? 1.117 11.984 -8.883 1 88.25 126 SER B CA 1
ATOM 2848 C C . SER B 1 126 ? 2.318 11.805 -7.961 1 88.25 126 SER B C 1
ATOM 2850 O O . SER B 1 126 ? 3.23 11.031 -8.266 1 88.25 126 SER B O 1
ATOM 2852 N N . ALA B 1 127 ? 2.297 12.633 -6.965 1 92.62 127 ALA B N 1
ATOM 2853 C CA . ALA B 1 127 ? 3.367 12.547 -5.977 1 92.62 127 ALA B CA 1
ATOM 2854 C C . ALA B 1 127 ? 2.803 12.336 -4.574 1 92.62 127 ALA B C 1
ATOM 2856 O O . ALA B 1 127 ? 1.788 12.938 -4.211 1 92.62 127 ALA B O 1
ATOM 2857 N N . MET B 1 128 ? 3.383 11.43 -3.859 1 95.69 128 MET B N 1
ATOM 2858 C CA . MET B 1 128 ? 3.076 11.258 -2.443 1 95.69 128 MET B CA 1
ATOM 2859 C C . MET B 1 128 ? 4.336 11.367 -1.595 1 95.69 128 MET B C 1
ATOM 2861 O O . MET B 1 128 ? 5.426 10.984 -2.035 1 95.69 128 MET B O 1
ATOM 2865 N N . MET B 1 129 ? 4.145 11.883 -0.41 1 97.5 129 MET B N 1
ATOM 2866 C CA . MET B 1 129 ? 5.312 12.008 0.455 1 97.5 129 MET B CA 1
ATOM 2867 C C . MET B 1 129 ? 4.906 12 1.925 1 97.5 129 MET B C 1
ATOM 2869 O O . MET B 1 129 ? 3.805 12.43 2.27 1 97.5 129 MET B O 1
ATOM 2873 N N . LEU B 1 130 ? 5.719 11.531 2.74 1 98.5 130 LEU B N 1
ATOM 2874 C CA . LEU B 1 130 ? 5.621 11.562 4.195 1 98.5 130 LEU B CA 1
ATOM 2875 C C . LEU B 1 130 ? 6.809 12.297 4.805 1 98.5 130 LEU B C 1
ATOM 2877 O O . LEU B 1 130 ? 7.961 11.969 4.516 1 98.5 130 LEU B O 1
ATOM 2881 N N . THR B 1 131 ? 6.492 13.32 5.543 1 98.44 131 THR B N 1
ATOM 2882 C CA . THR B 1 131 ? 7.523 14.156 6.141 1 98.44 131 THR B CA 1
ATOM 2883 C C . THR B 1 131 ? 7.465 14.086 7.664 1 98.44 131 THR B C 1
ATOM 2885 O O . THR B 1 131 ? 6.383 14.117 8.25 1 98.44 131 THR B O 1
ATOM 2888 N N . PHE B 1 132 ? 8.562 13.953 8.273 1 98.44 132 PHE B N 1
ATOM 2889 C CA . PHE B 1 132 ? 8.742 14.211 9.695 1 98.44 132 PHE B CA 1
ATOM 2890 C C . PHE B 1 132 ? 9.516 15.508 9.922 1 98.44 132 PHE B C 1
ATOM 2892 O O . PHE B 1 132 ? 10.602 15.688 9.367 1 98.44 132 PHE B O 1
ATOM 2899 N N . ALA B 1 133 ? 8.938 16.391 10.68 1 98.31 133 ALA B N 1
ATOM 2900 C CA . ALA B 1 133 ? 9.484 17.75 10.797 1 98.31 133 ALA B CA 1
ATOM 2901 C C . ALA B 1 133 ? 9.797 18.078 12.258 1 98.31 133 ALA B C 1
ATOM 2903 O O . ALA B 1 133 ? 9.211 17.516 13.172 1 98.31 133 ALA B O 1
ATOM 2904 N N . SER B 1 134 ? 10.672 19.031 12.445 1 98.19 134 SER B N 1
ATOM 2905 C CA . SER B 1 134 ? 11.148 19.469 13.75 1 98.19 134 SER B CA 1
ATOM 2906 C C . SER B 1 134 ? 11.422 20.969 13.766 1 98.19 134 SER B C 1
ATOM 2908 O O . SER B 1 134 ? 11.797 21.547 12.742 1 98.19 134 SER B O 1
ATOM 2910 N N . PRO B 1 135 ? 11.266 21.625 14.945 1 97.19 135 PRO B N 1
ATOM 2911 C CA . PRO B 1 135 ? 11.664 23.031 15.078 1 97.19 135 PRO B CA 1
ATOM 2912 C C . PRO B 1 135 ? 13.172 23.203 15.242 1 97.19 135 PRO B C 1
ATOM 2914 O O . PRO B 1 135 ? 13.68 24.328 15.164 1 97.19 135 PRO B O 1
ATOM 2917 N N . GLU B 1 136 ? 13.828 22.125 15.438 1 97.25 136 GLU B N 1
ATOM 2918 C CA . GLU B 1 136 ? 15.273 22.188 15.617 1 97.25 136 GLU B CA 1
ATOM 2919 C C . GLU B 1 136 ? 15.984 22.5 14.305 1 97.25 136 GLU B C 1
ATOM 2921 O O . GLU B 1 136 ? 15.406 22.344 13.227 1 97.25 136 GLU B O 1
ATOM 2926 N N . ARG B 1 137 ? 17.188 22.875 14.367 1 94.94 137 ARG B N 1
ATOM 2927 C CA . ARG B 1 137 ? 17.953 23.25 13.172 1 94.94 137 ARG B CA 1
ATOM 2928 C C . ARG B 1 137 ? 18.344 22.016 12.367 1 94.94 137 ARG B C 1
ATOM 2930 O O . ARG B 1 137 ? 18.391 22.062 11.141 1 94.94 137 ARG B O 1
ATOM 2937 N N . LYS B 1 138 ? 18.672 20.938 13.094 1 96.38 138 LYS B N 1
ATOM 2938 C CA . LYS B 1 138 ? 19.109 19.734 12.375 1 96.38 138 LYS B CA 1
ATOM 2939 C C . LYS B 1 138 ? 18.734 18.469 13.141 1 96.38 138 LYS B C 1
ATOM 2941 O O . LYS B 1 138 ? 19.203 18.25 14.25 1 96.38 138 LYS B O 1
ATOM 2946 N N . VAL B 1 139 ? 17.938 17.719 12.602 1 96.69 139 VAL B N 1
ATOM 2947 C CA . VAL B 1 139 ? 17.609 16.328 12.945 1 96.69 139 VAL B CA 1
ATOM 2948 C C . VAL B 1 139 ? 17.547 15.492 11.672 1 96.69 139 VAL B C 1
ATOM 2950 O O . VAL B 1 139 ? 16.641 15.648 10.859 1 96.69 139 VAL B O 1
ATOM 2953 N N . ASP B 1 140 ? 18.531 14.672 11.469 1 96.62 140 ASP B N 1
ATOM 2954 C CA . ASP B 1 140 ? 18.641 13.992 10.18 1 96.62 140 ASP B CA 1
ATOM 2955 C C . ASP B 1 140 ? 18.766 12.477 10.367 1 96.62 140 ASP B C 1
ATOM 2957 O O . ASP B 1 140 ? 19.812 11.977 10.758 1 96.62 140 ASP B O 1
ATOM 2961 N N . ILE B 1 141 ? 17.703 11.812 10.062 1 94.81 141 ILE B N 1
ATOM 2962 C CA . ILE B 1 141 ? 17.75 10.359 10.164 1 94.81 141 ILE B CA 1
ATOM 2963 C C . ILE B 1 141 ? 17.781 9.75 8.758 1 94.81 141 ILE B C 1
ATOM 2965 O O . ILE B 1 141 ? 17.625 8.531 8.602 1 94.81 141 ILE B O 1
ATOM 2969 N N . SER B 1 142 ? 17.859 10.523 7.699 1 94.44 142 SER B N 1
ATOM 2970 C CA . SER B 1 142 ? 17.75 10.062 6.32 1 94.44 142 SER B CA 1
ATOM 2971 C C . SER B 1 142 ? 18.797 8.992 6.016 1 94.44 142 SER B C 1
ATOM 2973 O O . SER B 1 142 ? 18.531 8.07 5.242 1 94.44 142 SER B O 1
ATOM 2975 N N . GLY B 1 143 ? 19.953 9.047 6.652 1 93.62 143 GLY B N 1
ATOM 2976 C CA . GLY B 1 143 ? 21.047 8.133 6.379 1 93.62 143 GLY B CA 1
ATOM 2977 C C . GLY B 1 143 ? 20.875 6.781 7.051 1 93.62 143 GLY B C 1
ATOM 2978 O O . GLY B 1 143 ? 21.578 5.816 6.711 1 93.62 143 GLY B O 1
ATOM 2979 N N . VAL B 1 144 ? 19.969 6.695 7.945 1 93.19 144 VAL B N 1
ATOM 2980 C CA . VAL B 1 144 ? 19.844 5.445 8.695 1 93.19 144 VAL B CA 1
ATOM 2981 C C . VAL B 1 144 ? 18.484 4.801 8.414 1 93.19 144 VAL B C 1
ATOM 2983 O O . VAL B 1 144 ? 18.203 3.715 8.922 1 93.19 144 VAL B O 1
ATOM 2986 N N . LEU B 1 145 ? 17.641 5.496 7.684 1 92.69 145 LEU B N 1
ATOM 2987 C CA . LEU B 1 145 ? 16.359 4.945 7.305 1 92.69 145 LEU B CA 1
ATOM 2988 C C . LEU B 1 145 ? 16.5 3.982 6.129 1 92.69 145 LEU B C 1
ATOM 2990 O O . LEU B 1 145 ? 17 4.359 5.07 1 92.69 145 LEU B O 1
ATOM 2994 N N . ASP B 1 146 ? 16.078 2.773 6.293 1 92.19 146 ASP B N 1
ATOM 2995 C CA . ASP B 1 146 ? 16.062 1.825 5.184 1 92.19 146 ASP B CA 1
ATOM 2996 C C . ASP B 1 146 ? 15.117 2.295 4.078 1 92.19 146 ASP B C 1
ATOM 2998 O O . ASP B 1 146 ? 13.922 2.455 4.309 1 92.19 146 ASP B O 1
ATOM 3002 N N . PRO B 1 147 ? 15.688 2.543 2.898 1 92.75 147 PRO B N 1
ATOM 3003 C CA . PRO B 1 147 ? 14.859 3.113 1.831 1 92.75 147 PRO B CA 1
ATOM 3004 C C . PRO B 1 147 ? 13.664 2.234 1.478 1 92.75 147 PRO B C 1
ATOM 3006 O O . PRO B 1 147 ? 12.586 2.748 1.164 1 92.75 147 PRO B O 1
ATOM 3009 N N . LYS B 1 148 ? 13.82 0.985 1.503 1 93.5 148 LYS B N 1
ATOM 3010 C CA . LYS B 1 148 ? 12.734 0.068 1.178 1 93.5 148 LYS B CA 1
ATOM 3011 C C . LYS B 1 148 ? 11.633 0.128 2.23 1 93.5 148 LYS B C 1
ATOM 3013 O O . LYS B 1 148 ? 10.445 0.168 1.895 1 93.5 148 LYS B O 1
ATOM 3018 N N . LYS B 1 149 ? 12.07 0.129 3.455 1 93.69 149 LYS B N 1
ATOM 3019 C CA . LYS B 1 149 ? 11.102 0.223 4.543 1 93.69 149 LYS B CA 1
ATOM 3020 C C . LYS B 1 149 ? 10.391 1.576 4.531 1 93.69 149 LYS B C 1
ATOM 3022 O O . LYS B 1 149 ? 9.219 1.67 4.887 1 93.69 149 LYS B O 1
ATOM 3027 N N . ALA B 1 150 ? 11.125 2.582 4.145 1 95.69 150 ALA B N 1
ATOM 3028 C CA . ALA B 1 150 ? 10.539 3.914 4.047 1 95.69 150 ALA B CA 1
ATOM 3029 C C . ALA B 1 150 ? 9.422 3.943 3.008 1 95.69 150 ALA B C 1
ATOM 3031 O O . ALA B 1 150 ? 8.344 4.496 3.258 1 95.69 150 ALA B O 1
ATOM 3032 N N . VAL B 1 151 ? 9.672 3.346 1.874 1 96.31 151 VAL B N 1
ATOM 3033 C CA . VAL B 1 151 ? 8.648 3.264 0.83 1 96.31 151 VAL B CA 1
ATOM 3034 C C . VAL B 1 151 ? 7.469 2.436 1.325 1 96.31 151 VAL B C 1
ATOM 3036 O O . VAL B 1 151 ? 6.312 2.818 1.133 1 96.31 151 VAL B O 1
ATOM 3039 N N . GLN B 1 152 ? 7.773 1.312 1.926 1 96.62 152 GLN B N 1
ATOM 3040 C CA . GLN B 1 152 ? 6.723 0.481 2.504 1 96.62 152 GLN B CA 1
ATOM 3041 C C . GLN B 1 152 ? 5.836 1.291 3.449 1 96.62 152 GLN B C 1
ATOM 3043 O O . GLN B 1 152 ? 4.609 1.217 3.373 1 96.62 152 GLN B O 1
ATOM 3048 N N . LEU B 1 153 ? 6.504 2.031 4.324 1 97 153 LEU B N 1
ATOM 3049 C CA . LEU B 1 153 ? 5.793 2.859 5.289 1 97 153 LEU B CA 1
ATOM 3050 C C . LEU B 1 153 ? 4.871 3.848 4.586 1 97 153 LEU B C 1
ATOM 3052 O O . LEU B 1 153 ? 3.686 3.941 4.918 1 97 153 LEU B O 1
ATOM 3056 N N . LEU B 1 154 ? 5.402 4.574 3.646 1 97.88 154 LEU B N 1
ATOM 3057 C CA . LEU B 1 154 ? 4.613 5.582 2.945 1 97.88 154 LEU B CA 1
ATOM 3058 C C . LEU B 1 154 ? 3.428 4.938 2.23 1 97.88 154 LEU B C 1
ATOM 3060 O O . LEU B 1 154 ? 2.311 5.457 2.281 1 97.88 154 LEU B O 1
ATOM 3064 N N . MET B 1 155 ? 3.65 3.816 1.589 1 97.31 155 MET B N 1
ATOM 3065 C CA . MET B 1 155 ? 2.578 3.123 0.88 1 97.31 155 MET B CA 1
ATOM 3066 C C . MET B 1 155 ? 1.509 2.637 1.854 1 97.31 155 MET B C 1
ATOM 3068 O O . MET B 1 155 ? 0.316 2.691 1.549 1 97.31 155 MET B O 1
ATOM 3072 N N . MET B 1 156 ? 1.912 2.176 2.979 1 96.56 156 MET B N 1
ATOM 3073 C CA . MET B 1 156 ? 0.965 1.753 4.008 1 96.56 156 MET B CA 1
ATOM 3074 C C . MET B 1 156 ? 0.095 2.92 4.457 1 96.56 156 MET B C 1
ATOM 3076 O O . MET B 1 156 ? -1.128 2.791 4.547 1 96.56 156 MET B O 1
ATOM 3080 N N . VAL B 1 157 ? 0.715 4.02 4.762 1 97.62 157 VAL B N 1
ATOM 3081 C CA . VAL B 1 157 ? -0.028 5.203 5.18 1 97.62 157 VAL B CA 1
ATOM 3082 C C . VAL B 1 157 ? -1.016 5.605 4.09 1 97.62 157 VAL B C 1
ATOM 3084 O O . VAL B 1 157 ? -2.195 5.84 4.367 1 97.62 157 VAL B O 1
ATOM 3087 N N . HIS B 1 158 ? -0.577 5.668 2.844 1 96.56 158 HIS B N 1
ATOM 3088 C CA . HIS B 1 158 ? -1.392 6.055 1.696 1 96.56 158 HIS B CA 1
ATOM 3089 C C . HIS B 1 158 ? -2.639 5.184 1.589 1 96.56 158 HIS B C 1
ATOM 3091 O O . HIS B 1 158 ? -3.756 5.699 1.521 1 96.56 158 HIS B O 1
ATOM 3097 N N . TYR B 1 159 ? -2.465 3.906 1.665 1 94.69 159 TYR B N 1
ATOM 3098 C CA . TYR B 1 159 ? -3.584 3.008 1.409 1 94.69 159 TYR B CA 1
ATOM 3099 C C . TYR B 1 159 ? -4.469 2.875 2.643 1 94.69 159 TYR B C 1
ATOM 3101 O O . TYR B 1 159 ? -5.688 2.717 2.525 1 94.69 159 TYR B O 1
ATOM 3109 N N . GLN B 1 160 ? -3.893 2.938 3.816 1 92.31 160 GLN B N 1
ATOM 3110 C CA . GLN B 1 160 ? -4.727 2.918 5.012 1 92.31 160 GLN B CA 1
ATOM 3111 C C . GLN B 1 160 ? -5.656 4.125 5.055 1 92.31 160 GLN B C 1
ATOM 3113 O O . GLN B 1 160 ? -6.828 4.004 5.418 1 92.31 160 GLN B O 1
ATOM 3118 N N . LEU B 1 161 ? -5.09 5.234 4.715 1 91.44 161 LEU B N 1
ATOM 3119 C CA . LEU B 1 161 ? -5.914 6.438 4.66 1 91.44 161 LEU B CA 1
ATOM 3120 C C . LEU B 1 161 ? -7.012 6.297 3.609 1 91.44 161 LEU B C 1
ATOM 3122 O O . LEU B 1 161 ? -8.141 6.738 3.826 1 91.44 161 LEU B O 1
ATOM 3126 N N . LYS B 1 162 ? -6.738 5.676 2.498 1 88.38 162 LYS B N 1
ATOM 3127 C CA . LYS B 1 162 ? -7.719 5.438 1.442 1 88.38 162 LYS B CA 1
ATOM 3128 C C . LYS B 1 162 ? -8.828 4.504 1.92 1 88.38 162 LYS B C 1
ATOM 3130 O O . LYS B 1 162 ? -10.008 4.746 1.659 1 88.38 162 LYS B O 1
ATOM 3135 N N . ILE B 1 163 ? -8.461 3.482 2.605 1 85.31 163 ILE B N 1
ATOM 3136 C CA . ILE B 1 163 ? -9.398 2.479 3.098 1 85.31 163 ILE B CA 1
ATOM 3137 C C . ILE B 1 163 ? -10.32 3.104 4.145 1 85.31 163 ILE B C 1
ATOM 3139 O O . ILE B 1 163 ? -11.539 2.898 4.109 1 85.31 163 ILE B O 1
ATOM 3143 N N . ILE B 1 164 ? -9.734 3.822 4.977 1 79.69 164 ILE B N 1
ATOM 3144 C CA . ILE B 1 164 ? -10.5 4.461 6.047 1 79.69 164 ILE B CA 1
ATOM 3145 C C . ILE B 1 164 ? -11.477 5.469 5.449 1 79.69 164 ILE B C 1
ATOM 3147 O O . ILE B 1 164 ? -12.625 5.559 5.887 1 79.69 164 ILE B O 1
ATOM 3151 N N . ALA B 1 165 ? -11.016 6.176 4.461 1 75.81 165 ALA B N 1
ATOM 3152 C CA . ALA B 1 165 ? -11.875 7.148 3.793 1 75.81 165 ALA B CA 1
ATOM 3153 C C . ALA B 1 165 ? -13.055 6.457 3.111 1 75.81 165 ALA B C 1
ATOM 3155 O O . ALA B 1 165 ? -14.18 6.961 3.143 1 75.81 165 ALA B O 1
ATOM 3156 N N . ALA B 1 166 ? -12.875 5.34 2.523 1 71.75 166 ALA B N 1
ATOM 3157 C CA . ALA B 1 166 ? -13.914 4.586 1.832 1 71.75 166 ALA B CA 1
ATOM 3158 C C . ALA B 1 166 ? -14.93 4.023 2.82 1 71.75 166 ALA B C 1
ATOM 3160 O O . ALA B 1 166 ? -16.125 3.996 2.539 1 71.75 166 ALA B O 1
ATOM 3161 N N . LYS B 1 167 ? -14.5 3.541 3.895 1 67.56 167 LYS B N 1
ATOM 3162 C CA . LYS B 1 167 ? -15.391 3.006 4.926 1 67.56 167 LYS B CA 1
ATOM 3163 C C . LYS B 1 167 ? -16.312 4.09 5.477 1 67.56 167 LYS B C 1
ATOM 3165 O O . LYS B 1 167 ? -17.469 3.824 5.805 1 67.56 167 LYS B O 1
ATOM 3170 N N . THR B 1 168 ? -15.773 5.148 5.582 1 58.16 168 THR B N 1
ATOM 3171 C CA . THR B 1 168 ? -16.516 6.258 6.18 1 58.16 168 THR B CA 1
ATOM 3172 C C . THR B 1 168 ? -17.625 6.727 5.254 1 58.16 168 THR B C 1
ATOM 3174 O O . THR B 1 168 ? -18.719 7.078 5.715 1 58.16 168 THR B O 1
ATOM 3177 N N . VAL B 1 169 ? -17.438 6.574 3.977 1 54.88 169 VAL B N 1
ATOM 3178 C CA . VAL B 1 169 ? -18.453 6.965 2.998 1 54.88 169 VAL B CA 1
ATOM 3179 C C . VAL B 1 169 ? -19.578 5.938 2.986 1 54.88 169 VAL B C 1
ATOM 3181 O O . VAL B 1 169 ? -20.75 6.301 2.852 1 54.88 169 VAL B O 1
ATOM 3184 N N . LEU B 1 170 ? -19.359 4.664 3.16 1 50.53 170 LEU B N 1
ATOM 3185 C CA . LEU B 1 170 ? -20.328 3.58 3.025 1 50.53 170 LEU B CA 1
ATOM 3186 C C . LEU B 1 170 ? -21.094 3.369 4.324 1 50.53 170 LEU B C 1
ATOM 3188 O O . LEU B 1 170 ? -22.141 2.709 4.336 1 50.53 170 LEU B O 1
ATOM 3192 N N . ASN B 1 171 ? -20.812 3.684 5.395 1 49.72 171 ASN B N 1
ATOM 3193 C CA . ASN B 1 171 ? -21.562 3.457 6.625 1 49.72 171 ASN B CA 1
ATOM 3194 C C . ASN B 1 171 ? -22.828 4.3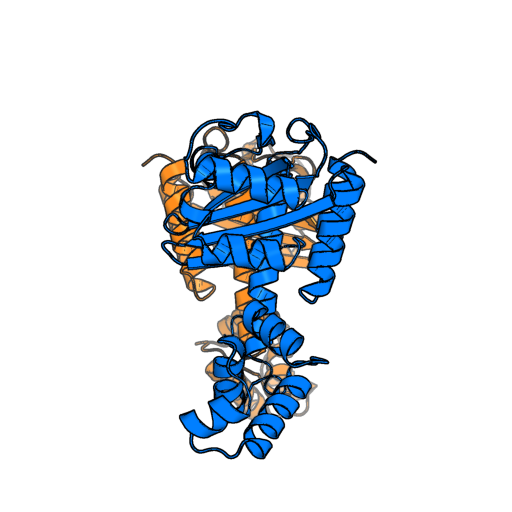05 6.672 1 49.72 171 ASN B C 1
ATOM 3196 O O . ASN B 1 171 ? -22.75 5.531 6.777 1 49.72 171 ASN B O 1
ATOM 3200 N N . PRO B 1 172 ? -24 3.523 6.383 1 50.09 172 PRO B N 1
ATOM 3201 C CA . PRO B 1 172 ? -25.281 4.234 6.379 1 50.09 172 PRO B CA 1
ATOM 3202 C C . PRO B 1 172 ? -25.469 5.129 7.605 1 50.09 172 PRO B C 1
ATOM 3204 O O . PRO B 1 172 ? -26.062 6.203 7.504 1 50.09 172 PRO B O 1
ATOM 3207 N N . LYS B 1 173 ? -25.109 4.656 8.734 1 54.97 173 LYS B N 1
ATOM 3208 C CA . LYS B 1 173 ? -25.297 5.457 9.938 1 54.97 173 LYS B CA 1
ATOM 3209 C C . LYS B 1 173 ? -24.453 6.73 9.875 1 54.97 173 LYS B C 1
ATOM 3211 O O . LYS B 1 173 ? -24.766 7.727 10.531 1 54.97 173 LYS B O 1
ATOM 3216 N N . GLN B 1 174 ? -23.578 6.52 9.039 1 58.69 174 GLN B N 1
ATOM 3217 C CA . GLN B 1 174 ? -22.688 7.664 8.906 1 58.69 174 GLN B CA 1
ATOM 3218 C C . GLN B 1 174 ? -22.906 8.383 7.578 1 58.69 174 GLN B C 1
ATOM 3220 O O . GLN B 1 174 ? -22.281 9.414 7.312 1 58.69 174 GLN B O 1
ATOM 3225 N N . MET B 1 175 ? -23.797 7.68 6.852 1 60.75 175 MET B N 1
ATOM 3226 C CA . MET B 1 175 ? -24.156 8.336 5.602 1 60.75 175 MET B CA 1
ATOM 3227 C C . MET B 1 175 ? -25 9.586 5.863 1 60.75 175 MET B C 1
ATOM 3229 O O . MET B 1 175 ? -26.016 9.516 6.566 1 60.75 175 MET B O 1
ATOM 3233 N N . LEU B 1 176 ? -24.5 10.562 5.367 1 70.12 176 LEU B N 1
ATOM 3234 C CA . LEU B 1 176 ? -25.234 11.82 5.516 1 70.12 176 LEU B CA 1
ATOM 3235 C C . LEU B 1 176 ? -26.391 11.891 4.531 1 70.12 176 LEU B C 1
ATOM 3237 O O . LEU B 1 176 ? -26.266 11.469 3.379 1 70.12 176 LEU B O 1
ATOM 3241 N N . SER B 1 177 ? -27.641 12.219 5.062 1 70.44 177 SER B N 1
ATOM 3242 C CA . SER B 1 177 ? -28.766 12.523 4.172 1 70.44 177 SER B CA 1
ATOM 3243 C C . SER B 1 177 ? -28.406 13.672 3.225 1 70.44 177 SER B C 1
ATOM 3245 O O . SER B 1 177 ? -27.469 14.43 3.475 1 70.44 177 SER B O 1
ATOM 3247 N N . PRO B 1 178 ? -29.109 13.773 2.127 1 70.56 178 PRO B N 1
ATOM 3248 C CA . PRO B 1 178 ? -28.844 14.875 1.201 1 70.56 178 PRO B CA 1
ATOM 3249 C C . PRO B 1 178 ? -28.891 16.234 1.88 1 70.56 178 PRO B C 1
ATOM 3251 O O . PRO B 1 178 ? -28.078 17.125 1.572 1 70.56 178 PRO B O 1
ATOM 3254 N N . ARG B 1 179 ? -29.781 16.375 2.748 1 78 179 ARG B N 1
ATOM 3255 C CA . ARG B 1 179 ? -29.922 17.656 3.443 1 78 179 ARG B CA 1
ATOM 3256 C C . ARG B 1 179 ? -28.766 17.859 4.426 1 78 179 ARG B C 1
ATOM 3258 O O . ARG B 1 179 ? -28.25 18.969 4.555 1 78 179 ARG B O 1
ATOM 3265 N N . GLU B 1 180 ? -28.312 16.719 5.109 1 81.44 180 GLU B N 1
ATOM 3266 C CA . GLU B 1 180 ? -27.156 16.781 5.996 1 81.44 180 GLU B CA 1
ATOM 3267 C C . GLU B 1 180 ? -25.891 17.141 5.219 1 81.44 180 GLU B C 1
ATOM 3269 O O . GLU B 1 180 ? -25.094 17.969 5.66 1 81.44 180 GLU B O 1
ATOM 3274 N N . MET B 1 181 ? -25.859 16.578 4.113 1 79.5 181 MET B N 1
ATOM 3275 C CA . MET B 1 181 ? -24.703 16.844 3.256 1 79.5 181 MET B CA 1
ATOM 3276 C C . MET B 1 181 ? -24.719 18.281 2.744 1 79.5 181 MET B C 1
ATOM 3278 O O . MET B 1 181 ? -23.672 18.938 2.736 1 79.5 181 MET B O 1
ATOM 3282 N N . LEU B 1 182 ? -25.844 18.703 2.33 1 76.31 182 LEU B N 1
ATOM 3283 C CA . LEU B 1 182 ? -26 20.078 1.858 1 76.31 182 LEU B CA 1
ATOM 3284 C C . LEU B 1 182 ? -25.547 21.078 2.916 1 76.31 182 LEU B C 1
ATOM 3286 O O . LEU B 1 182 ? -24.781 21.984 2.619 1 76.31 182 LEU B O 1
ATOM 3290 N N . CYS B 1 183 ? -26 20.844 4.094 1 84.56 183 CYS B N 1
ATOM 3291 C CA . CYS B 1 183 ? -25.625 21.719 5.195 1 84.56 183 CYS B CA 1
ATOM 3292 C C . CYS B 1 183 ? -24.141 21.641 5.496 1 84.56 183 CYS B C 1
ATOM 3294 O O . CYS B 1 183 ? -23.5 22.656 5.773 1 84.56 183 CYS B O 1
ATOM 3296 N N . LEU B 1 184 ? -23.641 20.422 5.344 1 82.06 184 LEU B N 1
ATOM 3297 C CA . LEU B 1 184 ? -22.219 20.188 5.605 1 82.06 184 LEU B CA 1
ATOM 3298 C C . LEU B 1 184 ? -21.359 20.891 4.562 1 82.06 184 LEU B C 1
ATOM 3300 O O . LEU B 1 184 ? -20.328 21.469 4.902 1 82.06 184 LEU B O 1
ATOM 3304 N N . VAL B 1 185 ? -21.766 20.906 3.363 1 77.44 185 VAL B N 1
ATOM 3305 C CA . VAL B 1 185 ? -21.031 21.547 2.279 1 77.44 185 VAL B CA 1
ATOM 3306 C C . VAL B 1 185 ? -20.922 23.047 2.533 1 77.44 185 VAL B C 1
ATOM 3308 O O . VAL B 1 185 ? -19.859 23.641 2.408 1 77.44 185 VAL B O 1
ATOM 3311 N N . TRP B 1 186 ? -21.953 23.594 2.867 1 78.06 186 TRP B N 1
ATOM 3312 C CA . TRP B 1 186 ? -21.969 25.031 3.133 1 78.06 186 TRP B CA 1
ATOM 3313 C C . TRP B 1 186 ? -21.156 25.359 4.379 1 78.06 186 TRP B C 1
ATOM 3315 O O . TRP B 1 186 ? -20.438 26.375 4.41 1 78.06 186 TRP B O 1
ATOM 3325 N N . ALA B 1 187 ? -21.234 24.438 5.375 1 82.69 187 ALA B N 1
ATOM 3326 C CA . ALA B 1 187 ? -20.406 24.625 6.559 1 82.69 187 ALA B CA 1
ATOM 3327 C C . ALA B 1 187 ? -18.922 24.578 6.203 1 82.69 187 ALA B C 1
ATOM 3329 O O . ALA B 1 187 ? -18.125 25.359 6.715 1 82.69 187 ALA B O 1
ATOM 3330 N N . SER B 1 188 ? -18.672 23.703 5.305 1 76.69 188 SER B N 1
ATOM 3331 C CA . SER B 1 188 ? -17.281 23.547 4.898 1 76.69 188 SER B CA 1
ATOM 3332 C C . SER B 1 188 ? -16.766 24.75 4.125 1 76.69 188 SER B C 1
ATOM 3334 O O . SER B 1 188 ? -15.562 25 4.07 1 76.69 188 SER B O 1
ATOM 3336 N N . LYS B 1 189 ? -17.625 25.422 3.6 1 70.69 189 LYS B N 1
ATOM 3337 C CA . LYS B 1 189 ? -17.312 26.656 2.873 1 70.69 189 LYS B CA 1
ATOM 3338 C C . LYS B 1 189 ? -17.344 27.859 3.797 1 70.69 189 LYS B C 1
ATOM 3340 O O . LYS B 1 189 ? -17.328 29 3.334 1 70.69 189 LYS B O 1
ATOM 3345 N N . GLY B 1 190 ? -17.547 27.516 5.016 1 71.88 190 GLY B N 1
ATOM 3346 C CA . GLY B 1 190 ? -17.453 28.562 6.023 1 71.88 190 GLY B CA 1
ATOM 3347 C C . GLY B 1 190 ? -18.75 29.312 6.227 1 71.88 190 GLY B C 1
ATOM 3348 O O . GLY B 1 190 ? -18.781 30.375 6.852 1 71.88 190 GLY B O 1
ATOM 3349 N N . LYS B 1 191 ? -19.797 28.875 5.672 1 78.44 191 LYS B N 1
ATOM 3350 C CA . LYS B 1 191 ? -21.078 29.547 5.828 1 78.44 191 LYS B CA 1
ATOM 3351 C C . LYS B 1 191 ? -21.734 29.172 7.148 1 78.44 191 LYS B C 1
ATOM 3353 O O . LYS B 1 191 ? -21.719 28.016 7.547 1 78.44 191 LYS B O 1
ATOM 3358 N N . THR B 1 192 ? -22.219 30.203 7.844 1 81.31 192 THR B N 1
ATOM 3359 C CA . THR B 1 192 ? -22.969 29.984 9.078 1 81.31 192 THR B CA 1
ATOM 3360 C C . THR B 1 192 ? -24.344 29.375 8.773 1 81.31 192 THR B C 1
ATOM 3362 O O . THR B 1 192 ? -24.781 29.359 7.621 1 81.31 192 THR B O 1
ATOM 3365 N N . ALA B 1 193 ? -25 28.891 9.898 1 86 193 ALA B N 1
ATOM 3366 C CA . ALA B 1 193 ? -26.328 28.312 9.758 1 86 193 ALA B CA 1
ATOM 3367 C C . ALA B 1 193 ? -27.312 29.344 9.188 1 86 193 ALA B C 1
ATOM 3369 O O . ALA B 1 193 ? -28.172 29 8.367 1 86 193 ALA B O 1
ATOM 3370 N N . SER B 1 194 ? -27.156 30.562 9.594 1 87.94 194 SER B N 1
ATOM 3371 C CA . SER B 1 194 ? -28.047 31.641 9.133 1 87.94 194 SER B CA 1
ATOM 3372 C C . SER B 1 194 ? -27.844 31.906 7.641 1 87.94 194 SER B C 1
ATOM 3374 O O . SER B 1 194 ? -28.828 32.031 6.898 1 87.94 194 SER B O 1
ATOM 3376 N N . VAL B 1 195 ? -26.672 31.938 7.262 1 82.56 195 VAL B N 1
ATOM 3377 C CA . VAL B 1 195 ? -26.359 32.188 5.855 1 82.56 195 VAL B CA 1
ATOM 3378 C C . VAL B 1 195 ? -26.828 30.984 5.016 1 82.56 195 VAL B C 1
ATOM 3380 O O . VAL B 1 195 ? -27.422 31.172 3.945 1 82.56 195 VAL B O 1
ATOM 3383 N N . THR B 1 196 ? -26.531 29.797 5.469 1 84.5 196 THR B N 1
ATOM 3384 C CA . THR B 1 196 ? -26.969 28.594 4.785 1 84.5 196 THR B CA 1
ATOM 3385 C C . THR B 1 196 ? -28.484 28.578 4.629 1 84.5 196 THR B C 1
ATOM 3387 O O . THR B 1 196 ? -29 28.188 3.576 1 84.5 196 THR B O 1
ATOM 3390 N N . ALA B 1 197 ? -29.188 29.062 5.648 1 86.06 197 ALA B N 1
ATOM 3391 C CA . ALA B 1 197 ? -30.641 29.141 5.613 1 86.06 197 ALA B CA 1
ATOM 3392 C C . ALA B 1 197 ? -31.109 30.062 4.48 1 86.06 197 ALA B C 1
ATOM 3394 O O . ALA B 1 197 ? -32.031 29.703 3.725 1 86.06 197 ALA B O 1
ATOM 3395 N N . ASN B 1 198 ? -30.469 31.109 4.352 1 83.19 198 ASN B N 1
ATOM 3396 C CA . ASN B 1 198 ? -30.812 32.062 3.312 1 83.19 198 ASN B CA 1
ATOM 3397 C C . ASN B 1 198 ? -30.547 31.516 1.917 1 83.19 198 ASN B C 1
ATOM 3399 O O . ASN B 1 198 ? -31.328 31.766 0.989 1 83.19 198 ASN B O 1
ATOM 3403 N N . LEU B 1 199 ? -29.531 30.766 1.863 1 75.38 199 LEU B N 1
ATOM 3404 C CA . LEU B 1 199 ? -29.078 30.25 0.574 1 75.38 199 LEU B CA 1
ATOM 3405 C C . LEU B 1 199 ? -29.938 29.062 0.138 1 75.38 199 LEU B C 1
ATOM 3407 O O . LEU B 1 199 ? -30.125 28.828 -1.059 1 75.38 199 LEU B O 1
ATOM 3411 N N . THR B 1 200 ? -30.406 28.297 1.059 1 76.19 200 THR B N 1
ATOM 3412 C CA . THR B 1 200 ? -31.047 27.031 0.74 1 76.19 200 THR B CA 1
ATOM 3413 C C . THR B 1 200 ? -32.562 27.109 0.963 1 76.19 200 THR B C 1
ATOM 3415 O O . THR B 1 200 ? -33.281 26.25 0.497 1 76.19 200 THR B O 1
ATOM 3418 N N . GLY B 1 201 ? -33.031 28.141 1.705 1 82.25 201 GLY B N 1
ATOM 3419 C CA . GLY B 1 201 ? -34.438 28.281 2.031 1 82.25 201 GLY B CA 1
ATOM 3420 C C . GLY B 1 201 ? -34.844 27.469 3.246 1 82.25 201 GLY B C 1
ATOM 3421 O O . GLY B 1 201 ? -36.031 27.328 3.531 1 82.25 201 GLY B O 1
ATOM 3422 N N . ILE B 1 202 ? -33.938 26.859 3.871 1 80.06 202 ILE B N 1
ATOM 3423 C CA . ILE B 1 202 ? -34.156 26.125 5.109 1 80.06 202 ILE B CA 1
ATOM 3424 C C . ILE B 1 202 ? -33.969 27.062 6.305 1 80.06 202 ILE B C 1
ATOM 3426 O O . ILE B 1 202 ? -33.156 27.969 6.258 1 80.06 202 ILE B O 1
ATOM 3430 N N . ASN B 1 203 ? -34.812 27 7.293 1 87.69 203 ASN B N 1
ATOM 3431 C CA . ASN B 1 203 ? -34.625 27.859 8.461 1 87.69 203 ASN B CA 1
ATOM 3432 C C . ASN B 1 203 ? -33.312 27.516 9.188 1 87.69 203 ASN B C 1
ATOM 3434 O O . ASN B 1 203 ? -32.844 26.375 9.125 1 87.69 203 ASN B O 1
ATOM 3438 N N . ALA B 1 204 ? -32.812 28.516 9.859 1 88.44 204 ALA B N 1
ATOM 3439 C CA . ALA B 1 204 ? -31.516 28.391 10.531 1 88.44 204 ALA B CA 1
ATOM 3440 C C . ALA B 1 204 ? -31.547 27.281 11.586 1 88.44 204 ALA B C 1
ATOM 3442 O O . ALA B 1 204 ? -30.562 26.578 11.773 1 88.44 204 ALA B O 1
ATOM 3443 N N . ARG B 1 205 ? -32.594 27.141 12.203 1 90.38 205 ARG B N 1
ATOM 3444 C CA . ARG B 1 205 ? -32.75 26.094 13.211 1 90.38 205 ARG B CA 1
ATOM 3445 C C . ARG B 1 205 ? -32.656 24.703 12.586 1 90.38 205 ARG B C 1
ATOM 3447 O O . ARG B 1 205 ? -32.062 23.797 13.148 1 90.38 205 ARG B O 1
ATOM 3454 N N . THR B 1 206 ? -33.25 24.5 11.508 1 91.75 206 THR B N 1
ATOM 3455 C CA . THR B 1 206 ? -33.219 23.234 10.789 1 91.75 206 THR B CA 1
ATOM 3456 C C . THR B 1 206 ? -31.828 22.922 10.266 1 91.75 206 THR B C 1
ATOM 3458 O O . THR B 1 206 ? -31.391 21.766 10.273 1 91.75 206 THR B O 1
ATOM 3461 N N . VAL B 1 207 ? -31.188 23.969 9.773 1 89.69 207 VAL B N 1
ATOM 3462 C CA . VAL B 1 207 ? -29.797 23.797 9.344 1 89.69 207 VAL B CA 1
ATOM 3463 C C . VAL B 1 207 ? -28.969 23.234 10.492 1 89.69 207 VAL B C 1
ATOM 3465 O O . VAL B 1 207 ? -28.203 22.281 10.312 1 89.69 207 VAL B O 1
ATOM 3468 N N . GLN B 1 208 ? -29.188 23.859 11.633 1 89 208 GLN B N 1
ATOM 3469 C CA . GLN B 1 208 ? -28.469 23.406 12.812 1 89 208 GLN B CA 1
ATOM 3470 C C . GLN B 1 208 ? -28.812 21.969 13.164 1 89 208 GLN B C 1
ATOM 3472 O O . GLN B 1 208 ? -27.953 21.188 13.547 1 89 208 GLN B O 1
ATOM 3477 N N . HIS B 1 209 ? -30.047 21.641 13.023 1 90.12 209 HIS B N 1
ATOM 3478 C CA . HIS B 1 209 ? -30.5 20.281 13.266 1 90.12 209 HIS B CA 1
ATOM 3479 C C . HIS B 1 209 ? -29.781 19.297 12.336 1 90.12 209 HIS B C 1
ATOM 3481 O O . HIS B 1 209 ? -29.297 18.25 12.781 1 90.12 209 HIS B O 1
ATOM 3487 N N . TYR B 1 210 ? -29.656 19.625 11.109 1 86.94 210 TYR B N 1
ATOM 3488 C CA . TYR B 1 210 ? -28.984 18.75 10.156 1 86.94 210 TYR B CA 1
ATOM 3489 C C . TYR B 1 210 ? -27.5 18.625 10.477 1 86.94 210 TYR B C 1
ATOM 3491 O O . TYR B 1 210 ? -26.922 17.547 10.359 1 86.94 210 TYR B O 1
ATOM 3499 N N . LEU B 1 211 ? -26.922 19.719 10.844 1 88 211 LEU B N 1
ATOM 3500 C CA . LEU B 1 211 ? -25.516 19.688 11.227 1 88 211 LEU B CA 1
ATOM 3501 C C . LEU B 1 211 ? -25.312 18.844 12.484 1 88 211 LEU B C 1
ATOM 3503 O O . LEU B 1 211 ? -24.328 18.109 12.602 1 88 211 LEU B O 1
ATOM 3507 N N . ASP B 1 212 ? -26.234 18.938 13.367 1 87.88 212 ASP B N 1
ATOM 3508 C CA . ASP B 1 212 ? -26.188 18.125 14.57 1 87.88 212 ASP B CA 1
ATOM 3509 C C . ASP B 1 212 ? -26.344 16.641 14.242 1 87.88 212 ASP B C 1
ATOM 3511 O O . ASP B 1 212 ? -25.641 15.797 14.812 1 87.88 212 ASP B O 1
ATOM 3515 N N . LYS B 1 213 ? -27.234 16.359 13.375 1 86.62 213 LYS B N 1
ATOM 3516 C CA . LYS B 1 213 ? -27.406 14.984 12.938 1 86.62 213 LYS B CA 1
ATOM 3517 C C . LYS B 1 213 ? -26.141 14.469 12.242 1 86.62 213 LYS B C 1
ATOM 3519 O O . LYS B 1 213 ? -25.719 13.336 12.469 1 86.62 213 LYS B O 1
ATOM 3524 N N . ALA B 1 214 ? -25.641 15.297 11.383 1 83.19 214 ALA B N 1
ATOM 3525 C CA . ALA B 1 214 ? -24.391 14.945 10.703 1 83.19 214 ALA B CA 1
ATOM 3526 C C . ALA B 1 214 ? -23.281 14.703 11.703 1 83.19 214 ALA B C 1
ATOM 3528 O O . ALA B 1 214 ? -22.484 13.766 11.547 1 83.19 214 ALA B O 1
ATOM 3529 N N . ARG B 1 215 ? -23.234 15.555 12.688 1 82.94 215 ARG B N 1
ATOM 3530 C CA . ARG B 1 215 ? -22.25 15.391 13.742 1 82.94 215 ARG B CA 1
ATOM 3531 C C . ARG B 1 215 ? -22.406 14.047 14.445 1 82.94 215 ARG B C 1
ATOM 3533 O O . ARG B 1 215 ? -21.422 13.344 14.672 1 82.94 215 ARG B O 1
ATOM 3540 N N . ALA B 1 216 ? -23.562 13.719 14.742 1 83.69 216 ALA B N 1
ATOM 3541 C CA . ALA B 1 216 ? -23.844 12.445 15.406 1 83.69 216 ALA B CA 1
ATOM 3542 C C . ALA B 1 216 ? -23.453 11.266 14.516 1 83.69 216 ALA B C 1
ATOM 3544 O O . ALA B 1 216 ? -22.859 10.297 14.992 1 83.69 216 ALA B O 1
ATOM 3545 N N . LYS B 1 217 ? -23.719 11.438 13.281 1 78.88 217 LYS B N 1
ATOM 3546 C CA . LYS B 1 217 ? -23.453 10.352 12.344 1 78.88 217 LYS B CA 1
ATOM 3547 C C . LYS B 1 217 ? -21.953 10.164 12.148 1 78.88 217 LYS B C 1
ATOM 3549 O O . LYS B 1 217 ? -21.469 9.039 11.984 1 78.88 217 LYS B O 1
ATOM 3554 N N . LEU B 1 218 ? -21.297 11.289 12.25 1 72.94 218 LEU B N 1
ATOM 3555 C CA . LEU B 1 218 ? -19.875 11.227 11.969 1 72.94 218 LEU B CA 1
ATOM 3556 C C . LEU B 1 218 ? -19.047 11.32 13.25 1 72.94 218 LEU B C 1
ATOM 3558 O O . LEU B 1 218 ? -17.828 11.469 13.203 1 72.94 218 LEU B O 1
ATOM 3562 N N . ASP B 1 219 ? -19.734 11.266 14.391 1 74 219 ASP B N 1
ATOM 3563 C CA . ASP B 1 219 ? -19.141 11.273 15.727 1 74 219 ASP B CA 1
ATOM 3564 C C . ASP B 1 219 ? -18.25 12.492 15.93 1 74 219 ASP B C 1
ATOM 3566 O O . ASP B 1 219 ? -17.109 12.367 16.359 1 74 219 ASP B O 1
ATOM 3570 N N . ALA B 1 220 ? -18.734 13.547 15.5 1 76.56 220 ALA B N 1
ATOM 3571 C CA . ALA B 1 220 ? -18.047 14.828 15.703 1 76.56 220 ALA B CA 1
ATOM 3572 C C . ALA B 1 220 ? -18.641 15.57 16.906 1 76.56 220 ALA B C 1
ATOM 3574 O O . ALA B 1 220 ? -19.844 15.531 17.141 1 76.56 220 ALA B O 1
ATOM 3575 N N . GLU B 1 221 ? -17.766 16.156 17.609 1 73.88 221 GLU B N 1
ATOM 3576 C CA . GLU B 1 221 ? -18.203 16.891 18.797 1 73.88 221 GLU B CA 1
ATOM 3577 C C . GLU B 1 221 ? -18.625 18.312 18.438 1 73.88 221 GLU B C 1
ATOM 3579 O O . GLU B 1 221 ? -19.344 18.953 19.188 1 73.88 221 GLU B O 1
ATOM 3584 N N . SER B 1 222 ? -18.094 18.797 17.422 1 78.19 222 SER B N 1
ATOM 3585 C CA . SER B 1 222 ? -18.375 20.172 16.969 1 78.19 222 SER B CA 1
ATOM 3586 C C . SER B 1 222 ? -18.453 20.25 15.453 1 78.19 222 SER B C 1
ATOM 3588 O O . SER B 1 222 ? -18.062 19.312 14.75 1 78.19 222 SER B O 1
ATOM 3590 N N . VAL B 1 223 ? -19.031 21.344 15 1 77.31 223 VAL B N 1
ATOM 3591 C CA . VAL B 1 223 ? -19.188 21.531 13.57 1 77.31 223 VAL B CA 1
ATOM 3592 C C . VAL B 1 223 ? -17.828 21.656 12.898 1 77.31 223 VAL B C 1
ATOM 3594 O O . VAL B 1 223 ? -17.594 21.047 11.852 1 77.31 223 VAL B O 1
ATOM 3597 N N . PRO B 1 224 ? -16.891 22.344 13.477 1 64.56 224 PRO B N 1
ATOM 3598 C CA . PRO B 1 224 ? -15.555 22.375 12.867 1 64.56 224 PRO B CA 1
ATOM 3599 C C . PRO B 1 224 ? -14.93 20.984 12.758 1 64.56 224 PRO B C 1
ATOM 3601 O O . PRO B 1 224 ? -14.32 20.656 11.734 1 64.56 224 PRO B O 1
ATOM 3604 N N . GLN B 1 225 ? -15.102 20.203 13.75 1 67 225 GLN B N 1
ATOM 3605 C CA . GLN B 1 225 ? -14.617 18.828 13.688 1 67 225 GLN B CA 1
ATOM 3606 C C . GLN B 1 225 ? -15.359 18.031 12.617 1 67 225 GLN B C 1
ATOM 3608 O O . GLN B 1 225 ? -14.758 17.219 11.922 1 67 225 GLN B O 1
ATOM 3613 N N . LEU B 1 226 ? -16.703 18.328 12.625 1 77.81 226 LEU B N 1
ATOM 3614 C CA . LEU B 1 226 ? -17.516 17.688 11.602 1 77.81 226 LEU B CA 1
ATOM 3615 C C . LEU B 1 226 ? -16.953 17.969 10.203 1 77.81 226 LEU B C 1
ATOM 3617 O O . LEU B 1 226 ? -16.797 17.047 9.406 1 77.81 226 LEU B O 1
ATOM 3621 N N . VAL B 1 227 ? -16.609 19.172 9.914 1 70.81 227 VAL B N 1
ATOM 3622 C CA . VAL B 1 227 ? -16.094 19.578 8.609 1 70.81 227 VAL B CA 1
ATOM 3623 C C . VAL B 1 227 ? -14.734 18.922 8.367 1 70.81 227 VAL B C 1
ATOM 3625 O O . VAL B 1 227 ? -14.453 18.438 7.27 1 70.81 227 VAL B O 1
ATOM 3628 N N . ALA B 1 228 ? -13.984 18.859 9.359 1 62.59 228 ALA B N 1
ATOM 3629 C CA . ALA B 1 228 ? -12.664 18.25 9.258 1 62.59 228 ALA B CA 1
ATOM 3630 C C . ALA B 1 228 ? -12.766 16.766 8.898 1 62.59 228 ALA B C 1
ATOM 3632 O O . ALA B 1 228 ? -12.078 16.297 8 1 62.59 228 ALA B O 1
ATOM 3633 N N . ILE B 1 229 ? -13.664 16.156 9.648 1 67 229 ILE B N 1
ATOM 3634 C CA . ILE B 1 229 ? -13.891 14.734 9.422 1 67 229 ILE B CA 1
ATOM 3635 C C . ILE B 1 229 ? -14.391 14.508 7.992 1 67 229 ILE B C 1
ATOM 3637 O O . ILE B 1 229 ? -13.93 13.594 7.305 1 67 229 ILE B O 1
ATOM 3641 N N . ALA B 1 230 ? -15.375 15.367 7.637 1 70.5 230 ALA B N 1
ATOM 3642 C CA . ALA B 1 230 ? -15.969 15.242 6.309 1 70.5 230 ALA B CA 1
ATOM 3643 C C . ALA B 1 230 ? -14.914 15.422 5.219 1 70.5 230 ALA B C 1
ATOM 3645 O O . ALA B 1 230 ? -14.93 14.711 4.211 1 70.5 230 ALA B O 1
ATOM 3646 N N . LYS B 1 231 ? -14.023 16.281 5.398 1 60.66 231 LYS B N 1
ATOM 3647 C CA . LYS B 1 231 ? -12.938 16.531 4.453 1 60.66 231 LYS B CA 1
ATOM 3648 C C . LYS B 1 231 ? -11.984 15.336 4.391 1 60.66 231 LYS B C 1
ATOM 3650 O O . LYS B 1 231 ? -11.617 14.891 3.303 1 60.66 231 LYS B O 1
ATOM 3655 N N . ASP B 1 232 ? -11.695 14.922 5.578 1 55.69 232 ASP B N 1
ATOM 3656 C CA . ASP B 1 232 ? -10.812 13.758 5.676 1 55.69 232 ASP B CA 1
ATOM 3657 C C . ASP B 1 232 ? -11.398 12.562 4.93 1 55.69 232 ASP B C 1
ATOM 3659 O O . ASP B 1 232 ? -10.664 11.773 4.328 1 55.69 232 ASP B O 1
ATOM 3663 N N . ARG B 1 233 ? -12.734 12.641 5.023 1 59.25 233 ARG B N 1
ATOM 3664 C CA . ARG B 1 233 ? -13.445 11.516 4.438 1 59.25 233 ARG B CA 1
ATOM 3665 C C . ARG B 1 233 ? -13.812 11.797 2.984 1 59.25 233 ARG B C 1
ATOM 3667 O O . ARG B 1 233 ? -14.453 10.969 2.332 1 59.25 233 ARG B O 1
ATOM 3674 N N . GLY B 1 234 ? -13.461 12.922 2.588 1 56.88 234 GLY B N 1
ATOM 3675 C CA . GLY B 1 234 ? -13.727 13.32 1.215 1 56.88 234 GLY B CA 1
ATOM 3676 C C . GLY B 1 234 ? -15.195 13.594 0.952 1 56.88 234 GLY B C 1
ATOM 3677 O O . GLY B 1 234 ? -15.664 13.477 -0.183 1 56.88 234 GLY B O 1
ATOM 3678 N N . LEU B 1 235 ? -15.914 13.797 1.918 1 61.28 235 LEU B N 1
ATOM 3679 C CA . LEU B 1 235 ? -17.344 14.055 1.78 1 61.28 235 LEU B CA 1
ATOM 3680 C C . LEU B 1 235 ? -17.594 15.484 1.3 1 61.28 235 LEU B C 1
ATOM 3682 O O . LEU B 1 235 ? -18.641 15.773 0.73 1 61.28 235 LEU B O 1
ATOM 3686 N N . VAL B 1 236 ? -16.656 16.234 1.742 1 63.78 236 VAL B N 1
ATOM 3687 C CA . VAL B 1 236 ? -16.719 17.625 1.274 1 63.78 236 VAL B CA 1
ATOM 3688 C C . VAL B 1 236 ? -15.328 18.078 0.813 1 63.78 236 VAL B C 1
ATOM 3690 O O . VAL B 1 236 ? -14.312 17.484 1.199 1 63.78 236 VAL B O 1
#

Solvent-accessible surface area (backbone atoms only — not comparable to full-atom values): 25118 Å² total; per-residue (Å²): 128,54,69,58,55,50,50,52,53,38,47,36,45,50,72,67,38,82,43,70,67,49,39,50,50,38,52,43,52,47,24,48,78,73,71,22,76,25,39,37,35,40,36,37,50,89,90,45,74,47,76,54,65,65,64,58,67,70,54,54,52,49,39,62,73,65,49,37,81,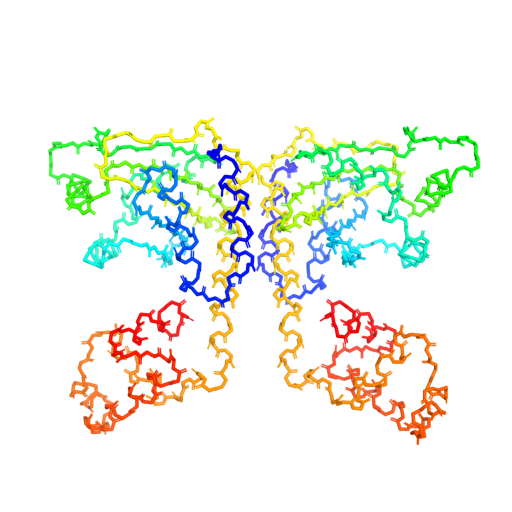79,67,37,63,67,58,56,45,37,74,71,37,79,54,61,37,64,52,42,50,84,78,46,65,84,70,78,90,46,72,58,29,55,50,45,54,51,35,42,77,69,41,44,23,16,23,34,37,41,30,46,79,47,54,89,77,16,40,34,36,38,32,36,24,18,61,50,78,78,66,77,58,47,89,65,51,52,64,55,57,48,46,47,50,48,52,48,54,55,50,52,52,51,52,42,22,51,53,50,60,62,36,65,73,36,36,60,49,71,66,25,42,52,45,44,47,39,43,62,71,67,43,49,45,60,54,45,13,71,72,72,73,42,53,38,66,55,39,46,49,30,43,50,49,39,15,62,36,63,72,29,93,41,68,70,49,30,40,50,50,32,39,69,36,61,74,84,127,55,69,58,54,49,48,53,52,39,47,35,46,50,70,68,37,80,43,69,67,49,40,49,51,40,52,43,52,47,24,46,76,73,69,22,76,26,39,36,35,41,35,36,49,89,91,45,74,47,76,52,64,65,64,59,66,71,54,54,52,50,39,62,73,65,48,37,81,80,68,36,64,66,57,56,45,39,74,71,36,78,54,61,37,65,52,41,51,83,78,47,66,83,70,77,90,45,74,56,28,55,49,44,54,52,35,42,76,69,41,43,24,16,24,36,36,41,30,47,78,47,54,90,76,16,39,34,35,38,32,35,24,18,62,50,78,77,65,77,60,47,90,65,51,52,65,54,59,48,45,49,50,48,51,48,53,55,50,51,53,52,51,43,22,51,52,50,59,65,34,66,74,37,39,61,50,72,64,25,42,52,45,45,46,40,44,61,71,66,42,49,45,62,54,44,14,69,75,69,73,42,54,39,67,57,40,46,49,30,45,50,50,38,15,61,35,64,70,28,90,40,67,70,49,31,39,51,50,32,41,69,38,60,73,85

Nearest PDB structures (foldseek):
  2q0o-assembly1_B  TM=7.124E-01  e=1.769E-37  Sinorhizobium fredii NGR234
  1h0m-assembly1_A  TM=6.504E-01  e=8.579E-16  Agrobacterium tumefaciens
  1l3l-assembly2_C  TM=6.591E-01  e=2.750E-15  Agrobacterium tumefaciens
  1h0m-assembly2_C  TM=6.365E-01  e=1.536E-15  Agrobacterium tumefaciens
  1l3l-assembly2_A  TM=6.385E-01  e=5.474E-15  Agrobacterium tumefaciens

InterPro domains:
  IPR000792 Transcription regulator LuxR, C-terminal [PF00196] (175-230)
  IPR000792 Transcription regulator LuxR, C-terminal [PS50043] (169-234)
  IPR000792 Transcription regulator LuxR, C-terminal [SM00421] (173-230)
  IPR000792 Transcription regulator LuxR, C-terminal [cd06170] (176-232)
  IPR005143 Transcription factor LuxR-like, autoinducer-binding domain [PF03472] (26-146)
  IPR016032 Signal transduction response regulator, C-terminal effector [SSF46894] (166-236)
  IPR036388 Winged helix-like DNA-binding domain superfamily [G3DSA:1.10.10.10] (170-236)
  IPR036693 Transcription factor LuxR-like, autoinducer-binding domain superfamily [G3DSA:3.30.450.80] (1-169)
  IPR036693 Transcription factor LuxR-like, autoinducer-binding domain superfamily [SSF75516] (7-163)

Radius of gyration: 25.82 Å; Cα contacts (8 Å, |Δi|>4): 716; chains: 2; bounding box: 56×78×43 Å

GO terms:
  GO:0005515 protein binding (F, IPI)

Sequence (472 aa):
MSVNGNLRSLIDMLEAAQDGHMIKIALRSFAHSCGYDRFAYLQKDGTQVRTFHSYPGPWESIYLGSDYFNIDPVLAEAKRRRDVFFWTADAWPARGSSPLRRFRDEAISHGIRCGVTIPVEGSYGSAMMLTFASPERKVDISGVLDPKKAVQLLMMVHYQLKIIAAKTVLNPKQMLSPREMLCLVWASKGKTASVTANLTGINARTVQHYLDKARAKLDAESVPQLVAIAKDRGLVMSVNGNLRSLIDMLEAAQDGHMIKIALRSFAHSCGYDRFAYLQKDGTQVRTFHSYPGPWESIYLGSDYFNIDPVLAEAKRRRDVFFWTADAWPARGSSPLRRFRDEAISHGIRCGVTIPVEGSYGSAMMLTFASPERKVDISGVLDPKKAVQLLMMVHYQLKIIAAKTVLNPKQMLSPREMLCLVWASKGKTASVTANLTGINARTVQHYLDKARAKLDAESVPQLVAIAKDRGLV